Protein AF-A0A4Y1R8J2-F1 (afdb_monomer_lite)

Secondary structure (DSSP, 8-state):
-TTT-HHHHHHH----TTTTTTS-TTTHHHHHHHHHHHHHHHHHHH----S-HHHHHHHHHHHHHHHHHHHHHHHHHS-TTS---HHHHHHHHHHHHHHHHHHHHHHS-HHHHHHHHHHHHHHHHHS-GGGHHHHHHHHHHHHHHHH--S-HHHHHHHHHHHHHHHTT--GGGHHHHHHHHHHHHHHHHH-S-HHHHHHHHHHHHHHHTTTT-S--S---------S----HHHHHHHHHHHHHHHHHHHHT--HHHHHHHHTTSPPPSS--------------TTS----HHHHHHHHHHHHHHHHHHHHTT-HHHHHHHHHHHHHTSTT---SS-S---S--HHHHHHHHHHHHHHHHHHHHHHHTT-S-HHHHHHHHHHHHHHHHHHHHS----HHHHHHHHHHHHHHHHHHHHHHTS--EEEEE-TT-SEEEEEETTTTEEEEEEE--SS-EEEEEE-SS-TTEEEEEETTSEEEEEETTS---EE-TTSPEEEE-SEEEETTT--TTGGG--SS------EEEEEE-TTSSEEEEEETTT-EEEEEETTT--EEEEEE-SS-S---EEEE-TTSSEEEEE-TTSEEEEEETT-TTSPPEEEE--SS--------------

Structure (mmCIF, N/CA/C/O backbone):
data_AF-A0A4Y1R8J2-F1
#
_entry.id   AF-A0A4Y1R8J2-F1
#
loop_
_atom_site.group_PDB
_atom_site.id
_atom_site.type_symbol
_atom_site.label_atom_id
_atom_site.label_alt_id
_atom_site.label_comp_id
_atom_site.label_asym_id
_atom_site.label_entity_id
_atom_site.label_seq_id
_atom_site.pdbx_PDB_ins_code
_atom_site.Cartn_x
_atom_site.Cartn_y
_atom_site.Cartn_z
_atom_site.occupancy
_atom_site.B_iso_or_equiv
_atom_site.auth_seq_id
_atom_site.auth_comp_id
_atom_site.auth_asym_id
_atom_site.auth_atom_id
_atom_site.pdbx_PDB_model_num
ATOM 1 N N . GLN A 1 1 ? 17.502 25.121 3.593 1.00 44.81 1 GLN A N 1
ATOM 2 C CA . GLN A 1 1 ? 16.137 25.018 3.022 1.00 44.81 1 GLN A CA 1
ATOM 3 C C . GLN A 1 1 ? 15.463 23.702 3.418 1.00 44.81 1 GLN A C 1
ATOM 5 O O . GLN A 1 1 ? 14.277 23.728 3.714 1.00 44.81 1 GLN A O 1
ATOM 10 N N . SER A 1 2 ? 16.199 22.583 3.504 1.00 48.22 2 SER A N 1
ATOM 11 C CA . SER A 1 2 ? 15.737 21.303 4.084 1.00 48.22 2 SER A CA 1
ATOM 12 C C . SER A 1 2 ? 15.152 21.448 5.496 1.00 48.22 2 SER A C 1
ATOM 14 O O . SER A 1 2 ? 14.055 20.969 5.751 1.00 48.22 2 SER A O 1
ATOM 16 N N . SER A 1 3 ? 15.835 22.180 6.383 1.00 52.62 3 SER A N 1
ATOM 17 C CA . SER A 1 3 ? 15.421 22.374 7.782 1.00 52.62 3 SER A CA 1
ATOM 18 C C . SER A 1 3 ? 14.193 23.269 7.985 1.00 52.62 3 SER A C 1
ATOM 20 O O . SER A 1 3 ? 13.543 23.183 9.020 1.00 52.62 3 SER A O 1
ATOM 22 N N . THR A 1 4 ? 13.867 24.140 7.024 1.00 56.19 4 THR A N 1
ATOM 23 C CA . THR A 1 4 ? 12.770 25.114 7.162 1.00 56.19 4 THR A CA 1
ATOM 24 C C . THR A 1 4 ? 11.417 24.548 6.731 1.00 56.19 4 THR A C 1
ATOM 26 O O . THR A 1 4 ? 10.395 24.972 7.256 1.00 56.19 4 THR A O 1
ATOM 29 N N . LEU A 1 5 ? 11.399 23.603 5.780 1.00 66.69 5 LEU A N 1
ATOM 30 C CA . LEU A 1 5 ? 10.188 22.942 5.268 1.00 66.69 5 LEU A CA 1
ATOM 31 C C . LEU A 1 5 ? 10.477 21.455 4.968 1.00 66.69 5 LEU A C 1
ATOM 33 O O . LEU A 1 5 ? 10.573 21.071 3.797 1.00 66.69 5 LEU A O 1
ATOM 37 N N . PRO A 1 6 ? 10.615 20.599 5.998 1.00 60.97 6 PRO A N 1
ATOM 38 C CA . PRO A 1 6 ? 11.062 19.214 5.823 1.00 60.97 6 PRO A CA 1
ATOM 39 C C . PRO A 1 6 ? 10.140 18.369 4.935 1.00 60.97 6 PRO A C 1
ATOM 41 O O . PRO A 1 6 ? 10.619 17.583 4.121 1.00 60.97 6 PRO A O 1
ATOM 44 N N . GLY A 1 7 ? 8.820 18.575 5.010 1.00 61.16 7 GLY A N 1
ATOM 45 C CA . GLY A 1 7 ? 7.857 17.870 4.154 1.00 61.16 7 GLY A CA 1
ATOM 46 C C . GLY A 1 7 ? 7.995 18.218 2.665 1.00 61.16 7 GLY A C 1
ATOM 47 O O . GLY A 1 7 ? 7.971 17.333 1.815 1.00 61.16 7 GLY A O 1
ATOM 48 N N . ALA A 1 8 ? 8.223 19.493 2.336 1.00 60.69 8 ALA A N 1
ATOM 49 C CA . ALA A 1 8 ? 8.479 19.912 0.955 1.00 60.69 8 ALA A CA 1
ATOM 50 C C . ALA A 1 8 ? 9.849 19.417 0.461 1.00 60.69 8 ALA A C 1
ATOM 52 O O . ALA A 1 8 ? 10.003 19.064 -0.708 1.00 60.69 8 ALA A O 1
ATOM 53 N N . ALA A 1 9 ? 10.836 19.335 1.358 1.00 61.16 9 ALA A N 1
ATOM 54 C CA . ALA A 1 9 ? 12.158 18.810 1.043 1.00 61.16 9 ALA A CA 1
ATOM 55 C C . ALA A 1 9 ? 12.099 17.340 0.587 1.00 61.16 9 ALA A C 1
ATOM 57 O O . ALA A 1 9 ? 12.749 16.991 -0.398 1.00 61.16 9 ALA A O 1
ATOM 58 N N . LEU A 1 10 ? 11.253 16.508 1.211 1.00 64.31 10 LEU A N 1
ATOM 59 C CA . LEU A 1 10 ? 11.022 15.119 0.778 1.00 64.31 10 LEU A CA 1
ATOM 60 C C . LEU A 1 10 ? 10.528 15.016 -0.674 1.00 64.31 10 LEU A C 1
ATOM 62 O O . LEU A 1 10 ? 10.878 14.068 -1.381 1.00 64.31 10 LEU A O 1
ATOM 66 N N . LEU A 1 11 ? 9.755 16.001 -1.141 1.00 59.12 11 LEU A N 1
ATOM 67 C CA . LEU A 1 11 ? 9.194 16.034 -2.493 1.00 59.12 11 LEU A CA 1
ATOM 68 C C . LEU A 1 11 ? 10.119 16.698 -3.516 1.00 59.12 11 LEU A C 1
ATOM 70 O O . LEU A 1 11 ? 10.142 16.260 -4.667 1.00 59.12 11 LEU A O 1
ATOM 74 N N . CYS A 1 12 ? 10.927 17.675 -3.114 1.00 61.47 12 CYS A N 1
ATOM 75 C CA . CYS A 1 12 ? 11.657 18.530 -4.052 1.00 61.47 12 CYS A CA 1
ATOM 76 C C . CYS A 1 12 ? 13.169 18.274 -4.114 1.00 61.47 12 CYS A C 1
ATOM 78 O O . CYS A 1 12 ? 13.796 18.684 -5.088 1.00 61.47 12 CYS A O 1
ATOM 80 N N . LEU A 1 13 ? 13.775 17.610 -3.121 1.00 65.44 13 LEU A N 1
ATOM 81 C CA . LEU A 1 13 ? 15.221 17.376 -3.125 1.00 65.44 13 LEU A CA 1
ATOM 82 C C . LEU A 1 13 ? 15.627 16.411 -4.243 1.00 65.44 13 LEU A C 1
ATOM 84 O O . LEU A 1 13 ? 15.228 15.245 -4.270 1.00 65.44 13 LEU A O 1
ATOM 88 N N . SER A 1 14 ? 16.466 16.907 -5.147 1.00 61.03 14 SER A N 1
ATOM 89 C CA . SER A 1 14 ? 17.151 16.112 -6.157 1.00 61.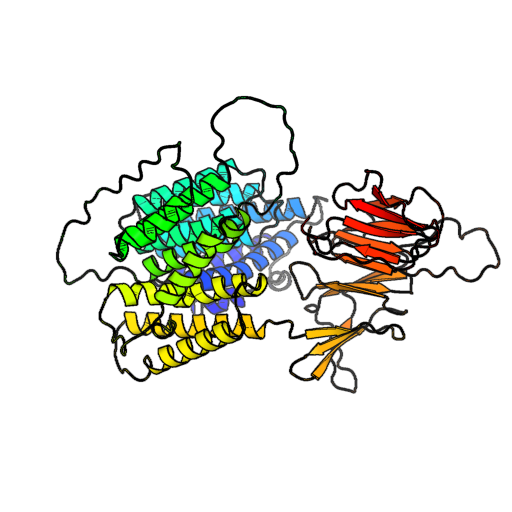03 14 SER A CA 1
ATOM 90 C C . SER A 1 14 ? 18.616 16.513 -6.201 1.00 61.03 14 SER A C 1
ATOM 92 O O . SER A 1 14 ? 18.927 17.663 -6.500 1.00 61.03 14 SER A O 1
ATOM 94 N N . PHE A 1 15 ? 19.509 15.564 -5.953 1.00 62.78 15 PHE A N 1
ATOM 95 C CA . PHE A 1 15 ? 20.926 15.739 -6.251 1.00 62.78 15 PHE A CA 1
ATOM 96 C C . PHE A 1 15 ? 21.171 15.222 -7.670 1.00 62.78 15 PHE A C 1
ATOM 98 O O . PHE A 1 15 ? 20.965 14.032 -7.928 1.00 62.78 15 PHE A O 1
ATOM 105 N N . THR A 1 16 ? 21.545 16.098 -8.610 1.00 56.06 16 THR A N 1
ATOM 106 C CA . THR A 1 16 ? 21.947 15.654 -9.951 1.00 56.06 16 THR A CA 1
ATOM 107 C C . THR A 1 16 ? 23.463 15.447 -10.012 1.00 56.06 16 THR A C 1
ATOM 109 O O . THR A 1 16 ? 24.208 16.193 -9.377 1.00 56.06 16 THR A O 1
ATOM 112 N N . PRO A 1 17 ? 23.967 14.499 -10.825 1.00 51.81 17 PRO A N 1
ATOM 113 C CA . PRO A 1 17 ? 25.410 14.339 -11.032 1.00 51.81 17 PRO A CA 1
ATOM 114 C C . PRO A 1 17 ? 26.090 15.608 -11.577 1.00 51.81 17 PRO A C 1
ATOM 116 O O . PRO A 1 17 ? 27.295 15.780 -11.423 1.00 51.81 17 PRO A O 1
ATOM 119 N N . LYS A 1 18 ? 25.326 16.510 -12.216 1.00 45.81 18 LYS A N 1
ATOM 120 C CA . LYS A 1 18 ? 25.829 17.782 -12.753 1.00 45.81 18 LYS A CA 1
ATOM 121 C C . LYS A 1 18 ? 26.114 18.813 -11.660 1.00 45.81 18 LYS A C 1
ATOM 123 O O . LYS A 1 18 ? 27.050 19.590 -11.826 1.00 45.81 18 LYS A O 1
ATOM 128 N N . ASP A 1 19 ? 25.386 18.777 -10.546 1.00 43.38 19 ASP A N 1
ATOM 129 C CA . ASP A 1 19 ? 25.589 19.702 -9.420 1.00 43.38 19 ASP A CA 1
ATOM 130 C C . ASP A 1 19 ? 26.876 19.398 -8.635 1.00 43.38 19 ASP A C 1
ATOM 132 O O . ASP A 1 19 ? 27.396 20.261 -7.934 1.00 43.38 19 ASP A O 1
ATOM 136 N N . VAL A 1 20 ? 27.437 18.195 -8.808 1.00 45.56 20 VAL A N 1
ATOM 137 C CA . VAL A 1 20 ? 28.673 17.744 -8.145 1.00 45.56 20 VAL A CA 1
ATOM 138 C C . VAL A 1 20 ? 29.929 17.990 -8.997 1.00 45.56 20 VAL A C 1
ATOM 140 O O . VAL A 1 20 ? 31.052 17.937 -8.503 1.00 45.56 20 VAL A O 1
ATOM 143 N N . ASN A 1 21 ? 29.773 18.370 -10.270 1.00 40.88 21 ASN A N 1
ATOM 144 C CA . ASN A 1 21 ? 30.901 18.665 -11.164 1.00 40.88 21 ASN A CA 1
ATOM 145 C C . ASN A 1 21 ? 31.604 20.009 -10.884 1.00 40.88 21 ASN A C 1
ATOM 147 O O . ASN A 1 21 ? 32.583 20.328 -11.558 1.00 40.88 21 ASN A O 1
ATOM 151 N N . THR A 1 22 ? 31.156 20.794 -9.901 1.00 42.84 22 THR A N 1
ATOM 152 C CA . THR A 1 22 ? 31.879 21.995 -9.448 1.00 42.84 22 THR A CA 1
ATOM 153 C C . THR A 1 22 ? 33.009 21.684 -8.461 1.00 42.84 22 THR A C 1
ATOM 155 O O . THR A 1 22 ? 33.843 22.555 -8.220 1.00 42.84 22 THR A O 1
ATOM 158 N N . LEU A 1 23 ? 33.126 20.444 -7.962 1.00 40.66 23 LEU A N 1
ATOM 159 C CA . LEU A 1 23 ? 34.246 20.004 -7.125 1.00 40.66 23 LEU A CA 1
ATOM 160 C C . LEU A 1 23 ? 34.890 18.711 -7.663 1.00 40.66 23 LEU A C 1
ATOM 162 O O . LEU A 1 23 ? 34.404 17.610 -7.446 1.00 40.66 23 LEU A O 1
ATOM 166 N N . GLY A 1 24 ? 36.044 18.860 -8.319 1.00 33.00 24 GLY A N 1
ATOM 167 C CA . GLY A 1 24 ? 37.152 17.894 -8.299 1.00 33.00 24 GLY A CA 1
ATOM 168 C C . GLY A 1 24 ? 36.883 16.444 -8.735 1.00 33.00 24 GLY A C 1
ATOM 169 O O . GLY A 1 24 ? 36.423 15.591 -7.976 1.00 33.00 24 GLY A O 1
ATOM 170 N N . THR A 1 25 ? 37.351 16.128 -9.940 1.00 42.50 25 THR A N 1
ATOM 171 C CA . THR A 1 25 ? 37.419 14.796 -10.559 1.00 42.50 25 THR A CA 1
ATOM 172 C C . THR A 1 25 ? 37.879 13.675 -9.611 1.00 42.50 25 THR A C 1
ATOM 174 O O . THR A 1 25 ? 38.931 13.764 -8.980 1.00 42.50 25 THR A O 1
ATOM 177 N N . SER A 1 26 ? 37.105 12.581 -9.598 1.00 40.03 26 SER A N 1
ATOM 178 C CA . SER A 1 26 ? 37.256 11.300 -8.868 1.00 40.03 26 SER A CA 1
ATOM 179 C C . SER A 1 26 ? 36.753 11.205 -7.416 1.00 40.03 26 SER A C 1
ATOM 181 O O . SER A 1 26 ? 36.577 10.084 -6.940 1.00 40.03 26 SER A O 1
ATOM 183 N N . LYS A 1 27 ? 36.413 12.317 -6.742 1.00 44.06 27 LYS A N 1
ATOM 184 C CA . LYS A 1 27 ? 35.747 12.298 -5.414 1.00 44.06 27 LYS A CA 1
ATOM 185 C C . LYS A 1 27 ? 34.221 12.492 -5.455 1.00 44.06 27 LYS A C 1
ATOM 187 O O . LYS A 1 27 ? 33.540 11.978 -4.574 1.00 44.06 27 LYS A O 1
ATOM 192 N N . GLY A 1 28 ? 33.685 13.080 -6.527 1.00 42.66 28 GLY A N 1
ATOM 193 C CA . GLY A 1 28 ? 32.268 13.460 -6.645 1.00 42.66 28 GLY A CA 1
ATOM 194 C C . GLY A 1 28 ? 31.212 12.339 -6.623 1.00 42.66 28 GLY A C 1
ATOM 195 O O . GLY A 1 28 ? 30.027 12.618 -6.496 1.00 42.66 28 GLY A O 1
ATOM 196 N N . LEU A 1 29 ? 31.587 11.059 -6.721 1.00 44.69 29 LEU A N 1
ATOM 197 C CA . LEU A 1 29 ? 30.618 9.947 -6.698 1.00 44.69 29 LEU A CA 1
ATOM 198 C C . LEU A 1 29 ? 30.232 9.512 -5.272 1.00 44.69 29 LEU A C 1
ATOM 200 O O . LEU A 1 29 ? 29.087 9.130 -5.050 1.00 44.69 29 LEU A O 1
ATOM 204 N N . ARG A 1 30 ? 31.139 9.642 -4.288 1.00 52.12 30 ARG A N 1
ATOM 205 C CA . ARG A 1 30 ? 30.799 9.451 -2.860 1.00 52.12 30 ARG A CA 1
ATOM 206 C C . ARG A 1 30 ? 30.017 10.634 -2.283 1.00 52.12 30 ARG A C 1
ATOM 208 O O . ARG A 1 30 ? 29.313 10.464 -1.293 1.00 52.12 30 ARG A O 1
ATOM 215 N N . ASP A 1 31 ? 30.098 11.795 -2.927 1.00 63.69 31 ASP A N 1
ATOM 216 C CA . ASP A 1 31 ? 29.445 13.020 -2.464 1.00 63.69 31 ASP A CA 1
ATOM 217 C C . ASP A 1 31 ? 27.919 13.000 -2.670 1.00 63.69 31 ASP A C 1
ATOM 219 O O . ASP A 1 31 ? 27.196 13.614 -1.890 1.00 63.69 31 ASP A O 1
ATOM 223 N N . VAL A 1 32 ? 27.395 12.252 -3.655 1.00 71.00 32 VAL A N 1
ATOM 224 C CA . VAL A 1 32 ? 25.935 12.137 -3.868 1.00 71.00 32 VAL A CA 1
ATOM 225 C C . VAL A 1 32 ? 25.281 11.280 -2.785 1.00 71.00 32 VAL A C 1
ATOM 227 O O . VAL A 1 32 ? 24.280 11.695 -2.204 1.00 71.00 32 VAL A O 1
ATOM 230 N N . HIS A 1 33 ? 25.858 10.111 -2.481 1.00 80.44 33 HIS A N 1
ATOM 231 C CA . HIS A 1 33 ? 25.376 9.244 -1.402 1.00 80.44 33 HIS A CA 1
ATOM 232 C C . HIS A 1 33 ? 25.444 9.969 -0.048 1.00 80.44 33 HIS A C 1
ATOM 234 O O . HIS A 1 33 ? 24.439 10.037 0.657 1.00 80.44 33 HIS A O 1
ATOM 240 N N . ALA A 1 34 ? 26.577 10.613 0.259 1.00 80.94 34 ALA A N 1
ATOM 241 C CA . ALA A 1 34 ? 26.740 11.420 1.470 1.00 80.94 34 ALA A CA 1
ATOM 242 C C . ALA A 1 34 ? 25.787 12.634 1.517 1.00 80.94 34 ALA A C 1
ATOM 244 O O . ALA A 1 34 ? 25.316 13.022 2.586 1.00 80.94 34 ALA A O 1
ATOM 245 N N . GLY A 1 35 ? 25.468 13.229 0.362 1.00 81.44 35 GLY A N 1
ATOM 246 C CA . GLY A 1 35 ? 24.490 14.311 0.243 1.00 81.44 35 GLY A CA 1
ATOM 247 C C . GLY A 1 35 ? 23.075 13.872 0.626 1.00 81.44 35 GLY A C 1
ATOM 248 O O . GLY A 1 35 ? 22.410 14.559 1.406 1.00 81.44 35 GLY A O 1
ATOM 249 N N . TYR A 1 36 ? 22.634 12.709 0.137 1.00 84.38 36 TYR A N 1
ATOM 250 C CA . TYR A 1 36 ? 21.351 12.118 0.530 1.00 84.38 36 TYR A CA 1
ATOM 251 C C . TYR A 1 36 ? 21.339 11.662 1.994 1.00 84.38 36 TYR A C 1
ATOM 253 O O . TYR A 1 36 ? 20.344 11.901 2.673 1.00 84.38 36 TYR A O 1
ATOM 261 N N . GLU A 1 37 ? 22.426 11.081 2.505 1.00 86.19 37 GLU A N 1
ATOM 262 C CA . GLU A 1 37 ? 22.561 10.687 3.917 1.00 86.19 37 GLU A CA 1
ATOM 263 C C . GLU A 1 37 ? 22.455 11.900 4.857 1.00 86.19 37 GLU A C 1
ATOM 265 O O . GLU A 1 37 ? 21.699 11.889 5.830 1.00 86.19 37 GLU A O 1
ATOM 270 N N . LYS A 1 38 ? 23.127 13.008 4.527 1.00 85.56 38 LYS A N 1
ATOM 271 C CA . LYS A 1 38 ? 23.003 14.255 5.289 1.00 85.56 38 LYS A CA 1
ATOM 272 C C . LYS A 1 38 ? 21.585 14.828 5.221 1.00 85.56 38 LYS A C 1
ATOM 274 O O . LYS A 1 38 ? 21.046 15.244 6.245 1.00 85.56 38 LYS A O 1
ATOM 279 N N . ALA A 1 39 ? 20.969 14.828 4.037 1.00 85.12 39 ALA A N 1
ATOM 280 C CA . ALA A 1 39 ? 19.579 15.250 3.878 1.00 85.12 39 ALA A CA 1
ATOM 281 C C . ALA A 1 39 ? 18.613 14.367 4.685 1.00 85.12 39 ALA A C 1
ATOM 283 O O . ALA A 1 39 ? 17.698 14.903 5.305 1.00 85.12 39 ALA A O 1
ATOM 284 N N . LEU A 1 40 ? 18.830 13.048 4.731 1.00 88.50 40 LEU A N 1
ATOM 285 C CA . LEU A 1 40 ? 18.055 12.119 5.555 1.00 88.50 40 LEU A CA 1
ATOM 286 C C . LEU A 1 40 ? 18.104 12.541 7.028 1.00 88.50 40 LEU A C 1
ATOM 288 O O . LEU A 1 40 ? 17.050 12.699 7.635 1.00 88.50 40 LEU A O 1
ATOM 292 N N . LEU A 1 41 ? 19.298 12.776 7.583 1.00 87.31 41 LEU A N 1
ATOM 293 C CA . LEU A 1 41 ? 19.475 13.177 8.984 1.00 87.31 41 LEU A CA 1
ATOM 294 C C . LEU A 1 41 ? 18.838 14.544 9.295 1.00 87.31 41 LEU A C 1
ATOM 296 O O . LEU A 1 41 ? 18.167 14.709 10.316 1.00 87.31 41 LEU A O 1
ATOM 300 N N . GLU A 1 42 ? 19.000 15.530 8.409 1.00 84.88 42 GLU A N 1
ATOM 301 C CA . GLU A 1 42 ? 18.387 16.858 8.568 1.00 84.88 42 GLU A CA 1
ATOM 302 C C . GLU A 1 42 ? 16.853 16.802 8.507 1.00 84.88 42 GLU A C 1
ATOM 304 O O . GLU A 1 42 ? 16.171 17.463 9.293 1.00 84.88 42 GLU A O 1
ATOM 309 N N . ILE A 1 43 ? 16.288 16.009 7.593 1.00 84.00 43 ILE A N 1
ATOM 310 C CA . ILE A 1 43 ? 14.834 15.868 7.456 1.00 84.00 43 ILE A CA 1
ATOM 311 C C . ILE A 1 43 ? 14.272 15.044 8.613 1.00 84.00 43 ILE A C 1
ATOM 313 O O . ILE A 1 43 ? 13.277 15.442 9.210 1.00 84.00 43 ILE A O 1
ATOM 317 N N . ALA A 1 44 ? 14.914 13.933 8.978 1.00 85.31 44 ALA A N 1
ATOM 318 C CA . ALA A 1 44 ? 14.467 13.074 10.071 1.00 85.31 44 ALA A CA 1
ATOM 319 C C . ALA A 1 44 ? 14.501 13.787 11.432 1.00 85.31 44 ALA A C 1
ATOM 321 O O . ALA A 1 44 ? 13.631 13.544 12.264 1.00 85.31 44 ALA A O 1
ATOM 322 N N . SER A 1 45 ? 15.452 14.699 11.650 1.00 85.38 45 SER A N 1
ATOM 323 C CA . SER A 1 45 ? 15.523 15.497 12.882 1.00 85.38 45 SER A CA 1
ATOM 324 C C . SER A 1 45 ? 14.517 16.653 12.936 1.00 85.38 45 SER A C 1
ATOM 326 O O . SER A 1 45 ? 14.141 17.078 14.029 1.00 85.38 45 SER A O 1
ATOM 328 N N . SER A 1 46 ? 14.061 17.158 11.786 1.00 83.00 46 SER A N 1
ATOM 329 C CA . SER A 1 46 ? 13.133 18.297 11.702 1.00 83.00 46 SER A CA 1
ATOM 330 C C . SER A 1 46 ? 11.671 17.899 11.477 1.00 83.00 46 SER A C 1
ATOM 332 O O . SER A 1 46 ? 10.770 18.666 11.820 1.00 83.00 46 SER A O 1
ATOM 334 N N . LEU A 1 47 ? 11.410 16.709 10.929 1.00 80.69 47 LEU A N 1
ATOM 335 C CA . LEU A 1 47 ? 10.063 16.202 10.690 1.00 80.69 47 LEU A CA 1
ATOM 336 C C . LEU A 1 47 ? 9.426 15.738 12.005 1.00 80.69 47 LEU A C 1
ATOM 338 O O . LEU A 1 47 ? 9.853 14.765 12.617 1.00 80.69 47 LEU A O 1
ATOM 342 N N . GLN A 1 48 ? 8.376 16.426 12.441 1.00 76.94 48 GLN A N 1
ATOM 343 C CA . GLN A 1 48 ? 7.633 16.045 13.639 1.00 76.94 48 GLN A CA 1
ATOM 344 C C . GLN A 1 48 ? 6.414 15.220 13.243 1.00 76.94 48 GLN A C 1
ATOM 346 O O . GLN A 1 48 ? 5.410 15.760 12.776 1.00 76.94 48 GLN A O 1
ATOM 351 N N . LEU A 1 49 ? 6.503 13.906 13.440 1.00 71.00 49 LEU A N 1
ATOM 352 C CA . LEU A 1 49 ? 5.329 13.048 13.428 1.00 71.00 49 LEU A CA 1
ATOM 353 C C . LEU A 1 49 ? 4.570 13.317 14.729 1.00 71.00 49 LEU A C 1
ATOM 355 O O . LEU A 1 49 ? 5.067 13.057 15.823 1.00 71.00 49 LEU A O 1
ATOM 359 N N . SER A 1 50 ? 3.378 13.898 14.631 1.00 68.06 50 SER A N 1
ATOM 360 C CA . SER A 1 50 ? 2.445 13.864 15.758 1.00 68.06 50 SER A CA 1
ATOM 361 C C . SER A 1 50 ? 2.021 12.408 16.011 1.00 68.06 50 SER A C 1
ATOM 363 O O . SER A 1 50 ? 2.238 11.555 15.149 1.00 68.06 50 SER A O 1
ATOM 365 N N . ARG A 1 51 ? 1.417 12.101 17.174 1.00 74.75 51 ARG A N 1
ATOM 366 C CA . ARG A 1 51 ? 0.788 10.792 17.489 1.00 74.75 51 ARG A CA 1
ATOM 367 C C . ARG A 1 51 ? -0.437 10.540 16.586 1.00 74.75 51 ARG A C 1
ATOM 369 O O . ARG A 1 51 ? -1.566 10.412 17.044 1.00 74.75 51 ARG A O 1
ATOM 376 N N . ASN A 1 52 ? -0.221 10.573 15.279 1.00 81.75 52 ASN A N 1
ATOM 377 C CA . ASN A 1 52 ? -1.203 10.540 14.218 1.00 81.75 52 ASN A CA 1
ATOM 378 C C . ASN A 1 52 ? -0.677 9.602 13.129 1.00 81.75 52 ASN A C 1
ATOM 380 O O . ASN A 1 52 ? 0.166 9.967 12.305 1.00 81.75 52 ASN A O 1
ATOM 384 N N . ILE A 1 53 ? -1.210 8.383 13.140 1.00 82.25 53 ILE A N 1
ATOM 385 C CA . ILE A 1 53 ? -0.851 7.317 12.201 1.00 82.25 53 ILE A CA 1
ATOM 386 C C . ILE A 1 53 ? -1.058 7.766 10.750 1.00 82.25 53 ILE A C 1
ATOM 388 O O . ILE A 1 53 ? -0.256 7.439 9.878 1.00 82.25 53 ILE A O 1
ATOM 392 N N . PHE A 1 54 ? -2.085 8.568 10.472 1.00 80.44 54 PHE A N 1
ATOM 393 C CA . PHE A 1 54 ? -2.358 9.025 9.115 1.00 80.44 54 PHE A CA 1
ATOM 394 C C . PHE A 1 54 ? -1.293 10.000 8.590 1.00 80.44 54 PHE A C 1
ATOM 396 O O . PHE A 1 54 ? -0.870 9.895 7.438 1.00 80.44 54 PHE A O 1
ATOM 403 N N . ILE A 1 55 ? -0.780 10.902 9.435 1.00 81.81 55 ILE A N 1
ATOM 404 C CA . ILE A 1 55 ? 0.344 11.777 9.053 1.00 81.81 55 ILE A CA 1
ATOM 405 C C . ILE A 1 55 ? 1.599 10.945 8.756 1.00 81.81 55 ILE A C 1
ATOM 407 O O . ILE A 1 55 ? 2.332 11.261 7.818 1.00 81.81 55 ILE A O 1
ATOM 411 N N . ALA A 1 56 ? 1.814 9.847 9.485 1.00 83.94 56 ALA A N 1
ATOM 412 C CA . ALA A 1 56 ? 2.894 8.910 9.191 1.00 83.94 56 ALA A CA 1
ATOM 413 C C . ALA A 1 56 ? 2.711 8.182 7.848 1.00 83.94 56 ALA A C 1
ATOM 415 O O . ALA A 1 56 ? 3.680 7.968 7.123 1.00 83.94 56 ALA A O 1
ATOM 416 N N . LEU A 1 57 ? 1.476 7.855 7.454 1.00 82.81 57 LEU A N 1
ATOM 417 C CA . LEU A 1 57 ? 1.205 7.298 6.124 1.00 82.81 57 LEU A CA 1
ATOM 418 C C . LEU A 1 57 ? 1.496 8.310 5.004 1.00 82.81 57 LEU A C 1
ATOM 420 O O . LEU A 1 57 ? 2.074 7.941 3.981 1.00 82.81 57 LEU A O 1
ATOM 424 N N . ILE A 1 58 ? 1.157 9.590 5.188 1.00 79.75 58 ILE A N 1
ATOM 425 C CA . ILE A 1 58 ? 1.500 10.650 4.221 1.00 79.75 58 ILE A CA 1
ATOM 426 C C . ILE A 1 58 ? 3.017 10.850 4.142 1.00 79.75 58 ILE A C 1
ATOM 428 O O . ILE A 1 58 ? 3.580 10.970 3.045 1.00 79.75 58 ILE A O 1
ATOM 432 N N . SER A 1 59 ? 3.695 10.887 5.291 1.00 83.31 59 SER A N 1
ATOM 433 C CA . SER A 1 59 ? 5.146 11.055 5.318 1.00 83.31 59 SER A CA 1
ATOM 434 C C . SER A 1 59 ? 5.836 9.884 4.622 1.00 83.31 59 SER A C 1
ATOM 436 O O . SER A 1 59 ? 6.735 10.111 3.816 1.00 83.31 59 SER A O 1
ATOM 438 N N . LEU A 1 60 ? 5.353 8.654 4.813 1.00 83.94 60 LEU A N 1
ATOM 439 C CA . LEU A 1 60 ? 5.825 7.468 4.106 1.00 83.94 60 LEU A CA 1
ATOM 440 C C . LEU A 1 60 ? 5.718 7.619 2.577 1.00 83.94 60 LEU A C 1
ATOM 442 O O . LEU A 1 60 ? 6.680 7.314 1.872 1.00 83.94 60 LEU A O 1
ATOM 446 N N . GLN A 1 61 ? 4.598 8.114 2.035 1.00 79.12 61 GLN A N 1
ATOM 447 C CA . GLN A 1 61 ? 4.484 8.354 0.583 1.00 79.12 61 GLN A CA 1
ATOM 448 C C . GLN A 1 61 ? 5.519 9.378 0.086 1.00 79.12 61 GLN A C 1
ATOM 450 O O . GLN A 1 61 ? 6.084 9.234 -1.003 1.00 79.12 61 GLN A O 1
ATOM 455 N N . SER A 1 62 ? 5.826 10.378 0.912 1.00 80.44 62 SER A N 1
ATOM 456 C CA . SER A 1 62 ? 6.861 11.372 0.614 1.00 80.44 62 SER A CA 1
ATOM 457 C C . SER A 1 62 ? 8.267 10.753 0.663 1.00 80.44 62 SER A C 1
ATOM 459 O O . SER A 1 62 ? 9.071 10.965 -0.250 1.00 80.44 62 SER A O 1
ATOM 461 N N . TRP A 1 63 ? 8.540 9.899 1.656 1.00 84.56 63 TRP A N 1
ATOM 462 C CA . TRP A 1 63 ? 9.780 9.127 1.769 1.00 84.56 63 TRP A CA 1
ATOM 463 C C . TRP A 1 63 ? 10.002 8.198 0.572 1.00 84.56 63 TRP A C 1
ATOM 465 O O . TRP A 1 63 ? 11.126 8.121 0.077 1.00 84.56 63 TRP A O 1
ATOM 475 N N . LYS A 1 64 ? 8.955 7.561 0.026 1.00 82.06 64 LYS A N 1
ATOM 476 C CA . LYS A 1 64 ? 9.077 6.717 -1.183 1.00 82.06 64 LYS A CA 1
ATOM 477 C C . LYS A 1 64 ? 9.670 7.496 -2.355 1.00 82.06 64 LYS A C 1
ATOM 479 O O . LYS A 1 64 ? 10.558 7.002 -3.048 1.00 82.06 64 LYS A O 1
ATOM 484 N N . SER A 1 65 ? 9.209 8.726 -2.569 1.00 76.56 65 SER A N 1
ATOM 485 C CA . SER A 1 65 ? 9.705 9.580 -3.655 1.00 76.56 65 SER A CA 1
ATOM 486 C C . SER A 1 65 ? 11.160 10.000 -3.440 1.00 76.56 65 SER A C 1
ATOM 488 O O . SER A 1 65 ? 11.960 9.964 -4.379 1.00 76.56 65 SER A O 1
ATOM 490 N N . PHE A 1 66 ? 11.523 10.353 -2.204 1.00 81.38 66 PHE A N 1
ATOM 491 C CA . PHE A 1 66 ? 12.898 10.675 -1.820 1.00 81.38 66 PHE A CA 1
ATOM 492 C C . PHE A 1 66 ? 13.847 9.486 -2.031 1.00 81.38 66 PHE A C 1
ATOM 494 O O . PHE A 1 66 ? 14.828 9.600 -2.768 1.00 81.38 66 PHE A O 1
ATOM 501 N N . VAL A 1 67 ? 13.519 8.319 -1.472 1.00 84.00 67 VAL A N 1
ATOM 502 C CA . VAL A 1 67 ? 14.370 7.125 -1.546 1.00 84.00 67 VAL A CA 1
ATOM 503 C C . VAL A 1 67 ? 14.483 6.600 -2.977 1.00 84.00 67 VAL A C 1
ATOM 505 O O . VAL A 1 67 ? 15.567 6.209 -3.403 1.00 84.00 67 VAL A O 1
ATOM 508 N N . ARG A 1 68 ? 13.417 6.681 -3.783 1.00 81.50 68 ARG A N 1
ATOM 509 C CA . ARG A 1 68 ? 13.480 6.351 -5.217 1.00 81.50 68 ARG A CA 1
ATOM 510 C C . ARG A 1 68 ? 14.525 7.178 -5.958 1.00 81.50 68 ARG A C 1
ATOM 512 O O . ARG A 1 68 ? 15.214 6.646 -6.827 1.00 81.50 68 ARG A O 1
ATOM 519 N N . ARG A 1 69 ? 14.652 8.467 -5.635 1.00 77.88 69 ARG A N 1
ATOM 520 C CA . ARG A 1 69 ? 15.688 9.329 -6.219 1.00 77.88 69 ARG A CA 1
ATOM 521 C C . ARG A 1 69 ? 17.076 8.976 -5.707 1.00 77.88 69 ARG A C 1
ATOM 523 O O . ARG A 1 69 ? 17.992 8.925 -6.522 1.00 77.88 69 ARG A O 1
ATOM 530 N N . TRP A 1 70 ? 17.212 8.671 -4.418 1.00 81.75 70 TRP A N 1
ATOM 531 C CA . TRP A 1 70 ? 18.477 8.220 -3.838 1.00 81.75 70 TRP A CA 1
ATOM 532 C C . TRP A 1 70 ? 18.973 6.931 -4.504 1.00 81.75 70 TRP A C 1
ATOM 534 O O . TRP A 1 70 ? 20.064 6.928 -5.067 1.00 81.75 70 TRP A O 1
ATOM 544 N N . VAL A 1 71 ? 18.143 5.884 -4.564 1.00 79.62 71 VAL A N 1
ATOM 545 C CA . VAL A 1 71 ? 18.489 4.609 -5.219 1.00 79.62 71 VAL A CA 1
ATOM 546 C C . VAL A 1 71 ? 18.865 4.832 -6.685 1.00 79.62 71 VAL A C 1
ATOM 548 O O . VAL A 1 71 ? 19.874 4.309 -7.145 1.00 79.62 71 VAL A O 1
ATOM 551 N N . ARG A 1 72 ? 18.103 5.642 -7.435 1.00 78.56 72 ARG A N 1
ATOM 552 C CA . ARG A 1 72 ? 18.430 5.952 -8.840 1.00 78.56 72 ARG A CA 1
ATOM 553 C C . ARG A 1 72 ? 19.769 6.672 -8.982 1.00 78.56 72 ARG A C 1
ATOM 555 O O . ARG A 1 72 ? 20.543 6.323 -9.867 1.00 78.56 72 ARG A O 1
ATOM 562 N N . ALA A 1 73 ? 20.029 7.669 -8.141 1.00 71.94 73 ALA A N 1
ATOM 563 C CA . ALA A 1 73 ? 21.274 8.424 -8.172 1.00 71.94 73 ALA A CA 1
ATOM 564 C C . ALA A 1 73 ? 22.479 7.539 -7.825 1.00 71.94 73 ALA A C 1
ATOM 566 O O . ALA A 1 73 ? 23.519 7.648 -8.471 1.00 71.94 73 ALA A O 1
ATOM 567 N N . ASP A 1 74 ? 22.315 6.623 -6.871 1.00 75.56 74 ASP A N 1
ATOM 568 C CA . ASP A 1 74 ? 23.378 5.714 -6.452 1.00 75.56 74 ASP A CA 1
ATOM 569 C C . ASP A 1 74 ? 23.620 4.595 -7.477 1.00 75.56 74 ASP A C 1
ATOM 571 O O . ASP A 1 74 ? 24.755 4.275 -7.802 1.00 75.56 74 ASP A O 1
ATOM 575 N N . VAL A 1 75 ? 22.573 4.075 -8.126 1.00 75.81 75 VAL A N 1
ATOM 576 C CA . VAL A 1 75 ? 22.722 3.132 -9.253 1.00 75.81 75 VAL A CA 1
ATOM 577 C C . VAL A 1 75 ? 23.485 3.762 -10.422 1.00 75.81 75 VAL A C 1
ATOM 579 O O . VAL A 1 75 ? 24.308 3.092 -11.047 1.00 75.81 75 VAL A O 1
ATOM 582 N N . LEU A 1 76 ? 23.252 5.049 -10.701 1.00 71.06 76 LEU A N 1
ATOM 583 C CA . LEU A 1 76 ? 24.000 5.810 -11.709 1.00 71.06 76 LEU A CA 1
ATOM 584 C C . LEU A 1 76 ? 25.456 6.080 -11.294 1.00 71.06 76 LEU A C 1
ATOM 586 O O . LEU A 1 76 ? 26.277 6.382 -12.160 1.00 71.06 76 LEU A O 1
ATOM 590 N N . SER A 1 77 ? 25.779 5.964 -10.001 1.00 66.31 77 SER A N 1
ATOM 591 C CA . SER A 1 77 ? 27.129 6.151 -9.466 1.00 66.31 77 SER A CA 1
ATOM 592 C C . SER A 1 77 ? 28.020 4.907 -9.651 1.00 66.31 77 SER A C 1
ATOM 594 O O . SER A 1 77 ? 29.247 5.022 -9.728 1.00 66.31 77 SER A O 1
ATOM 596 N N . PHE A 1 78 ? 27.421 3.715 -9.795 1.00 67.12 78 PHE A N 1
ATOM 597 C CA . PHE A 1 78 ? 28.147 2.466 -10.039 1.00 67.12 78 PHE A CA 1
ATOM 598 C C . PHE A 1 78 ? 28.771 2.431 -11.446 1.00 67.12 78 PHE A C 1
ATOM 600 O O . PHE A 1 78 ? 28.109 2.129 -12.444 1.00 67.12 78 PHE A O 1
ATOM 607 N N . ASP A 1 79 ? 30.082 2.694 -11.475 1.00 53.22 79 ASP A N 1
ATOM 608 C CA . ASP A 1 79 ? 30.976 2.792 -12.636 1.00 53.22 79 ASP A CA 1
ATOM 609 C C . ASP A 1 79 ? 30.684 1.753 -13.748 1.00 53.22 79 ASP A C 1
ATOM 611 O O . ASP A 1 79 ? 30.412 0.572 -13.499 1.00 53.22 79 ASP A O 1
ATOM 615 N N . ALA A 1 80 ? 30.798 2.177 -15.011 1.00 52.22 80 ALA A N 1
ATOM 616 C CA . ALA A 1 80 ? 30.518 1.373 -16.212 1.00 52.22 80 ALA A CA 1
ATOM 617 C C . ALA A 1 80 ? 31.529 0.228 -16.465 1.00 52.22 80 ALA A C 1
ATOM 619 O O . ALA A 1 80 ? 31.461 -0.448 -17.489 1.00 52.22 80 ALA A O 1
ATOM 620 N N . LYS A 1 81 ? 32.484 0.011 -15.552 1.00 47.22 81 LYS A N 1
ATOM 621 C CA . LYS A 1 81 ? 33.629 -0.895 -15.739 1.00 47.22 81 LYS A CA 1
ATOM 622 C C . LYS A 1 81 ? 33.340 -2.367 -15.461 1.00 47.22 81 LYS A C 1
ATOM 624 O O . LYS A 1 81 ? 34.121 -3.208 -15.889 1.00 47.22 81 LYS A O 1
ATOM 629 N N . VAL A 1 82 ? 32.238 -2.690 -14.784 1.00 49.66 82 VAL A N 1
ATOM 630 C CA . VAL A 1 82 ? 31.803 -4.080 -14.594 1.00 49.66 82 VAL A CA 1
ATOM 631 C C . VAL A 1 82 ? 30.437 -4.247 -15.259 1.00 49.66 82 VAL A C 1
ATOM 633 O O . VAL A 1 82 ? 29.489 -3.560 -14.858 1.00 49.66 82 VAL A O 1
ATOM 636 N N . PRO A 1 83 ? 30.302 -5.131 -16.264 1.00 49.78 83 PRO A N 1
ATOM 637 C CA . PRO A 1 83 ? 29.009 -5.506 -16.813 1.00 49.78 83 PRO A CA 1
ATOM 638 C C . PRO A 1 83 ? 28.303 -6.432 -15.812 1.00 49.78 83 PRO A C 1
ATOM 640 O O . PRO A 1 83 ? 28.170 -7.628 -16.041 1.00 49.78 83 PRO A O 1
ATOM 643 N N . SER A 1 84 ? 27.902 -5.894 -14.659 1.00 56.00 84 SER A N 1
ATOM 644 C CA . SER A 1 84 ? 26.946 -6.557 -13.777 1.00 56.00 84 SER A CA 1
ATOM 645 C C . SER A 1 84 ? 25.529 -6.218 -14.229 1.00 56.00 84 SER A C 1
ATOM 647 O O . SER A 1 84 ? 25.264 -5.111 -14.717 1.00 56.00 84 SER A O 1
ATOM 649 N N . VAL A 1 85 ? 24.618 -7.182 -14.088 1.00 62.50 85 VAL A N 1
ATOM 650 C CA . VAL A 1 85 ? 23.201 -7.005 -14.412 1.00 62.50 85 VAL A CA 1
ATOM 651 C C . VAL A 1 85 ? 22.664 -5.831 -13.585 1.00 62.50 85 VAL A C 1
ATOM 653 O O . VAL A 1 85 ? 23.004 -5.681 -12.413 1.00 62.50 85 VAL A O 1
ATOM 656 N N . LEU A 1 86 ? 21.837 -4.965 -14.180 1.00 60.06 86 LEU A N 1
ATOM 657 C CA . LEU A 1 86 ? 21.279 -3.780 -13.508 1.00 60.06 86 LEU A CA 1
ATOM 658 C C . LEU A 1 86 ? 20.609 -4.127 -12.161 1.00 60.06 86 LEU A C 1
ATOM 660 O O . LEU A 1 86 ? 20.692 -3.352 -11.214 1.00 60.06 86 LEU A O 1
ATOM 664 N N . LEU A 1 87 ? 20.015 -5.320 -12.067 1.00 58.19 87 LEU A N 1
ATOM 665 C CA . LEU A 1 87 ? 19.414 -5.877 -10.852 1.00 58.19 87 LEU A CA 1
ATOM 666 C C . LEU A 1 87 ? 20.440 -6.027 -9.712 1.00 58.19 87 LEU A C 1
ATOM 668 O O . LEU A 1 87 ? 20.167 -5.585 -8.595 1.00 58.19 87 LEU A O 1
ATOM 672 N N . ASP A 1 88 ? 21.650 -6.512 -9.998 1.00 70.44 88 ASP A N 1
ATOM 673 C CA . ASP A 1 88 ? 22.729 -6.630 -9.006 1.00 70.44 88 ASP A CA 1
ATOM 674 C C . ASP A 1 88 ? 23.199 -5.255 -8.526 1.00 70.44 88 ASP A C 1
ATOM 676 O O . ASP A 1 88 ? 23.486 -5.061 -7.344 1.00 70.44 88 ASP A O 1
ATOM 680 N N . LYS A 1 89 ? 23.231 -4.263 -9.430 1.00 75.12 89 LYS A N 1
ATOM 681 C CA . LYS A 1 89 ? 23.558 -2.875 -9.068 1.00 75.12 89 LYS A CA 1
ATOM 682 C C . LYS A 1 89 ? 22.492 -2.274 -8.156 1.00 75.12 89 LYS A C 1
ATOM 684 O O . LYS A 1 89 ? 22.840 -1.631 -7.172 1.00 75.12 89 LYS A O 1
ATOM 689 N N . THR A 1 90 ? 21.209 -2.514 -8.442 1.00 78.88 90 THR A N 1
ATOM 690 C CA . THR A 1 90 ? 20.105 -2.023 -7.600 1.00 78.88 90 THR A CA 1
ATOM 691 C C . THR A 1 90 ? 20.097 -2.664 -6.216 1.00 78.88 90 THR A C 1
ATOM 693 O O . THR A 1 90 ? 19.950 -1.947 -5.233 1.00 78.88 90 THR A O 1
ATOM 696 N N . ALA A 1 91 ? 20.313 -3.980 -6.116 1.00 82.69 91 ALA A N 1
ATOM 697 C CA . ALA A 1 91 ? 20.366 -4.679 -4.834 1.00 82.69 91 ALA A CA 1
ATOM 698 C C . ALA A 1 91 ? 21.571 -4.231 -3.993 1.00 82.69 91 ALA A C 1
ATOM 700 O O . ALA A 1 91 ? 21.443 -4.030 -2.786 1.00 82.69 91 ALA A O 1
ATOM 701 N N . LYS A 1 92 ? 22.725 -4.007 -4.634 1.00 84.06 92 LYS A N 1
ATOM 702 C CA . LYS A 1 92 ? 23.921 -3.495 -3.961 1.00 84.06 92 LYS A CA 1
ATOM 703 C C . LYS A 1 92 ? 23.737 -2.063 -3.457 1.00 84.06 92 LYS A C 1
ATOM 705 O O . LYS A 1 92 ? 23.958 -1.825 -2.276 1.00 84.06 92 LYS A O 1
ATOM 710 N N . ALA A 1 93 ? 23.260 -1.155 -4.313 1.00 84.81 93 ALA A N 1
ATOM 711 C CA . ALA A 1 93 ? 22.924 0.217 -3.923 1.00 84.81 93 ALA A CA 1
ATOM 712 C C . ALA A 1 93 ? 21.938 0.232 -2.745 1.00 84.81 93 ALA A C 1
ATOM 714 O O . ALA A 1 93 ? 22.134 0.923 -1.752 1.00 84.81 93 ALA A O 1
ATOM 715 N N . ALA A 1 94 ? 20.895 -0.597 -2.824 1.00 87.88 94 ALA A N 1
ATOM 716 C CA . ALA A 1 94 ? 19.898 -0.722 -1.773 1.00 87.88 94 ALA A CA 1
ATOM 717 C C . ALA A 1 94 ? 20.475 -1.246 -0.451 1.00 87.88 94 ALA A C 1
ATOM 719 O O . ALA A 1 94 ? 20.096 -0.750 0.605 1.00 87.88 94 ALA A O 1
ATOM 720 N N . SER A 1 95 ? 21.395 -2.215 -0.496 1.00 90.19 95 SER A N 1
ATOM 721 C CA . SER A 1 95 ? 22.076 -2.730 0.698 1.00 90.19 95 SER A CA 1
ATOM 722 C C . SER A 1 95 ? 22.964 -1.668 1.350 1.00 90.19 95 SER A C 1
ATOM 724 O O . SER A 1 95 ? 22.952 -1.537 2.574 1.00 90.19 95 SER A O 1
ATOM 726 N N . ASP A 1 96 ? 23.694 -0.879 0.558 1.00 87.75 96 ASP A N 1
ATOM 727 C CA . ASP A 1 96 ? 24.548 0.197 1.072 1.00 87.75 96 ASP A CA 1
ATOM 728 C C . ASP A 1 96 ? 23.705 1.327 1.698 1.00 87.75 96 ASP A C 1
ATOM 730 O O . ASP A 1 96 ? 23.992 1.767 2.814 1.00 87.75 96 ASP A O 1
ATOM 734 N N . ILE A 1 97 ? 22.601 1.718 1.048 1.00 90.50 97 ILE A N 1
ATOM 735 C CA . ILE A 1 97 ? 21.624 2.677 1.593 1.00 90.50 97 ILE A CA 1
ATOM 736 C C . ILE A 1 97 ? 20.993 2.145 2.887 1.00 90.50 97 ILE A C 1
ATOM 738 O O . ILE A 1 97 ? 20.921 2.878 3.873 1.00 90.50 97 ILE A O 1
ATOM 742 N N . LEU A 1 98 ? 20.572 0.874 2.921 1.00 93.56 98 LEU A N 1
ATOM 743 C CA . LEU A 1 98 ? 19.974 0.266 4.112 1.00 93.56 98 LEU A CA 1
ATOM 744 C C . LEU A 1 98 ? 20.949 0.280 5.298 1.00 93.56 98 LEU A C 1
ATOM 746 O O . LEU A 1 98 ? 20.549 0.630 6.404 1.00 93.56 98 LEU A O 1
ATOM 750 N N . LYS A 1 99 ? 22.230 -0.041 5.079 1.00 92.62 99 LYS A N 1
ATOM 751 C CA . LYS A 1 99 ? 23.258 0.008 6.134 1.00 92.62 99 LYS A CA 1
ATOM 752 C C . LYS A 1 99 ? 23.450 1.417 6.693 1.00 92.62 99 LYS A C 1
ATOM 754 O O . LYS A 1 99 ? 23.550 1.566 7.909 1.00 92.62 99 LYS A O 1
ATOM 759 N N . SER A 1 100 ? 23.485 2.434 5.828 1.00 90.06 100 SER A N 1
ATOM 760 C CA . SER A 1 100 ? 23.557 3.839 6.258 1.00 90.06 100 SER A CA 1
ATOM 761 C C . SER A 1 100 ? 22.318 4.231 7.070 1.00 90.06 100 SER A C 1
ATOM 763 O O . SER A 1 100 ? 22.454 4.773 8.166 1.00 90.06 100 SER A O 1
ATOM 765 N N . MET A 1 101 ? 21.116 3.866 6.607 1.00 92.44 101 MET A N 1
ATOM 766 C CA . MET A 1 101 ? 19.872 4.125 7.338 1.00 92.44 101 MET A CA 1
ATOM 767 C C . MET A 1 101 ? 19.842 3.437 8.706 1.00 92.44 101 MET A C 1
ATOM 769 O O . MET A 1 101 ? 19.488 4.092 9.677 1.00 92.44 101 MET A O 1
ATOM 773 N N . ILE A 1 102 ? 20.233 2.160 8.804 1.00 91.62 102 ILE A N 1
ATOM 774 C CA . ILE A 1 102 ? 20.279 1.412 10.074 1.00 91.62 102 ILE A CA 1
ATOM 775 C C . ILE A 1 102 ? 21.231 2.089 11.060 1.00 91.62 102 ILE A C 1
ATOM 777 O O . ILE A 1 102 ? 20.835 2.389 12.184 1.00 91.62 102 ILE A O 1
ATOM 781 N N . LYS A 1 103 ? 22.451 2.412 10.616 1.00 90.81 103 LYS A N 1
ATOM 782 C CA . LYS A 1 103 ? 23.436 3.112 11.448 1.00 90.81 103 LYS A CA 1
ATOM 783 C C . LYS A 1 103 ? 22.902 4.464 11.932 1.00 90.81 103 LYS A C 1
ATOM 785 O O . LYS A 1 103 ? 22.992 4.783 13.115 1.00 90.81 103 LYS A O 1
ATOM 790 N N . ALA A 1 104 ? 22.302 5.239 11.029 1.00 88.25 104 ALA A N 1
ATOM 791 C CA . ALA A 1 104 ? 21.673 6.508 11.370 1.00 88.25 104 ALA A CA 1
ATOM 792 C C . ALA A 1 104 ? 20.521 6.333 12.374 1.00 88.25 104 ALA A C 1
ATOM 794 O O . ALA A 1 104 ? 20.329 7.188 13.232 1.00 88.25 104 ALA A O 1
ATOM 795 N N . ALA A 1 105 ? 19.761 5.239 12.284 1.00 88.31 105 ALA A N 1
ATOM 796 C CA . ALA A 1 105 ? 18.655 4.939 13.186 1.00 88.31 105 ALA A CA 1
ATOM 797 C C . ALA A 1 105 ? 19.143 4.620 14.611 1.00 88.31 105 ALA A C 1
ATOM 799 O O . ALA A 1 105 ? 18.551 5.098 15.579 1.00 88.31 105 ALA A O 1
ATOM 800 N N . GLU A 1 106 ? 20.224 3.845 14.738 1.00 87.88 106 GLU A N 1
ATOM 801 C CA . GLU A 1 106 ? 20.838 3.468 16.020 1.00 87.88 106 GLU A CA 1
ATOM 802 C C . GLU A 1 106 ? 21.478 4.666 16.740 1.00 87.88 106 GLU A C 1
ATOM 804 O O . GLU A 1 106 ? 21.348 4.796 17.958 1.00 87.88 106 GLU A O 1
ATOM 809 N N . GLU A 1 107 ? 22.117 5.573 15.994 1.00 87.19 107 GLU A N 1
ATOM 810 C CA . GLU A 1 107 ? 22.765 6.779 16.535 1.00 87.19 107 GLU A CA 1
ATOM 811 C C . GLU A 1 107 ? 21.769 7.930 16.814 1.00 87.19 107 GLU A C 1
ATOM 813 O O . GLU A 1 107 ? 22.102 8.902 17.498 1.00 87.19 107 GLU A O 1
ATOM 818 N N . ALA A 1 108 ? 20.536 7.844 16.301 1.00 84.44 108 ALA A N 1
ATOM 819 C CA . ALA A 1 108 ? 19.548 8.916 16.374 1.00 84.44 108 ALA A CA 1
ATOM 820 C C . ALA A 1 108 ? 18.744 8.964 17.689 1.00 84.44 108 ALA A C 1
ATOM 822 O O . ALA A 1 108 ? 18.341 7.960 18.286 1.00 84.44 108 ALA A O 1
ATOM 823 N N . ILE A 1 109 ? 18.385 10.193 18.078 1.00 83.44 109 ILE A N 1
ATOM 824 C CA . ILE A 1 109 ? 17.401 10.476 19.136 1.00 83.44 109 ILE A CA 1
ATOM 825 C C . ILE A 1 109 ? 16.070 9.783 18.777 1.00 83.44 109 ILE A C 1
ATOM 827 O O . ILE A 1 109 ? 15.690 9.826 17.602 1.00 83.44 109 ILE A O 1
ATOM 831 N N . PRO A 1 110 ? 15.311 9.211 19.743 1.00 80.25 110 PRO A N 1
ATOM 832 C CA . PRO A 1 110 ? 14.093 8.441 19.472 1.00 80.25 110 PRO A CA 1
ATOM 833 C C . PRO A 1 110 ? 13.123 9.058 18.458 1.00 80.25 110 PRO A C 1
ATOM 835 O O . PRO A 1 110 ? 12.637 8.331 17.608 1.00 80.25 110 PRO A O 1
ATOM 838 N N . ARG A 1 111 ? 12.912 10.382 18.474 1.00 80.88 111 ARG A N 1
ATOM 839 C CA . ARG A 1 111 ? 12.051 11.097 17.505 1.00 80.88 111 ARG A CA 1
ATOM 840 C C . ARG A 1 111 ? 12.556 11.025 16.060 1.00 80.88 111 ARG A C 1
ATOM 842 O O . ARG A 1 111 ? 11.783 10.821 15.135 1.00 80.88 111 ARG A O 1
ATOM 849 N N . SER A 1 112 ? 13.862 11.189 15.860 1.00 85.56 112 SER A N 1
ATOM 850 C CA . SER A 1 112 ? 14.467 11.070 14.530 1.00 85.56 112 SER A CA 1
ATOM 851 C C . SER A 1 112 ? 14.507 9.612 14.075 1.00 85.56 112 SER A C 1
ATOM 853 O O . SER A 1 112 ? 14.332 9.339 12.890 1.00 85.56 112 SER A O 1
ATOM 855 N N . ALA A 1 113 ? 14.690 8.677 15.011 1.00 85.69 113 ALA A N 1
ATOM 856 C CA . ALA A 1 113 ? 14.621 7.247 14.738 1.00 85.69 113 ALA A CA 1
ATOM 857 C C . ALA A 1 113 ? 13.247 6.823 14.178 1.00 85.69 113 ALA A C 1
ATOM 859 O O . ALA A 1 113 ? 13.211 5.981 13.284 1.00 85.69 113 ALA A O 1
ATOM 860 N N . GLU A 1 114 ? 12.139 7.448 14.609 1.00 86.31 114 GLU A N 1
ATOM 861 C CA . GLU A 1 114 ? 10.800 7.166 14.052 1.00 86.31 114 GLU A CA 1
ATOM 862 C C . GLU A 1 114 ? 10.732 7.450 12.543 1.00 86.31 114 GLU A C 1
ATOM 864 O O . GLU A 1 114 ? 10.253 6.639 11.750 1.00 86.31 114 GLU A O 1
ATOM 869 N N . ASN A 1 115 ? 11.255 8.606 12.129 1.00 88.62 115 ASN A N 1
ATOM 870 C CA . ASN A 1 115 ? 11.276 9.014 10.726 1.00 88.62 115 ASN A CA 1
ATOM 871 C C . ASN A 1 115 ? 12.192 8.124 9.881 1.00 88.62 115 ASN A C 1
ATOM 873 O O . ASN A 1 115 ? 11.867 7.819 8.733 1.00 88.62 115 ASN A O 1
ATOM 877 N N . ILE A 1 116 ? 13.323 7.695 10.448 1.00 89.88 116 ILE A N 1
ATOM 878 C CA . ILE A 1 116 ? 14.258 6.789 9.776 1.00 89.88 116 ILE A CA 1
ATOM 879 C C . ILE A 1 116 ? 13.624 5.402 9.602 1.00 89.88 116 ILE A C 1
ATOM 881 O O . ILE A 1 116 ? 13.757 4.821 8.527 1.00 89.88 116 ILE A O 1
ATOM 885 N N . ALA A 1 117 ? 12.859 4.903 10.581 1.00 90.88 117 ALA A N 1
ATOM 886 C CA . ALA A 1 117 ? 12.108 3.654 10.434 1.00 90.88 117 ALA A CA 1
ATOM 887 C C . ALA A 1 117 ? 11.137 3.714 9.240 1.00 90.88 117 ALA A C 1
ATOM 889 O O . ALA A 1 117 ? 11.159 2.824 8.387 1.00 90.88 117 ALA A O 1
ATOM 890 N N . LEU A 1 118 ? 10.367 4.804 9.107 1.00 90.88 118 LEU A N 1
ATOM 891 C CA . LEU A 1 118 ? 9.489 5.016 7.946 1.00 90.88 118 LEU A CA 1
ATOM 892 C C . LEU A 1 118 ? 10.271 5.102 6.626 1.00 90.88 118 LEU A C 1
ATOM 894 O O . LEU A 1 118 ? 9.810 4.590 5.604 1.00 90.88 118 LEU A O 1
ATOM 898 N N . ALA A 1 119 ? 11.460 5.711 6.629 1.00 91.12 119 ALA A N 1
ATOM 899 C CA . ALA A 1 119 ? 12.326 5.758 5.453 1.00 91.12 119 ALA A CA 1
ATOM 900 C C . ALA A 1 119 ? 12.825 4.359 5.038 1.00 91.12 119 ALA A C 1
ATOM 902 O O . ALA A 1 119 ? 12.855 4.061 3.841 1.00 91.12 119 ALA A O 1
ATOM 903 N N . ILE A 1 120 ? 13.138 3.480 5.999 1.00 93.00 120 ILE A N 1
ATOM 904 C CA . ILE A 1 120 ? 13.492 2.069 5.750 1.00 93.00 120 ILE A CA 1
ATOM 905 C C . ILE A 1 120 ? 12.303 1.315 5.133 1.00 93.00 120 ILE A C 1
ATOM 907 O O . ILE A 1 120 ? 12.470 0.595 4.142 1.00 93.00 120 ILE A O 1
ATOM 911 N N . GLY A 1 121 ? 11.088 1.514 5.656 1.00 90.38 121 GLY A N 1
ATOM 912 C CA . GLY A 1 121 ? 9.870 0.959 5.055 1.00 90.38 121 GLY A CA 1
ATOM 913 C C . GLY A 1 121 ? 9.666 1.444 3.615 1.00 90.38 121 GLY A C 1
ATOM 914 O O . GLY A 1 121 ? 9.426 0.650 2.703 1.00 90.38 121 GLY A O 1
ATOM 915 N N . ALA A 1 122 ? 9.845 2.745 3.377 1.00 88.94 122 ALA A N 1
ATOM 916 C CA . ALA A 1 122 ? 9.739 3.343 2.050 1.00 88.94 122 ALA A CA 1
ATOM 917 C C . ALA A 1 122 ? 10.795 2.819 1.061 1.00 88.94 122 ALA A C 1
ATOM 919 O O . ALA A 1 122 ? 10.467 2.620 -0.111 1.00 88.94 122 ALA A O 1
ATOM 920 N N . LEU A 1 123 ? 12.028 2.558 1.517 1.00 91.38 123 LEU A N 1
ATOM 921 C CA . LEU A 1 123 ? 13.069 1.909 0.717 1.00 91.38 123 LEU A CA 1
ATOM 922 C C . LEU A 1 123 ? 12.566 0.568 0.189 1.00 91.38 123 LEU A C 1
ATOM 924 O O . LEU A 1 123 ? 12.534 0.365 -1.021 1.00 91.38 123 LEU A O 1
ATOM 928 N N . CYS A 1 124 ? 12.091 -0.310 1.068 1.00 88.81 124 CYS A N 1
ATOM 929 C CA . CYS A 1 124 ? 11.686 -1.664 0.696 1.00 88.81 124 CYS A CA 1
ATOM 930 C C . CYS A 1 124 ? 10.499 -1.718 -0.277 1.00 88.81 124 CYS A C 1
ATOM 932 O O . CYS A 1 124 ? 10.455 -2.607 -1.129 1.00 88.81 124 CYS A O 1
ATOM 934 N N . VAL A 1 125 ? 9.577 -0.753 -0.195 1.00 84.06 125 VAL A N 1
ATOM 935 C CA . VAL A 1 125 ? 8.443 -0.627 -1.131 1.00 84.06 125 VAL A CA 1
ATOM 936 C C . VAL A 1 125 ? 8.897 -0.176 -2.525 1.00 84.06 125 VAL A C 1
ATOM 938 O O . VAL A 1 125 ? 8.288 -0.535 -3.526 1.00 84.06 125 VAL A O 1
ATOM 941 N N . VAL A 1 126 ? 9.966 0.619 -2.620 1.00 83.12 126 VAL A N 1
ATOM 942 C CA . VAL A 1 126 ? 10.504 1.101 -3.905 1.00 83.12 126 VAL A CA 1
ATOM 943 C C . VAL A 1 126 ? 11.367 0.044 -4.603 1.00 83.12 126 VAL A C 1
ATOM 945 O O . VAL A 1 126 ? 11.577 0.124 -5.816 1.00 83.12 126 VAL A O 1
ATOM 948 N N . LEU A 1 127 ? 11.883 -0.935 -3.858 1.00 80.19 127 LEU A N 1
ATOM 949 C CA . LEU A 1 127 ? 12.775 -1.956 -4.393 1.00 80.19 127 LEU A CA 1
ATOM 950 C C . LEU A 1 127 ? 12.036 -3.014 -5.232 1.00 80.19 127 LEU A C 1
ATOM 952 O O . LEU A 1 127 ? 10.972 -3.496 -4.827 1.00 80.19 127 LEU A O 1
ATOM 956 N N . PRO A 1 128 ? 12.639 -3.460 -6.353 1.00 76.38 128 PRO A N 1
ATOM 957 C CA . PRO A 1 128 ? 12.081 -4.537 -7.162 1.00 76.38 128 PRO A CA 1
ATOM 958 C C . PRO A 1 128 ? 12.009 -5.858 -6.369 1.00 76.38 128 PRO A C 1
ATOM 960 O O . PRO A 1 128 ? 12.778 -6.043 -5.418 1.00 76.38 128 PRO A O 1
ATOM 963 N N . PRO A 1 129 ? 11.149 -6.815 -6.771 1.00 75.56 129 PRO A N 1
ATOM 964 C CA . PRO A 1 129 ? 11.032 -8.122 -6.111 1.00 75.56 129 PRO A CA 1
ATOM 965 C C . PRO A 1 129 ? 12.357 -8.894 -6.008 1.00 75.56 129 PRO A C 1
ATOM 967 O O . PRO A 1 129 ? 12.578 -9.616 -5.045 1.00 75.56 129 PRO A O 1
ATOM 970 N N . SER A 1 130 ? 13.281 -8.688 -6.953 1.00 75.62 130 SER A N 1
ATOM 971 C CA . SER A 1 130 ? 14.606 -9.324 -6.958 1.00 75.62 130 SER A CA 1
ATOM 972 C C . SER A 1 130 ? 15.472 -8.966 -5.744 1.00 75.62 130 SER A C 1
ATOM 974 O O . SER A 1 130 ? 16.306 -9.765 -5.325 1.00 75.62 130 SER A O 1
ATOM 976 N N . ALA A 1 131 ? 15.275 -7.787 -5.144 1.00 82.62 131 ALA A N 1
ATOM 977 C CA . ALA A 1 131 ? 16.022 -7.325 -3.972 1.00 82.62 131 ALA A CA 1
ATOM 978 C C . ALA A 1 131 ? 15.452 -7.875 -2.644 1.00 82.62 131 ALA A C 1
ATOM 980 O O . ALA A 1 131 ? 15.533 -7.217 -1.608 1.00 82.62 131 ALA A O 1
ATOM 981 N N . HIS A 1 132 ? 14.873 -9.078 -2.676 1.00 85.06 132 HIS A N 1
ATOM 982 C CA . HIS A 1 132 ? 14.252 -9.760 -1.537 1.00 85.06 132 HIS A CA 1
ATOM 983 C C . HIS A 1 132 ? 15.170 -9.887 -0.306 1.00 85.06 132 HIS A C 1
ATOM 985 O O . HIS A 1 132 ? 14.728 -9.600 0.801 1.00 85.06 132 HIS A O 1
ATOM 991 N N . ALA A 1 133 ? 16.469 -10.167 -0.485 1.00 86.94 133 ALA A N 1
ATOM 992 C CA . ALA A 1 133 ? 17.433 -10.221 0.622 1.00 86.94 133 ALA A CA 1
ATOM 993 C C . ALA A 1 133 ? 17.495 -8.909 1.431 1.00 86.94 133 ALA A C 1
ATOM 995 O O . ALA A 1 133 ? 17.461 -8.935 2.658 1.00 86.94 133 ALA A O 1
ATOM 996 N N . VAL A 1 134 ? 17.488 -7.754 0.750 1.00 88.56 134 VAL A N 1
ATOM 997 C CA . VAL A 1 134 ? 17.492 -6.430 1.402 1.00 88.56 134 VAL A CA 1
ATOM 998 C C . VAL A 1 134 ? 16.187 -6.198 2.170 1.00 88.56 134 VAL A C 1
ATOM 1000 O O . VAL A 1 134 ? 16.214 -5.662 3.276 1.00 88.56 134 VAL A O 1
ATOM 1003 N N . LYS A 1 135 ? 15.046 -6.638 1.618 1.00 90.38 135 LYS A N 1
ATOM 1004 C CA . LYS A 1 135 ? 13.738 -6.555 2.292 1.00 90.38 135 LYS A CA 1
ATOM 1005 C C . LYS A 1 135 ? 13.692 -7.444 3.539 1.00 90.38 135 LYS A C 1
ATOM 1007 O O . LYS A 1 135 ? 13.234 -6.995 4.587 1.00 90.38 135 LYS A O 1
ATOM 1012 N N . SER A 1 136 ? 14.219 -8.666 3.446 1.00 89.75 136 SER A N 1
ATOM 1013 C CA . SER A 1 136 ? 14.363 -9.589 4.577 1.00 89.75 136 SER A CA 1
ATOM 1014 C C . SER A 1 136 ? 15.224 -8.971 5.686 1.00 89.75 136 SER A C 1
ATOM 1016 O O . SER A 1 136 ? 14.782 -8.905 6.833 1.00 89.75 136 SER A O 1
ATOM 1018 N N . ASP A 1 137 ? 16.409 -8.451 5.360 1.00 90.50 137 ASP A N 1
ATOM 1019 C CA . ASP A 1 137 ? 17.316 -7.853 6.351 1.00 90.50 137 ASP A CA 1
ATOM 1020 C C . ASP A 1 137 ? 16.699 -6.623 7.033 1.00 90.50 137 ASP A C 1
ATOM 1022 O O . ASP A 1 137 ? 16.773 -6.487 8.257 1.00 90.50 137 ASP A O 1
ATOM 1026 N N . ALA A 1 138 ? 16.014 -5.768 6.265 1.00 93.06 138 ALA A N 1
ATOM 1027 C CA . ALA A 1 138 ? 15.269 -4.636 6.809 1.00 93.06 138 ALA A CA 1
ATOM 1028 C C . ALA A 1 138 ? 14.137 -5.084 7.749 1.00 93.06 138 ALA A C 1
ATOM 1030 O O . ALA A 1 138 ? 13.951 -4.484 8.809 1.00 93.06 138 ALA A O 1
ATOM 1031 N N . SER A 1 139 ? 13.402 -6.147 7.397 1.00 93.00 139 SER A N 1
ATOM 1032 C CA . SER A 1 139 ? 12.322 -6.666 8.246 1.00 93.00 139 SER A CA 1
ATOM 1033 C C . SER A 1 139 ? 12.832 -7.225 9.574 1.00 93.00 139 SER A C 1
ATOM 1035 O O . SER A 1 139 ? 12.265 -6.902 10.614 1.00 93.00 139 SER A O 1
ATOM 1037 N N . LYS A 1 140 ? 13.953 -7.961 9.571 1.00 92.12 140 LYS A N 1
ATOM 1038 C CA . LYS A 1 140 ? 14.585 -8.478 10.796 1.00 92.12 140 LYS A CA 1
ATOM 1039 C C . LYS A 1 140 ? 15.032 -7.353 11.721 1.00 92.12 140 LYS A C 1
ATOM 1041 O O . LYS A 1 140 ? 14.798 -7.419 12.925 1.00 92.12 140 LYS A O 1
ATOM 1046 N N . PHE A 1 141 ? 15.653 -6.313 11.161 1.00 92.31 141 PHE A N 1
ATOM 1047 C CA . PHE A 1 141 ? 16.058 -5.139 11.930 1.00 92.31 141 PHE A CA 1
ATOM 1048 C C . PHE A 1 141 ? 14.852 -4.468 12.601 1.00 92.31 141 PHE A C 1
ATOM 1050 O O . PHE A 1 141 ? 14.862 -4.266 13.814 1.00 92.31 141 PHE A O 1
ATOM 1057 N N . LEU A 1 142 ? 13.795 -4.180 11.835 1.00 91.44 142 LEU A N 1
ATOM 1058 C CA . LEU A 1 142 ? 12.600 -3.511 12.356 1.00 91.44 142 LEU A CA 1
ATOM 1059 C C . LEU A 1 142 ? 11.831 -4.369 13.364 1.00 91.44 142 LEU A C 1
ATOM 1061 O O . LEU A 1 142 ? 11.322 -3.821 14.337 1.00 91.44 142 LEU A O 1
ATOM 1065 N N . LEU A 1 143 ? 11.776 -5.689 13.171 1.00 90.88 143 LEU A N 1
ATOM 1066 C CA . LEU A 1 143 ? 11.165 -6.611 14.127 1.00 90.88 143 LEU A CA 1
ATOM 1067 C C . LEU A 1 143 ? 11.930 -6.621 15.459 1.00 90.88 143 LEU A C 1
ATOM 1069 O O . LEU A 1 143 ? 11.320 -6.477 16.516 1.00 90.88 143 LEU A O 1
ATOM 1073 N N . ASN A 1 144 ? 13.264 -6.687 15.422 1.00 89.44 144 ASN A N 1
ATOM 1074 C CA . ASN A 1 144 ? 14.086 -6.584 16.632 1.00 89.44 144 ASN A CA 1
ATOM 1075 C C . ASN A 1 144 ? 13.877 -5.241 17.346 1.00 89.44 144 ASN A C 1
ATOM 1077 O O . ASN A 1 144 ? 13.752 -5.194 18.569 1.00 89.44 144 ASN A O 1
ATOM 1081 N N . TRP A 1 145 ? 13.791 -4.149 16.586 1.00 87.00 145 TRP A N 1
ATOM 1082 C CA . TRP A 1 145 ? 13.495 -2.817 17.117 1.00 87.00 145 TRP A CA 1
ATOM 1083 C C . TRP A 1 145 ? 12.096 -2.695 17.721 1.00 87.00 145 TRP A C 1
ATOM 1085 O O . TRP A 1 145 ? 11.914 -1.980 18.705 1.00 87.00 145 TRP A O 1
ATOM 1095 N N . LEU A 1 146 ? 11.111 -3.389 17.151 1.00 86.06 146 LEU A N 1
ATOM 1096 C CA . LEU A 1 146 ? 9.738 -3.406 17.640 1.00 86.06 146 LEU A CA 1
ATOM 1097 C C . LEU A 1 146 ? 9.628 -4.121 18.998 1.00 86.06 146 LEU A C 1
ATOM 1099 O O . LEU A 1 146 ? 8.914 -3.653 19.888 1.00 86.06 146 LEU A O 1
ATOM 1103 N N . VAL A 1 147 ? 10.352 -5.233 19.160 1.00 83.44 147 VAL A N 1
ATOM 1104 C CA . VAL A 1 147 ? 10.352 -6.040 20.391 1.00 83.44 147 VAL A CA 1
ATOM 1105 C C . VAL A 1 147 ? 11.126 -5.350 21.523 1.00 83.44 147 VAL A C 1
ATOM 1107 O O . VAL A 1 147 ? 10.740 -5.450 22.686 1.00 83.44 147 VAL A O 1
ATOM 1110 N N . GLN A 1 148 ? 12.174 -4.577 21.221 1.00 80.38 148 GLN A N 1
ATOM 1111 C CA . GLN A 1 148 ? 12.937 -3.838 22.238 1.00 80.38 148 GLN A CA 1
ATOM 1112 C C . GLN A 1 148 ? 12.062 -2.833 23.018 1.00 80.38 148 GLN A C 1
ATOM 1114 O O . GLN A 1 148 ? 11.370 -1.993 22.447 1.00 80.38 148 GLN A O 1
ATOM 1119 N N . HIS A 1 149 ? 12.092 -2.900 24.355 1.00 58.91 149 HIS A N 1
ATOM 1120 C CA . HIS A 1 149 ? 11.115 -2.231 25.229 1.00 58.91 149 HIS A CA 1
ATOM 1121 C C . HIS A 1 149 ? 11.375 -0.752 25.547 1.00 58.91 149 HIS A C 1
ATOM 1123 O O . HIS A 1 149 ? 10.542 -0.131 26.200 1.00 58.91 149 HIS A O 1
ATOM 1129 N N . GLU A 1 150 ? 12.476 -0.163 25.086 1.00 56.81 150 GLU A N 1
ATOM 1130 C CA . GLU A 1 150 ? 12.949 1.096 25.677 1.00 56.81 150 GLU A CA 1
ATOM 1131 C C . GLU A 1 150 ? 12.165 2.347 25.242 1.00 56.81 150 GLU A C 1
ATOM 1133 O O . GLU A 1 150 ? 12.092 3.308 26.008 1.00 56.81 150 GLU A O 1
ATOM 1138 N N . HIS A 1 151 ? 11.528 2.363 24.059 1.00 65.69 151 HIS A N 1
ATOM 1139 C CA . HIS A 1 151 ? 10.856 3.570 23.551 1.00 65.69 151 HIS A CA 1
ATOM 1140 C C . HIS A 1 151 ? 9.587 3.288 22.726 1.00 65.69 151 HIS A C 1
ATOM 1142 O O . HIS A 1 151 ? 9.675 2.811 21.596 1.00 65.69 151 HIS A O 1
ATOM 1148 N N . GLU A 1 152 ? 8.411 3.696 23.226 1.00 67.94 152 GLU A N 1
ATOM 1149 C CA . GLU A 1 152 ? 7.118 3.590 22.511 1.00 67.94 152 GLU A CA 1
ATOM 1150 C C . GLU A 1 152 ? 7.152 4.211 21.109 1.00 67.94 152 GLU A C 1
ATOM 1152 O O . GLU A 1 152 ? 6.630 3.651 20.149 1.00 67.94 152 GLU A O 1
ATOM 1157 N N . HIS A 1 153 ? 7.831 5.350 21.003 1.00 67.25 153 HIS A N 1
ATOM 1158 C CA . HIS A 1 153 ? 8.048 6.130 19.790 1.00 67.25 153 HIS A CA 1
ATOM 1159 C C . HIS A 1 153 ? 8.697 5.323 18.649 1.00 67.25 153 HIS A C 1
ATOM 1161 O O . HIS A 1 153 ? 8.261 5.348 17.496 1.00 67.25 153 HIS A O 1
ATOM 1167 N N . ARG A 1 154 ? 9.696 4.499 18.978 1.00 74.81 154 ARG A N 1
ATOM 1168 C CA . ARG A 1 154 ? 10.360 3.637 17.989 1.00 74.81 154 ARG A CA 1
ATOM 1169 C C . ARG A 1 154 ? 9.448 2.498 17.531 1.00 74.81 154 ARG A C 1
ATOM 1171 O O . ARG A 1 154 ? 9.453 2.142 16.357 1.00 74.81 154 ARG A O 1
ATOM 1178 N N . LYS A 1 155 ? 8.623 1.970 18.439 1.00 80.69 155 LYS A N 1
ATOM 1179 C CA . LYS A 1 155 ? 7.782 0.794 18.187 1.00 80.69 155 LYS A CA 1
ATOM 1180 C C . LYS A 1 155 ? 6.712 1.043 17.130 1.00 80.69 155 LYS A C 1
ATOM 1182 O O . LYS A 1 155 ? 6.581 0.260 16.197 1.00 80.69 155 LYS A O 1
ATOM 1187 N N . TRP A 1 156 ? 5.949 2.129 17.232 1.00 86.31 156 TRP A N 1
ATOM 1188 C CA . TRP A 1 156 ? 4.799 2.326 16.339 1.00 86.31 156 TRP A CA 1
ATOM 1189 C C . TRP A 1 156 ? 5.223 2.587 14.876 1.00 86.31 156 TRP A C 1
ATOM 1191 O O . TRP A 1 156 ? 4.631 2.045 13.945 1.00 86.31 156 TRP A O 1
ATOM 1201 N N . SER A 1 157 ? 6.292 3.354 14.651 1.00 88.38 157 SER A N 1
ATOM 1202 C CA . SER A 1 157 ? 6.833 3.613 13.306 1.00 88.38 157 SER A CA 1
ATOM 1203 C C . SER A 1 157 ? 7.513 2.379 12.693 1.00 88.38 157 SER A C 1
ATOM 1205 O O . SER A 1 157 ? 7.361 2.117 11.492 1.00 88.38 157 SER A O 1
ATOM 1207 N N . ALA A 1 158 ? 8.201 1.582 13.519 1.00 89.00 158 ALA A N 1
ATOM 1208 C CA . ALA A 1 158 ? 8.750 0.291 13.117 1.00 89.00 158 ALA A CA 1
ATOM 1209 C C . ALA A 1 158 ? 7.644 -0.697 12.722 1.00 89.00 158 ALA A C 1
ATOM 1211 O O . ALA A 1 158 ? 7.766 -1.336 11.680 1.00 89.00 158 ALA A O 1
ATOM 1212 N N . ALA A 1 159 ? 6.537 -0.755 13.475 1.00 91.44 159 ALA A N 1
ATOM 1213 C CA . ALA A 1 159 ? 5.391 -1.606 13.157 1.00 91.44 159 ALA A CA 1
ATOM 1214 C C . ALA A 1 159 ? 4.807 -1.288 11.771 1.00 91.44 159 ALA A C 1
ATOM 1216 O O . ALA A 1 159 ? 4.712 -2.181 10.930 1.00 91.44 159 ALA A O 1
ATOM 1217 N N . ILE A 1 160 ? 4.493 -0.013 11.491 1.00 90.75 160 ILE A N 1
ATOM 1218 C CA . ILE A 1 160 ? 3.949 0.415 10.185 1.00 90.75 160 ILE A CA 1
ATOM 1219 C C . ILE A 1 160 ? 4.891 0.004 9.046 1.00 90.75 160 ILE A C 1
ATOM 1221 O O . ILE A 1 160 ? 4.455 -0.542 8.031 1.00 90.75 160 ILE A O 1
ATOM 1225 N N . SER A 1 161 ? 6.191 0.244 9.225 1.00 91.69 161 SER A N 1
ATOM 1226 C CA . SER A 1 161 ? 7.216 -0.079 8.229 1.00 91.69 161 SER A CA 1
ATOM 1227 C C . SER A 1 161 ? 7.349 -1.587 8.014 1.00 91.69 161 SER A C 1
ATOM 1229 O O . SER A 1 161 ? 7.450 -2.031 6.872 1.00 91.69 161 SER A O 1
ATOM 1231 N N . LEU A 1 162 ? 7.283 -2.378 9.087 1.00 91.69 162 LEU A N 1
ATOM 1232 C CA . LEU A 1 162 ? 7.341 -3.837 9.039 1.00 91.69 162 LEU A CA 1
ATOM 1233 C C . LEU A 1 162 ? 6.149 -4.430 8.275 1.00 91.69 162 LEU A C 1
ATOM 1235 O O . LEU A 1 162 ? 6.349 -5.302 7.431 1.00 91.69 162 LEU A O 1
ATOM 1239 N N . GLY A 1 163 ? 4.934 -3.916 8.495 1.00 88.06 163 GLY A N 1
ATOM 1240 C CA . GLY A 1 163 ? 3.739 -4.355 7.762 1.00 88.06 163 GLY A CA 1
ATOM 1241 C C . GLY A 1 163 ? 3.818 -4.104 6.255 1.00 88.06 163 GLY A C 1
ATOM 1242 O O . GLY A 1 163 ? 3.440 -4.956 5.455 1.00 88.06 163 GLY A O 1
ATOM 1243 N N . LEU A 1 164 ? 4.380 -2.961 5.853 1.00 86.69 164 LEU A N 1
ATOM 1244 C CA . LEU A 1 164 ? 4.609 -2.632 4.440 1.00 86.69 164 LEU A CA 1
ATOM 1245 C C . LEU A 1 164 ? 5.700 -3.489 3.799 1.00 86.69 164 LEU A C 1
ATOM 1247 O O . LEU A 1 164 ? 5.625 -3.805 2.616 1.00 86.69 164 LEU A O 1
ATOM 1251 N N . ILE A 1 165 ? 6.735 -3.846 4.560 1.00 88.19 165 ILE A N 1
ATOM 1252 C CA . ILE A 1 165 ? 7.773 -4.754 4.067 1.00 88.19 165 ILE A CA 1
ATOM 1253 C C . ILE A 1 165 ? 7.188 -6.148 3.884 1.00 88.19 165 ILE A C 1
ATOM 1255 O O . ILE A 1 165 ? 7.427 -6.761 2.847 1.00 88.19 165 ILE A O 1
ATOM 1259 N N . SER A 1 166 ? 6.387 -6.607 4.848 1.00 86.50 166 SER A N 1
ATOM 1260 C CA . SER A 1 166 ? 5.710 -7.904 4.821 1.00 86.50 166 SER A CA 1
ATOM 1261 C C . SER A 1 166 ? 4.852 -8.091 3.564 1.00 86.50 166 SER A C 1
ATOM 1263 O O . SER A 1 166 ? 4.909 -9.149 2.942 1.00 86.50 166 SER A O 1
ATOM 1265 N N . SER A 1 167 ? 4.146 -7.045 3.116 1.00 82.56 167 SER A N 1
ATOM 1266 C CA . SER A 1 167 ? 3.357 -7.081 1.873 1.00 82.56 167 SER A CA 1
ATOM 1267 C C . SER A 1 167 ? 4.196 -7.096 0.589 1.00 82.56 167 SER A C 1
ATOM 1269 O O . SER A 1 167 ? 3.681 -7.388 -0.486 1.00 82.56 167 SER A O 1
ATOM 1271 N N . CYS A 1 168 ? 5.490 -6.783 0.684 1.00 80.06 168 CYS A N 1
ATOM 1272 C CA . CYS A 1 168 ? 6.417 -6.691 -0.444 1.00 80.06 168 CYS A CA 1
ATOM 1273 C C . CYS A 1 168 ? 7.453 -7.832 -0.484 1.00 80.06 168 CYS A C 1
ATOM 1275 O O . CYS A 1 168 ? 8.363 -7.780 -1.329 1.00 80.06 168 CYS A O 1
ATOM 1277 N N . LEU A 1 169 ? 7.373 -8.797 0.442 1.00 80.44 169 LEU A N 1
ATOM 1278 C CA . LEU A 1 169 ? 8.262 -9.960 0.503 1.00 80.44 169 LEU A CA 1
ATOM 1279 C C . LEU A 1 169 ? 8.018 -10.903 -0.681 1.00 80.44 169 LEU A C 1
ATOM 1281 O O . LEU A 1 169 ? 6.930 -10.960 -1.253 1.00 80.44 169 LEU A O 1
ATOM 1285 N N . HIS A 1 170 ? 9.063 -11.622 -1.086 1.00 75.31 170 HIS A N 1
ATOM 1286 C CA . HIS A 1 170 ? 8.956 -12.597 -2.165 1.00 75.31 170 HIS A CA 1
ATOM 1287 C C . HIS A 1 170 ? 8.324 -13.901 -1.650 1.00 75.31 170 HIS A C 1
ATOM 1289 O O . HIS A 1 170 ? 8.408 -14.201 -0.462 1.00 75.31 170 HIS A O 1
ATOM 1295 N N . VAL A 1 171 ? 7.742 -14.711 -2.546 1.00 67.25 171 VAL A N 1
ATOM 1296 C CA . VAL A 1 171 ? 7.111 -16.005 -2.201 1.00 67.25 171 VAL A CA 1
ATOM 1297 C C . VAL A 1 171 ? 8.085 -16.903 -1.436 1.00 67.25 171 VAL A C 1
ATOM 1299 O O . VAL A 1 171 ? 7.736 -17.527 -0.454 1.00 67.25 171 VAL A O 1
ATOM 1302 N N . THR A 1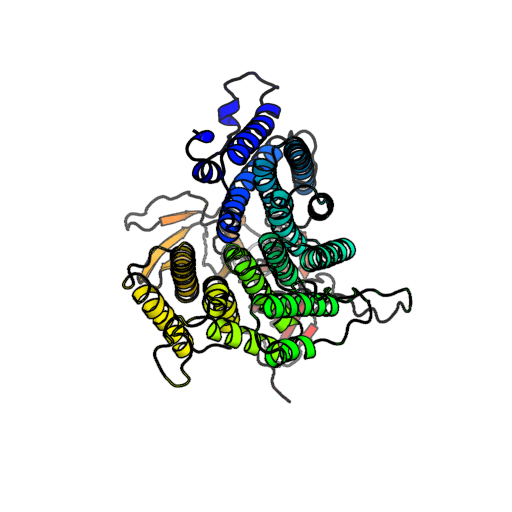 172 ? 9.363 -16.890 -1.799 1.00 68.50 172 THR A N 1
ATOM 1303 C CA . THR A 1 172 ? 10.400 -17.693 -1.128 1.00 68.50 172 THR A CA 1
ATOM 1304 C C . THR A 1 172 ? 10.626 -17.341 0.348 1.00 68.50 172 THR A C 1
ATOM 1306 O O . THR A 1 172 ? 11.199 -18.149 1.075 1.00 68.50 172 THR A O 1
ATOM 1309 N N . ASP A 1 173 ? 10.168 -16.175 0.812 1.00 76.88 173 ASP A N 1
ATOM 1310 C CA . ASP A 1 173 ? 10.418 -15.654 2.160 1.00 76.88 173 ASP A CA 1
ATOM 1311 C C . ASP A 1 173 ? 9.255 -15.938 3.134 1.00 76.88 173 ASP A C 1
ATOM 1313 O O . ASP A 1 173 ? 9.041 -15.191 4.092 1.00 76.88 173 ASP A O 1
ATOM 1317 N N . HIS A 1 174 ? 8.508 -17.035 2.934 1.00 77.56 174 HIS A N 1
ATOM 1318 C CA . HIS A 1 174 ? 7.375 -17.426 3.792 1.00 77.56 174 HIS A CA 1
ATOM 1319 C C . HIS A 1 174 ? 7.722 -17.452 5.288 1.00 77.56 174 HIS A C 1
ATOM 1321 O O . HIS A 1 174 ? 6.922 -17.018 6.115 1.00 77.56 174 HIS A O 1
ATOM 1327 N N . LYS A 1 175 ? 8.931 -17.908 5.647 1.00 83.12 175 LYS A N 1
ATOM 1328 C CA . LYS A 1 175 ? 9.394 -17.928 7.043 1.00 83.12 175 LYS A CA 1
ATOM 1329 C C . LYS A 1 175 ? 9.472 -16.519 7.636 1.00 83.12 175 LYS A C 1
ATOM 1331 O O . LYS A 1 175 ? 9.007 -16.301 8.748 1.00 83.12 175 LYS A O 1
ATOM 1336 N N . GLN A 1 176 ? 10.007 -15.558 6.882 1.00 85.25 176 GLN A N 1
ATOM 1337 C CA . GLN A 1 176 ? 10.114 -14.176 7.346 1.00 85.25 176 GLN A CA 1
ATOM 1338 C C . GLN A 1 176 ? 8.736 -13.512 7.431 1.00 85.25 176 GLN A C 1
ATOM 1340 O O . GLN A 1 176 ? 8.463 -12.786 8.382 1.00 85.25 176 GLN A O 1
ATOM 1345 N N . LYS A 1 177 ? 7.845 -13.788 6.469 1.00 85.62 177 LYS A N 1
ATOM 1346 C CA . LYS A 1 177 ? 6.451 -13.312 6.489 1.00 85.62 177 LYS A CA 1
ATOM 1347 C C . LYS A 1 177 ? 5.721 -13.810 7.743 1.00 85.62 177 LYS A C 1
ATOM 1349 O O . LYS A 1 177 ? 5.081 -13.019 8.432 1.00 85.62 177 LYS A O 1
ATOM 1354 N N . PHE A 1 178 ? 5.895 -15.088 8.083 1.00 85.38 178 PHE A N 1
ATOM 1355 C CA . PHE A 1 178 ? 5.361 -15.695 9.302 1.00 85.38 178 PHE A CA 1
ATOM 1356 C C . PHE A 1 178 ? 5.911 -15.045 10.583 1.00 85.38 178 PHE A C 1
ATOM 1358 O O . PHE A 1 178 ? 5.133 -14.656 11.455 1.00 85.38 178 PHE A O 1
ATOM 1365 N N . GLU A 1 179 ? 7.235 -14.885 10.689 1.00 87.12 179 GLU A N 1
ATOM 1366 C CA . GLU A 1 179 ? 7.887 -14.246 11.844 1.00 87.12 179 GLU A CA 1
ATOM 1367 C C . GLU A 1 179 ? 7.426 -12.792 12.026 1.00 87.12 179 GLU A C 1
ATOM 1369 O O . GLU A 1 179 ? 7.124 -12.373 13.143 1.00 87.12 179 GLU A O 1
ATOM 1374 N N . ASN A 1 180 ? 7.289 -12.040 10.928 1.00 90.31 180 ASN A N 1
ATOM 1375 C CA . ASN A 1 180 ? 6.814 -10.658 10.959 1.00 90.31 180 ASN A CA 1
ATOM 1376 C C . ASN A 1 180 ? 5.364 -10.566 11.457 1.00 90.31 180 ASN A C 1
ATOM 1378 O O . ASN A 1 180 ? 5.069 -9.735 12.313 1.00 90.31 180 ASN A O 1
ATOM 1382 N N . ILE A 1 181 ? 4.459 -11.408 10.940 1.00 88.38 181 ILE A N 1
ATOM 1383 C CA . ILE A 1 181 ? 3.045 -11.419 11.354 1.00 88.38 181 ILE A CA 1
ATOM 1384 C C . ILE A 1 181 ? 2.922 -11.825 12.825 1.00 88.38 181 ILE A C 1
ATOM 1386 O O . ILE A 1 181 ? 2.244 -11.144 13.592 1.00 88.38 181 ILE A O 1
ATOM 1390 N N . THR A 1 182 ? 3.615 -12.888 13.232 1.00 86.31 182 THR A N 1
ATOM 1391 C CA . THR A 1 182 ? 3.572 -13.393 14.612 1.00 86.31 182 THR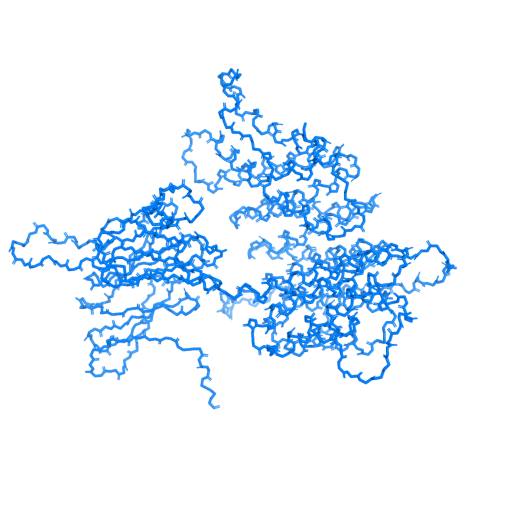 A CA 1
ATOM 1392 C C . THR A 1 182 ? 4.104 -12.354 15.597 1.00 86.31 182 THR A C 1
ATOM 1394 O O . THR A 1 182 ? 3.446 -12.064 16.593 1.00 86.31 182 THR A O 1
ATOM 1397 N N . GLY A 1 183 ? 5.239 -11.721 15.286 1.00 85.81 183 GLY A N 1
ATOM 1398 C CA . GLY A 1 183 ? 5.808 -10.672 16.132 1.00 85.81 183 GLY A CA 1
ATOM 1399 C C . GLY A 1 183 ? 4.939 -9.411 16.208 1.00 85.81 183 GLY A C 1
ATOM 1400 O O . GLY A 1 183 ? 4.824 -8.805 17.271 1.00 85.81 183 GLY A O 1
ATOM 1401 N N . LEU A 1 184 ? 4.267 -9.030 15.114 1.00 90.25 184 LEU A N 1
ATOM 1402 C CA . LEU A 1 184 ? 3.292 -7.932 15.126 1.00 90.25 184 LEU A CA 1
ATOM 1403 C C . LEU A 1 184 ? 2.083 -8.252 16.019 1.00 90.25 184 LEU A C 1
ATOM 1405 O O . LEU A 1 184 ? 1.629 -7.376 16.755 1.00 90.25 184 LEU A O 1
ATOM 1409 N N . VAL A 1 185 ? 1.577 -9.488 15.977 1.00 87.75 185 VAL A N 1
ATOM 1410 C CA . VAL A 1 185 ? 0.482 -9.947 16.847 1.00 87.75 185 VAL A CA 1
ATOM 1411 C C . VAL A 1 185 ? 0.917 -9.955 18.315 1.00 87.75 185 VAL A C 1
ATOM 1413 O O . VAL A 1 185 ? 0.210 -9.412 19.161 1.00 87.75 185 VAL A O 1
ATOM 1416 N N . GLU A 1 186 ? 2.098 -10.491 18.622 1.00 86.50 186 GLU A N 1
ATOM 1417 C CA . GLU A 1 186 ? 2.639 -10.538 19.986 1.00 86.50 186 GLU A CA 1
ATOM 1418 C C . GLU A 1 186 ? 2.794 -9.135 20.590 1.00 86.50 186 GLU A C 1
ATOM 1420 O O . GLU A 1 186 ? 2.362 -8.879 21.717 1.00 86.50 186 GLU A O 1
ATOM 1425 N N . VAL A 1 187 ? 3.351 -8.189 19.830 1.00 86.31 187 VAL A N 1
ATOM 1426 C CA . VAL A 1 187 ? 3.535 -6.802 20.287 1.00 86.31 187 VAL A CA 1
ATOM 1427 C C . VAL A 1 187 ? 2.197 -6.072 20.408 1.00 86.31 187 VAL A C 1
ATOM 1429 O O . VAL A 1 187 ? 2.017 -5.269 21.325 1.00 86.31 187 VAL A O 1
ATOM 1432 N N . MET A 1 188 ? 1.232 -6.368 19.535 1.00 84.44 188 MET A N 1
ATOM 1433 C CA . MET A 1 188 ? -0.125 -5.837 19.654 1.00 84.44 188 MET A CA 1
ATOM 1434 C C . MET A 1 188 ? -0.810 -6.305 20.947 1.00 84.44 188 MET A C 1
ATOM 1436 O O . MET A 1 188 ? -1.446 -5.494 21.616 1.00 84.44 188 MET A O 1
ATOM 1440 N N . CYS A 1 189 ? -0.660 -7.575 21.326 1.00 80.75 189 CYS A N 1
ATOM 1441 C CA . CYS A 1 189 ? -1.285 -8.124 22.532 1.00 80.75 189 CYS A CA 1
ATOM 1442 C C . CYS A 1 189 ? -0.552 -7.732 23.828 1.00 80.75 189 CYS A C 1
ATOM 1444 O O . CYS A 1 189 ? -1.199 -7.543 24.853 1.00 80.75 189 CYS A O 1
ATOM 1446 N N . SER A 1 190 ? 0.775 -7.582 23.794 1.00 81.31 190 SER A N 1
ATOM 1447 C CA . SER A 1 190 ? 1.600 -7.309 24.986 1.00 81.31 190 SER A CA 1
ATOM 1448 C C . SER A 1 190 ? 1.840 -5.825 25.286 1.00 81.31 190 SER A C 1
ATOM 1450 O O . SER A 1 190 ? 2.176 -5.468 26.413 1.00 81.31 190 SER A O 1
ATOM 1452 N N . SER A 1 191 ? 1.712 -4.933 24.299 1.00 81.38 191 SER A N 1
ATOM 1453 C CA . SER A 1 191 ? 1.981 -3.504 24.492 1.00 81.38 191 SER A CA 1
ATOM 1454 C C . SER A 1 191 ? 0.883 -2.828 25.311 1.00 81.38 191 SER A C 1
ATOM 1456 O O . SER A 1 191 ? -0.294 -3.044 25.040 1.00 81.38 191 SER A O 1
ATOM 1458 N N . ASN A 1 192 ? 1.253 -1.930 26.230 1.00 76.19 192 ASN A N 1
ATOM 1459 C CA . ASN A 1 192 ? 0.318 -1.068 26.971 1.00 76.19 192 ASN A CA 1
ATOM 1460 C C . ASN A 1 192 ? -0.076 0.205 26.196 1.00 76.19 192 ASN A C 1
ATOM 1462 O O . ASN A 1 192 ? -1.058 0.856 26.532 1.00 76.19 192 ASN A O 1
ATOM 1466 N N . SER A 1 193 ? 0.669 0.563 25.146 1.00 82.88 193 SER A N 1
ATOM 1467 C CA . SER A 1 193 ? 0.435 1.789 24.375 1.00 82.88 193 SER A CA 1
ATOM 1468 C C . SER A 1 193 ? -0.589 1.549 23.263 1.00 82.88 193 SER A C 1
ATOM 1470 O O . SER A 1 193 ? -0.337 0.766 22.339 1.00 82.88 193 SER A O 1
ATOM 1472 N N . THR A 1 194 ? -1.730 2.246 23.308 1.00 82.50 194 THR A N 1
ATOM 1473 C CA . THR A 1 194 ? -2.802 2.133 22.300 1.00 82.50 194 THR A CA 1
ATOM 1474 C C . THR A 1 194 ? -2.353 2.573 20.907 1.00 82.50 194 THR A C 1
ATOM 1476 O O . THR A 1 194 ? -2.759 1.969 19.913 1.00 82.50 194 THR A O 1
ATOM 1479 N N . LEU A 1 195 ? -1.436 3.541 20.810 1.00 85.88 195 LEU A N 1
ATOM 1480 C CA . LEU A 1 195 ? -0.809 3.933 19.545 1.00 85.88 195 LEU A CA 1
ATOM 1481 C C . LEU A 1 195 ? 0.001 2.788 18.916 1.00 85.88 195 LEU A C 1
ATOM 1483 O O . LEU A 1 195 ? -0.110 2.545 17.714 1.00 85.88 195 LEU A O 1
ATOM 1487 N N . VAL A 1 196 ? 0.795 2.067 19.716 1.00 87.44 196 VAL A N 1
ATOM 1488 C CA . VAL A 1 196 ? 1.587 0.919 19.236 1.00 87.44 196 VAL A CA 1
ATOM 1489 C C . VAL A 1 196 ? 0.664 -0.218 18.803 1.00 87.44 196 VAL A C 1
ATOM 1491 O O . VAL A 1 196 ? 0.880 -0.789 17.735 1.00 87.44 196 VAL A O 1
ATOM 1494 N N . ARG A 1 197 ? -0.400 -0.496 19.573 1.00 87.44 197 ARG A N 1
ATOM 1495 C CA . ARG A 1 197 ? -1.444 -1.469 19.198 1.00 87.44 197 ARG A CA 1
ATOM 1496 C C . ARG A 1 197 ? -2.062 -1.119 17.844 1.00 87.44 197 ARG A C 1
ATOM 1498 O O . ARG A 1 197 ? -2.118 -1.964 16.956 1.00 87.44 197 ARG A O 1
ATOM 1505 N N . GLY A 1 198 ? -2.440 0.145 17.659 1.00 87.00 198 GLY A N 1
ATOM 1506 C CA . GLY A 1 198 ? -2.996 0.651 16.406 1.00 87.00 198 GLY A CA 1
ATOM 1507 C C . GLY A 1 198 ? -2.064 0.546 15.211 1.00 87.00 198 GLY A C 1
ATOM 1508 O O . GLY A 1 198 ? -2.476 0.125 14.131 1.00 87.00 198 GLY A O 1
ATOM 1509 N N . ALA A 1 199 ? -0.796 0.897 15.406 1.00 90.50 199 ALA A N 1
ATOM 1510 C CA . ALA A 1 199 ? 0.227 0.773 14.379 1.00 90.50 199 ALA A CA 1
ATOM 1511 C C . ALA A 1 199 ? 0.477 -0.691 13.983 1.00 90.50 199 ALA A C 1
ATOM 1513 O O . ALA A 1 199 ? 0.614 -0.978 12.794 1.00 90.50 199 ALA A O 1
ATOM 1514 N N . CYS A 1 200 ? 0.475 -1.614 14.952 1.00 90.56 200 CYS A N 1
ATOM 1515 C CA . CYS A 1 200 ? 0.559 -3.049 14.680 1.00 90.56 200 CYS A CA 1
ATOM 1516 C C . CYS A 1 200 ? -0.677 -3.543 13.921 1.00 90.56 200 CYS A C 1
ATOM 1518 O O . CYS A 1 200 ? -0.526 -4.249 12.930 1.00 90.56 200 CYS A O 1
ATOM 1520 N N . GLY A 1 201 ? -1.888 -3.119 14.296 1.00 89.31 201 GLY A N 1
ATOM 1521 C CA . GLY A 1 201 ? -3.094 -3.519 13.571 1.00 89.31 201 GLY A CA 1
ATOM 1522 C C . GLY A 1 201 ? -3.120 -3.038 12.119 1.00 89.31 201 GLY A C 1
ATOM 1523 O O . GLY A 1 201 ? -3.421 -3.818 11.215 1.00 89.31 201 GLY A O 1
ATOM 1524 N N . LEU A 1 202 ? -2.709 -1.792 11.867 1.00 92.06 202 LEU A N 1
ATOM 1525 C CA . LEU A 1 202 ? -2.532 -1.277 10.507 1.00 92.06 202 LEU A CA 1
ATOM 1526 C C . LEU A 1 202 ? -1.504 -2.108 9.719 1.00 92.06 202 LEU A C 1
ATOM 1528 O O . LEU A 1 202 ? -1.734 -2.457 8.562 1.00 92.06 202 LEU A O 1
ATOM 1532 N N . ALA A 1 203 ? -0.376 -2.439 10.351 1.00 91.69 203 ALA A N 1
ATOM 1533 C CA . ALA A 1 203 ? 0.694 -3.228 9.752 1.00 91.69 203 ALA A CA 1
ATOM 1534 C C . ALA A 1 203 ? 0.259 -4.658 9.395 1.00 91.69 203 ALA A C 1
ATOM 1536 O O . ALA A 1 203 ? 0.618 -5.171 8.330 1.00 91.69 203 ALA A O 1
ATOM 1537 N N . LEU A 1 204 ? -0.549 -5.288 10.251 1.00 91.25 204 LEU A N 1
ATOM 1538 C CA . LEU A 1 204 ? -1.170 -6.580 9.966 1.00 91.25 204 LEU A CA 1
ATOM 1539 C C . LEU A 1 204 ? -2.119 -6.476 8.764 1.00 91.25 204 LEU A C 1
ATOM 1541 O O . LEU A 1 204 ? -2.052 -7.309 7.865 1.00 91.25 204 LEU A O 1
ATOM 1545 N N . GLY A 1 205 ? -2.917 -5.406 8.682 1.00 87.44 205 GLY A N 1
ATOM 1546 C CA . GLY A 1 205 ? -3.771 -5.137 7.523 1.00 87.44 205 GLY A CA 1
ATOM 1547 C C . GLY A 1 205 ? -3.000 -5.002 6.207 1.00 87.44 205 GLY A C 1
ATOM 1548 O O . GLY A 1 205 ? -3.407 -5.576 5.199 1.00 87.44 205 GLY A O 1
ATOM 1549 N N . PHE A 1 206 ? -1.857 -4.306 6.199 1.00 88.44 206 PHE A N 1
ATOM 1550 C CA . PHE A 1 206 ? -0.986 -4.261 5.015 1.00 88.44 206 PHE A CA 1
ATOM 1551 C C . PHE A 1 206 ? -0.400 -5.630 4.674 1.00 88.44 206 PHE A C 1
ATOM 1553 O O . PHE A 1 206 ? -0.381 -6.001 3.502 1.00 88.44 206 PHE A O 1
ATOM 1560 N N . SER A 1 207 ? 0.004 -6.408 5.682 1.00 87.06 207 SER A N 1
ATOM 1561 C CA . SER A 1 207 ? 0.527 -7.766 5.486 1.00 87.06 207 SER A CA 1
ATOM 1562 C C . SER A 1 207 ? -0.492 -8.687 4.799 1.00 87.06 207 SER A C 1
ATOM 1564 O O . SER A 1 207 ? -0.099 -9.557 4.024 1.00 87.06 207 SER A O 1
ATOM 1566 N N . CYS A 1 208 ? -1.795 -8.459 5.010 1.00 83.19 208 CYS A N 1
ATOM 1567 C CA . CYS A 1 208 ? -2.858 -9.216 4.350 1.00 83.19 208 CYS A CA 1
ATOM 1568 C C . CYS A 1 208 ? -2.959 -8.969 2.839 1.00 83.19 208 CYS A C 1
ATOM 1570 O O . CYS A 1 208 ? -3.402 -9.858 2.116 1.00 83.19 208 CYS A O 1
ATOM 1572 N N . GLN A 1 209 ? -2.552 -7.804 2.326 1.00 80.19 209 GLN A N 1
ATOM 1573 C CA . GLN A 1 209 ? -2.813 -7.430 0.928 1.00 80.19 209 GLN A CA 1
ATOM 1574 C C . GLN A 1 209 ? -2.198 -8.395 -0.101 1.00 80.19 209 GLN A C 1
ATOM 1576 O O . GLN A 1 209 ? -2.785 -8.584 -1.168 1.00 80.19 209 GLN A O 1
ATOM 1581 N N . ASP A 1 210 ? -1.081 -9.049 0.227 1.00 72.38 210 ASP A N 1
ATOM 1582 C CA . ASP A 1 210 ? -0.406 -10.035 -0.635 1.00 72.38 210 ASP A CA 1
ATOM 1583 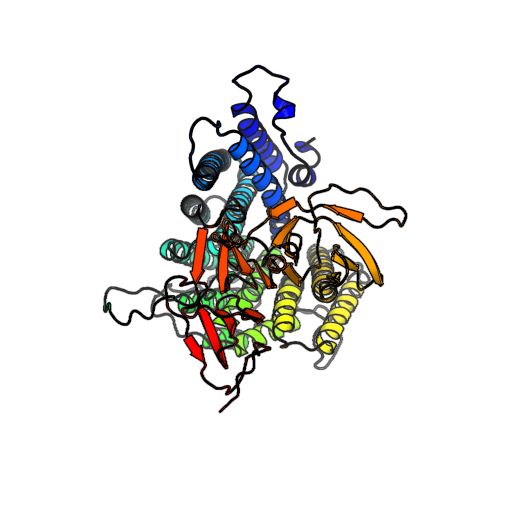C C . ASP A 1 210 ? -0.785 -11.499 -0.311 1.00 72.38 210 ASP A C 1
ATOM 1585 O O . ASP A 1 210 ? -0.549 -12.378 -1.135 1.00 72.38 210 ASP A O 1
ATOM 1589 N N . LEU A 1 211 ? -1.429 -11.790 0.831 1.00 72.56 211 LEU A N 1
ATOM 1590 C CA . LEU A 1 211 ? -1.850 -13.160 1.189 1.00 72.56 211 LEU A CA 1
ATOM 1591 C C . LEU A 1 211 ? -2.874 -13.715 0.189 1.00 72.56 211 LEU A C 1
ATOM 1593 O O . LEU A 1 211 ? -3.841 -13.030 -0.142 1.00 72.56 211 LEU A O 1
ATOM 1597 N N . LEU A 1 212 ? -2.712 -14.964 -0.246 1.00 66.75 212 LEU A N 1
ATOM 1598 C CA . LEU A 1 212 ? -3.622 -15.667 -1.160 1.00 66.75 212 LEU A CA 1
ATOM 1599 C C . LEU A 1 212 ? -3.728 -15.026 -2.562 1.00 66.75 212 LEU A C 1
ATOM 1601 O O . LEU A 1 212 ? -4.674 -15.293 -3.294 1.00 66.75 212 LEU A O 1
ATOM 1605 N N . THR A 1 213 ? -2.793 -14.147 -2.952 1.00 58.16 213 THR A N 1
ATOM 1606 C CA . THR A 1 213 ? -2.767 -13.519 -4.295 1.00 58.16 213 THR A CA 1
ATOM 1607 C C . THR A 1 213 ? -2.293 -14.451 -5.405 1.00 58.16 213 THR A C 1
ATOM 1609 O O . THR A 1 213 ? -2.536 -14.178 -6.581 1.00 58.16 213 THR A O 1
ATOM 1612 N N . ARG A 1 214 ? -1.557 -15.503 -5.055 1.00 59.12 214 ARG A N 1
ATOM 1613 C CA . ARG A 1 214 ? -0.830 -16.342 -6.004 1.00 59.12 214 ARG A CA 1
ATOM 1614 C C . ARG A 1 214 ? -1.373 -17.752 -5.876 1.00 59.12 214 ARG A C 1
ATOM 1616 O O . ARG A 1 214 ? -1.304 -18.330 -4.801 1.00 59.12 214 ARG A O 1
ATOM 1623 N N . VAL A 1 215 ? -1.936 -18.260 -6.971 1.00 42.81 215 VAL A N 1
ATOM 1624 C CA . VAL A 1 215 ? -2.292 -19.675 -7.105 1.00 42.81 215 VAL A CA 1
ATOM 1625 C C . VAL A 1 215 ? -1.018 -20.463 -6.838 1.00 42.81 215 VAL A C 1
ATOM 1627 O O . VAL A 1 215 ? -0.014 -20.221 -7.514 1.00 42.81 215 VAL A O 1
ATOM 1630 N N . ASP A 1 216 ? -1.046 -21.344 -5.842 1.00 38.62 216 ASP A N 1
ATOM 1631 C CA . ASP A 1 216 ? 0.036 -22.284 -5.586 1.00 38.62 216 ASP A CA 1
ATOM 1632 C C . ASP A 1 216 ? 0.330 -23.029 -6.892 1.00 38.62 216 ASP A C 1
ATOM 1634 O O . ASP A 1 216 ? -0.432 -23.876 -7.359 1.00 38.62 216 ASP A O 1
ATOM 1638 N N . ALA A 1 217 ? 1.424 -22.646 -7.547 1.00 33.25 217 ALA A N 1
ATOM 1639 C CA . ALA A 1 217 ? 1.924 -23.332 -8.719 1.00 33.25 217 ALA A CA 1
ATOM 1640 C C . ALA A 1 217 ? 2.547 -24.645 -8.241 1.00 33.25 217 ALA A C 1
ATOM 1642 O O . ALA A 1 217 ? 3.752 -24.727 -8.009 1.00 33.25 217 ALA A O 1
ATOM 1643 N N . GLY A 1 218 ? 1.699 -25.655 -8.065 1.00 31.92 218 GLY A N 1
ATOM 1644 C CA . GLY A 1 218 ? 2.109 -27.018 -7.780 1.00 31.92 218 GLY A CA 1
ATOM 1645 C C . GLY A 1 218 ? 1.217 -27.699 -6.757 1.00 31.92 218 GLY A C 1
ATOM 1646 O O . GLY A 1 218 ? 1.621 -27.860 -5.609 1.00 31.92 218 GLY A O 1
ATOM 1647 N N . ASP A 1 219 ? 0.093 -28.241 -7.228 1.00 30.30 219 ASP A N 1
ATOM 1648 C CA . ASP A 1 219 ? -0.290 -29.597 -6.832 1.00 30.30 219 ASP A CA 1
ATOM 1649 C C . ASP A 1 219 ? 0.885 -30.531 -7.176 1.00 30.30 219 ASP A C 1
ATOM 1651 O O . ASP A 1 219 ? 0.941 -31.154 -8.233 1.00 30.30 219 ASP A O 1
ATOM 1655 N N . ASN A 1 220 ? 1.881 -30.582 -6.296 1.00 29.17 220 ASN A N 1
ATOM 1656 C CA . ASN A 1 220 ? 2.742 -31.742 -6.165 1.00 29.17 220 ASN A CA 1
ATOM 1657 C C . ASN A 1 220 ? 2.182 -32.520 -4.985 1.00 29.17 220 ASN A C 1
ATOM 1659 O O . ASN A 1 220 ? 2.556 -32.305 -3.833 1.00 29.17 220 ASN A O 1
ATOM 1663 N N . SER A 1 221 ? 1.264 -33.423 -5.305 1.00 35.69 221 SER A N 1
ATOM 1664 C CA . SER A 1 221 ? 0.624 -34.373 -4.402 1.00 35.69 221 SER A CA 1
ATOM 1665 C C . SER A 1 221 ? 1.578 -35.424 -3.817 1.00 35.69 221 SER A C 1
ATOM 1667 O O . SER A 1 221 ? 1.127 -36.506 -3.478 1.00 35.69 221 SER A O 1
ATOM 1669 N N . ASP A 1 222 ? 2.875 -35.151 -3.686 1.00 34.59 222 ASP A N 1
ATOM 1670 C CA . ASP A 1 222 ? 3.843 -36.108 -3.150 1.00 34.59 222 ASP A CA 1
ATOM 1671 C C . ASP A 1 222 ? 5.032 -35.372 -2.525 1.00 34.59 222 ASP A C 1
ATOM 1673 O O . ASP A 1 222 ? 6.035 -35.126 -3.183 1.00 34.59 222 ASP A O 1
ATOM 1677 N N . MET A 1 223 ? 4.903 -34.997 -1.250 1.00 33.47 223 MET A N 1
ATOM 1678 C CA . MET A 1 223 ? 5.946 -35.144 -0.223 1.00 33.47 223 MET A CA 1
ATOM 1679 C C . MET A 1 223 ? 5.280 -34.981 1.147 1.00 33.47 223 MET A C 1
ATOM 1681 O O . MET A 1 223 ? 5.136 -33.895 1.706 1.00 33.47 223 MET A O 1
ATOM 1685 N N . ASP A 1 224 ? 4.837 -36.125 1.641 1.00 35.25 224 ASP A N 1
ATOM 1686 C CA . ASP A 1 224 ? 4.263 -36.367 2.952 1.00 35.25 224 ASP A CA 1
ATOM 1687 C C . ASP A 1 224 ? 5.231 -35.957 4.091 1.00 35.25 224 ASP A C 1
ATOM 1689 O O . ASP A 1 224 ? 6.433 -36.210 4.022 1.00 35.25 224 ASP A O 1
ATOM 1693 N N . LYS A 1 225 ? 4.657 -35.429 5.182 1.00 40.28 225 LYS A N 1
ATOM 1694 C CA . LYS A 1 225 ? 5.153 -35.516 6.575 1.00 40.28 225 LYS A CA 1
ATOM 1695 C C . LYS A 1 225 ? 6.532 -34.924 6.903 1.00 40.28 225 LYS A C 1
ATOM 1697 O O . LYS A 1 225 ? 7.482 -35.665 7.109 1.00 40.28 225 LYS A O 1
ATOM 1702 N N . GLU A 1 226 ? 6.581 -33.623 7.198 1.00 31.56 226 GLU A N 1
ATOM 1703 C CA . GLU A 1 226 ? 7.497 -33.084 8.223 1.00 31.56 226 GLU A CA 1
ATOM 1704 C C . GLU A 1 226 ? 6.999 -31.716 8.749 1.00 31.56 226 GLU A C 1
ATOM 1706 O O . GLU A 1 226 ? 7.097 -30.686 8.090 1.00 31.56 226 GLU A O 1
ATOM 1711 N N . THR A 1 227 ? 6.419 -31.731 9.959 1.00 33.41 227 THR A N 1
ATOM 1712 C CA . THR A 1 227 ? 6.208 -30.599 10.894 1.00 33.41 227 THR A CA 1
ATOM 1713 C C . THR A 1 227 ? 5.536 -29.304 10.383 1.00 33.41 227 THR A C 1
ATOM 1715 O O . THR A 1 227 ? 6.190 -28.406 9.867 1.00 33.41 227 THR A O 1
ATOM 1718 N N . GLY A 1 228 ? 4.233 -29.160 10.666 1.00 45.38 228 GLY A N 1
ATOM 1719 C CA . GLY A 1 228 ? 3.581 -27.898 11.068 1.00 45.38 228 GLY A CA 1
ATOM 1720 C C . GLY A 1 228 ? 3.894 -26.618 10.281 1.00 45.38 228 GLY A C 1
ATOM 1721 O O . GLY A 1 228 ? 4.292 -25.625 10.887 1.00 45.38 228 GLY A O 1
ATOM 1722 N N . LYS A 1 229 ? 3.697 -26.596 8.959 1.00 54.12 229 LYS A N 1
ATOM 1723 C CA . LYS A 1 229 ? 3.686 -25.334 8.201 1.00 54.12 229 LYS A CA 1
ATOM 1724 C C . LYS A 1 229 ? 2.290 -24.710 8.281 1.00 54.12 229 LYS A C 1
ATOM 1726 O O . LYS A 1 229 ? 1.340 -25.280 7.760 1.00 54.12 229 LYS A O 1
ATOM 1731 N N . MET A 1 230 ? 2.180 -23.566 8.956 1.00 62.41 230 MET A N 1
ATOM 1732 C CA . MET A 1 230 ? 0.954 -22.764 9.017 1.00 62.41 230 MET A CA 1
ATOM 1733 C C . MET A 1 230 ? 0.606 -22.239 7.617 1.00 62.41 230 MET A C 1
ATOM 1735 O O . MET A 1 230 ? 1.490 -21.734 6.919 1.00 62.41 230 MET A O 1
ATOM 1739 N N . THR A 1 231 ? -0.651 -22.380 7.193 1.00 73.31 231 THR A N 1
ATOM 1740 C CA . THR A 1 231 ? -1.088 -21.934 5.861 1.00 73.31 231 THR A CA 1
ATOM 1741 C C . THR A 1 231 ? -1.297 -20.414 5.828 1.00 73.31 231 THR A C 1
ATOM 1743 O O . THR A 1 231 ? -1.490 -19.776 6.866 1.00 73.31 231 THR A O 1
ATOM 1746 N N . GLU A 1 232 ? -1.280 -19.793 4.639 1.00 76.69 232 GLU A N 1
ATOM 1747 C CA . GLU A 1 232 ? -1.599 -18.358 4.509 1.00 76.69 232 GLU A CA 1
ATOM 1748 C C . GLU A 1 232 ? -3.034 -18.036 4.974 1.00 76.69 232 GLU A C 1
ATOM 1750 O O . GLU A 1 232 ? -3.285 -16.940 5.481 1.00 76.69 232 GLU A O 1
ATOM 1755 N N . ALA A 1 233 ? -3.955 -19.001 4.869 1.00 76.81 233 ALA A N 1
ATOM 1756 C CA . ALA A 1 233 ? -5.318 -18.890 5.381 1.00 76.81 233 ALA A CA 1
ATOM 1757 C C . ALA A 1 233 ? -5.361 -18.870 6.920 1.00 76.81 233 ALA A C 1
ATOM 1759 O O . ALA A 1 233 ? -6.074 -18.052 7.504 1.00 76.81 233 ALA A O 1
ATOM 1760 N N . ASP A 1 234 ? -4.549 -19.698 7.584 1.00 77.62 234 ASP A N 1
ATOM 1761 C CA . ASP A 1 234 ? -4.440 -19.687 9.048 1.00 77.62 234 ASP A CA 1
ATOM 1762 C C . ASP A 1 234 ? -3.868 -18.347 9.544 1.00 77.62 234 ASP A C 1
ATOM 1764 O O . ASP A 1 234 ? -4.322 -17.801 10.554 1.00 77.62 234 ASP A O 1
ATOM 1768 N N . LEU A 1 235 ? -2.878 -17.788 8.831 1.00 81.25 235 LEU A N 1
ATOM 1769 C CA . LEU A 1 235 ? -2.305 -16.476 9.156 1.00 81.25 235 LEU A CA 1
ATOM 1770 C C . LEU A 1 235 ? -3.350 -15.367 9.036 1.00 81.25 235 LEU A C 1
ATOM 1772 O O . LEU A 1 235 ? -3.440 -14.509 9.914 1.00 81.25 235 LEU A O 1
ATOM 1776 N N . LEU A 1 236 ? -4.172 -15.406 7.986 1.00 83.50 236 LEU A N 1
ATOM 1777 C CA . LEU A 1 236 ? -5.283 -14.475 7.820 1.00 83.50 236 LEU A CA 1
ATOM 1778 C C . LEU A 1 236 ? -6.293 -14.592 8.972 1.00 83.50 236 LEU A C 1
ATOM 1780 O O . LEU A 1 236 ? -6.688 -13.573 9.541 1.00 83.50 236 LEU A O 1
ATOM 1784 N N . GLY A 1 237 ? -6.659 -15.817 9.361 1.00 81.00 237 GLY A N 1
ATOM 1785 C CA . GLY A 1 237 ? -7.547 -16.065 10.498 1.00 81.00 237 GLY A CA 1
ATOM 1786 C C . GLY A 1 237 ? -6.986 -15.521 11.816 1.00 81.00 237 GLY A C 1
ATOM 1787 O O . GLY A 1 237 ? -7.705 -14.864 12.572 1.00 81.00 237 GLY A O 1
ATOM 1788 N N . MET A 1 238 ? -5.685 -15.711 12.064 1.00 81.81 238 MET A N 1
ATOM 1789 C CA . MET A 1 238 ? -4.990 -15.147 13.226 1.00 81.81 238 MET A CA 1
ATOM 1790 C C . MET A 1 238 ? -5.056 -13.617 13.238 1.00 81.81 238 MET A C 1
ATOM 1792 O O . MET A 1 238 ? -5.388 -13.032 14.269 1.00 81.81 238 MET A O 1
ATOM 1796 N N . ILE A 1 239 ? -4.783 -12.969 12.101 1.00 86.00 239 ILE A N 1
ATOM 1797 C CA . ILE A 1 239 ? -4.807 -11.506 11.977 1.00 86.00 239 ILE A CA 1
ATOM 1798 C C . ILE A 1 239 ? -6.204 -10.959 12.262 1.00 86.00 239 ILE A C 1
ATOM 1800 O O . ILE A 1 239 ? -6.358 -10.056 13.085 1.00 86.00 239 ILE A O 1
ATOM 1804 N N . VAL A 1 240 ? -7.225 -11.510 11.605 1.00 84.69 240 VAL A N 1
ATOM 1805 C CA . VAL A 1 240 ? -8.608 -11.035 11.734 1.00 84.69 240 VAL A CA 1
ATOM 1806 C C . VAL A 1 240 ? -9.109 -11.234 13.160 1.00 84.69 240 VAL A C 1
ATOM 1808 O O . VAL A 1 240 ? -9.699 -10.314 13.721 1.00 84.69 240 VAL A O 1
ATOM 1811 N N . LYS A 1 241 ? -8.806 -12.379 13.783 1.00 83.44 241 LYS A N 1
ATOM 1812 C CA . LYS A 1 241 ? -9.142 -12.647 15.187 1.00 83.44 241 LYS A CA 1
ATOM 1813 C C . LYS A 1 241 ? -8.433 -11.690 16.145 1.00 83.44 241 LYS A C 1
ATOM 1815 O O . LYS A 1 241 ? -9.047 -11.197 17.085 1.00 83.44 241 LYS A O 1
ATOM 1820 N N . ALA A 1 242 ? -7.151 -11.418 15.923 1.00 83.62 242 ALA A N 1
ATOM 1821 C CA . ALA A 1 242 ? -6.395 -10.511 16.775 1.00 83.62 242 ALA A CA 1
ATOM 1822 C C . ALA A 1 242 ? -6.926 -9.069 16.657 1.00 83.62 242 ALA A C 1
ATOM 1824 O O . ALA A 1 242 ? -7.164 -8.414 17.668 1.00 83.62 242 ALA A O 1
ATOM 1825 N N . LEU A 1 243 ? -7.201 -8.594 15.437 1.00 85.81 243 LEU A N 1
ATOM 1826 C CA . LEU A 1 243 ? -7.812 -7.282 15.201 1.00 85.81 243 LEU A CA 1
ATOM 1827 C C . LEU A 1 243 ? -9.212 -7.177 15.818 1.00 85.81 243 LEU A C 1
ATOM 1829 O O . LEU A 1 243 ? -9.522 -6.173 16.457 1.00 85.81 243 LEU A O 1
ATOM 1833 N N . SER A 1 244 ? -10.045 -8.207 15.652 1.00 83.31 244 SER A N 1
ATOM 1834 C CA . SER A 1 244 ? -11.420 -8.221 16.151 1.00 83.31 244 SER A CA 1
ATOM 1835 C C . SER A 1 244 ? -11.459 -8.160 17.683 1.00 83.31 244 SER A C 1
ATOM 1837 O O . SER A 1 244 ? -12.136 -7.299 18.249 1.00 83.31 244 SER A O 1
ATOM 1839 N N . LEU A 1 245 ? -10.650 -8.982 18.361 1.00 81.00 245 LEU A N 1
ATOM 1840 C CA . LEU A 1 245 ? -10.518 -8.982 19.821 1.00 81.00 245 LEU A CA 1
ATOM 1841 C C . LEU A 1 245 ? -10.045 -7.626 20.360 1.00 81.00 245 LEU A C 1
ATOM 1843 O O . LEU A 1 245 ? -10.645 -7.099 21.297 1.00 81.00 245 LEU A O 1
ATOM 1847 N N . MET A 1 246 ? -9.019 -7.031 19.744 1.00 80.25 246 MET A N 1
ATOM 1848 C CA . MET A 1 246 ? -8.476 -5.744 20.193 1.00 80.25 246 MET A CA 1
ATOM 1849 C C . MET A 1 246 ? -9.466 -4.591 19.994 1.00 80.25 246 MET A C 1
ATOM 1851 O O . MET A 1 246 ? -9.590 -3.733 20.870 1.00 80.25 246 MET A O 1
ATOM 1855 N N . ILE A 1 247 ? -10.206 -4.573 18.878 1.00 79.00 247 ILE A N 1
ATOM 1856 C CA . ILE A 1 247 ? -11.272 -3.585 18.658 1.00 79.00 247 ILE A CA 1
ATOM 1857 C C . ILE A 1 247 ? -12.374 -3.763 19.709 1.00 79.00 247 ILE A C 1
ATOM 1859 O O . ILE A 1 247 ? -12.800 -2.773 20.302 1.00 79.00 247 ILE A O 1
ATOM 1863 N N . GLY A 1 248 ? -12.802 -5.001 19.984 1.00 73.44 248 GLY A N 1
ATOM 1864 C CA . GLY A 1 248 ? -13.833 -5.296 20.985 1.00 73.44 248 GLY A CA 1
ATOM 1865 C C . GLY A 1 248 ? -13.460 -4.823 22.394 1.00 73.44 248 GLY A C 1
ATOM 1866 O O . GLY A 1 248 ? -14.262 -4.160 23.051 1.00 73.44 248 GLY A O 1
ATOM 1867 N N . GLN A 1 249 ? -12.223 -5.077 22.829 1.00 72.81 249 GLN A N 1
ATOM 1868 C CA . GLN A 1 249 ? -11.732 -4.661 24.149 1.00 72.81 249 GLN A CA 1
ATOM 1869 C C . GLN A 1 249 ? -11.676 -3.139 24.321 1.00 72.81 249 GLN A C 1
ATOM 1871 O O . GLN A 1 249 ? -12.095 -2.625 25.355 1.00 72.81 249 GLN A O 1
ATOM 1876 N N . LEU A 1 250 ? -11.194 -2.410 23.310 1.00 68.06 250 LEU A N 1
ATOM 1877 C CA . LEU A 1 250 ? -11.023 -0.954 23.392 1.00 68.06 250 LEU A CA 1
ATOM 1878 C C . LEU A 1 250 ? -12.343 -0.176 23.304 1.00 68.06 250 LEU A C 1
ATOM 1880 O O . LEU A 1 250 ? -12.384 1.002 23.649 1.00 68.06 250 LEU A O 1
ATOM 1884 N N . THR A 1 251 ? -13.417 -0.804 22.822 1.00 62.41 251 THR A N 1
ATOM 1885 C CA . THR A 1 251 ? -14.668 -0.102 22.485 1.00 62.41 251 THR A CA 1
ATOM 1886 C C . THR A 1 251 ? -15.879 -0.570 23.283 1.00 62.41 251 THR A C 1
ATOM 1888 O O . THR A 1 251 ? -16.952 0.020 23.141 1.00 62.41 251 THR A O 1
ATOM 1891 N N . GLN A 1 252 ? -15.710 -1.577 24.153 1.00 63.59 252 GLN A N 1
ATOM 1892 C CA . GLN A 1 252 ? -16.781 -2.187 24.955 1.00 63.59 252 GLN A CA 1
ATOM 1893 C C . GLN A 1 252 ? -17.988 -2.629 24.101 1.00 63.59 252 GLN A C 1
ATOM 1895 O O . GLN A 1 252 ? -19.132 -2.584 24.555 1.00 63.59 252 GLN A O 1
ATOM 1900 N N . LEU A 1 253 ? -17.755 -3.026 22.842 1.00 61.06 253 LEU A N 1
ATOM 1901 C CA . LEU A 1 253 ? -18.814 -3.562 21.985 1.00 61.06 253 LEU A CA 1
ATOM 1902 C C . LEU A 1 253 ? -19.285 -4.936 22.509 1.00 61.06 253 LEU A C 1
ATOM 1904 O O . LEU A 1 253 ? -18.464 -5.693 23.033 1.00 61.06 253 LEU A O 1
ATOM 1908 N N . PRO A 1 254 ? -20.571 -5.304 22.335 1.00 57.19 254 PRO A N 1
ATOM 1909 C CA . PRO A 1 254 ? -21.063 -6.634 22.692 1.00 57.19 254 PRO A CA 1
ATOM 1910 C C . PRO A 1 254 ? -20.250 -7.732 21.991 1.00 57.19 254 PRO A C 1
ATOM 1912 O O . PRO A 1 254 ? -20.059 -7.676 20.771 1.00 57.19 254 PRO A O 1
ATOM 1915 N N . SER A 1 255 ? -19.795 -8.730 22.756 1.00 55.22 255 SER A N 1
ATOM 1916 C CA . SER A 1 255 ? -18.956 -9.844 22.281 1.00 55.22 255 SER A CA 1
ATOM 1917 C C . SER A 1 255 ? -19.556 -10.574 21.079 1.00 55.22 255 SER A C 1
ATOM 1919 O O . SER A 1 255 ? -18.818 -10.975 20.185 1.00 55.22 255 SER A O 1
ATOM 1921 N N . ASP A 1 256 ? -20.884 -10.655 21.002 1.00 52.16 256 ASP A N 1
ATOM 1922 C CA . ASP A 1 256 ? -21.624 -11.442 20.010 1.00 52.16 256 ASP A CA 1
ATOM 1923 C C . ASP A 1 256 ? -21.345 -11.021 18.555 1.00 52.16 256 ASP A C 1
ATOM 1925 O O . ASP A 1 256 ? -21.236 -11.858 17.657 1.00 52.16 256 ASP A O 1
ATOM 1929 N N . VAL A 1 257 ? -21.187 -9.716 18.298 1.00 57.50 257 VAL A N 1
ATOM 1930 C CA . VAL A 1 257 ? -20.943 -9.195 16.939 1.00 57.50 257 VAL A CA 1
ATOM 1931 C C . VAL A 1 257 ? -19.528 -9.547 16.471 1.00 57.50 257 VAL A C 1
ATOM 1933 O O . VAL A 1 257 ? -19.322 -9.898 15.305 1.00 57.50 257 VAL A O 1
ATOM 1936 N N . MET A 1 258 ? -18.566 -9.507 17.393 1.00 60.47 258 MET A N 1
ATOM 1937 C CA . MET A 1 258 ? -17.142 -9.690 17.118 1.00 60.47 258 MET A CA 1
ATOM 1938 C C . MET A 1 258 ? -16.716 -11.168 17.150 1.00 60.47 258 MET A C 1
ATOM 1940 O O . MET A 1 258 ? -15.870 -11.581 16.353 1.00 60.47 258 MET A O 1
ATOM 1944 N N . GLU A 1 259 ? -17.359 -11.988 17.989 1.00 60.38 259 GLU A N 1
ATOM 1945 C CA . GLU A 1 259 ? -17.256 -13.453 17.956 1.00 60.38 259 GLU A CA 1
ATOM 1946 C C . GLU A 1 259 ? -17.803 -14.026 16.647 1.00 60.38 259 GLU A C 1
ATOM 1948 O O . GLU A 1 259 ? -17.254 -14.986 16.109 1.00 60.38 259 GLU A O 1
ATOM 1953 N N . SER A 1 260 ? -18.821 -13.390 16.058 1.00 59.59 260 SER A N 1
ATOM 1954 C CA . SER A 1 260 ? -19.336 -13.822 14.759 1.00 59.59 260 SER A CA 1
ATOM 1955 C C . SER A 1 260 ? -18.304 -13.699 13.630 1.00 59.59 260 SER A C 1
ATOM 1957 O O . SER A 1 260 ? -18.383 -14.466 12.679 1.00 59.59 260 SER A O 1
ATOM 1959 N N . LEU A 1 261 ? -17.344 -12.765 13.721 1.00 65.00 261 LEU A N 1
ATOM 1960 C CA . LEU A 1 261 ? -16.251 -12.614 12.751 1.00 65.00 261 LEU A CA 1
ATOM 1961 C C . LEU A 1 261 ? -15.131 -13.636 12.979 1.00 65.00 261 LEU A C 1
ATOM 1963 O O . LEU A 1 261 ? -14.556 -14.133 12.012 1.00 65.00 261 LEU A O 1
ATOM 1967 N N . SER A 1 262 ? -14.827 -13.967 14.237 1.00 62.34 262 SER A N 1
ATOM 1968 C CA . SER A 1 262 ? -13.800 -14.962 14.570 1.00 62.34 262 SER A CA 1
ATOM 1969 C C . SER A 1 262 ? -14.267 -16.400 14.324 1.00 62.34 262 SER A C 1
ATOM 1971 O O . SER A 1 262 ? -13.435 -17.257 14.042 1.00 62.34 262 SER A O 1
ATOM 1973 N N . ALA A 1 263 ? -15.579 -16.653 14.354 1.00 61.28 263 ALA A N 1
ATOM 1974 C CA . ALA A 1 263 ? -16.182 -17.957 14.076 1.00 61.28 263 ALA A CA 1
ATOM 1975 C C . ALA A 1 263 ? -16.024 -18.432 12.618 1.00 61.28 263 ALA A C 1
ATOM 1977 O O . ALA A 1 263 ? -16.135 -19.628 12.360 1.00 61.28 263 ALA A O 1
ATOM 1978 N N . TYR A 1 264 ? -15.745 -17.530 11.668 1.00 58.78 264 TYR A N 1
ATOM 1979 C CA . TYR A 1 264 ? -15.492 -17.902 10.267 1.00 58.78 264 TYR A CA 1
ATOM 1980 C C . TYR A 1 264 ? -14.132 -18.579 10.050 1.00 58.78 264 TYR A C 1
ATOM 1982 O O . TYR A 1 264 ? -13.888 -19.104 8.965 1.00 58.78 264 TYR A O 1
ATOM 1990 N N . PHE A 1 265 ? -13.257 -18.588 11.060 1.00 58.81 265 PHE A N 1
ATOM 1991 C CA . PHE A 1 265 ? -11.931 -19.195 10.984 1.00 58.81 265 PHE A CA 1
ATOM 1992 C C . PHE A 1 265 ? -11.801 -20.325 12.012 1.00 58.81 265 PHE A C 1
ATOM 1994 O O . PHE A 1 265 ? -12.226 -20.160 13.159 1.00 58.81 265 PHE A O 1
ATOM 2001 N N . PRO A 1 266 ? -11.219 -21.479 11.639 1.00 53.72 266 PRO A N 1
ATOM 2002 C CA . PRO A 1 266 ? -11.056 -22.591 12.565 1.00 53.72 266 PRO A CA 1
ATOM 2003 C C . PRO A 1 266 ? -10.181 -22.194 13.770 1.00 53.72 266 PRO A C 1
ATOM 2005 O O . PRO A 1 266 ? -9.271 -21.369 13.645 1.00 53.72 266 PRO A O 1
ATOM 2008 N N . PRO A 1 267 ? -10.434 -22.767 14.963 1.00 50.50 267 PRO A N 1
ATOM 2009 C CA . PRO A 1 267 ? -9.615 -22.510 16.139 1.00 50.50 267 PRO A CA 1
ATOM 2010 C C . PRO A 1 267 ? -8.175 -22.977 15.896 1.00 50.50 267 PRO A C 1
ATOM 2012 O O . PRO A 1 267 ? -7.921 -24.140 15.589 1.00 50.50 267 PRO A O 1
ATOM 2015 N N . ASN A 1 268 ? -7.239 -22.039 16.040 1.00 46.75 268 ASN A N 1
ATOM 2016 C CA . ASN A 1 268 ? -5.806 -22.237 15.835 1.00 46.75 268 ASN A CA 1
ATOM 2017 C C . ASN A 1 268 ? -5.284 -23.448 16.635 1.00 46.75 268 ASN A C 1
ATOM 2019 O O . ASN A 1 268 ? -5.449 -23.503 17.852 1.00 46.75 268 ASN A O 1
ATOM 2023 N N . THR A 1 269 ? -4.606 -24.390 15.972 1.00 41.59 269 THR A N 1
ATOM 2024 C CA . THR A 1 269 ? -3.924 -25.532 16.623 1.00 41.59 269 THR A CA 1
ATOM 2025 C C . THR A 1 269 ? -2.588 -25.123 17.261 1.00 41.59 269 THR A C 1
ATOM 2027 O O . THR A 1 269 ? -2.024 -25.864 18.062 1.00 41.59 269 THR A O 1
ATOM 2030 N N . PHE A 1 270 ? -2.086 -23.928 16.933 1.00 43.19 270 PHE A N 1
ATOM 2031 C CA . PHE A 1 270 ? -0.850 -23.369 17.469 1.00 43.19 270 PHE A CA 1
ATOM 2032 C C . PHE A 1 270 ? -1.174 -22.231 18.438 1.00 43.19 270 PHE A C 1
ATOM 2034 O O . PHE A 1 270 ? -1.623 -21.149 18.047 1.00 43.19 270 PHE A O 1
ATOM 2041 N N . GLY A 1 271 ? -0.987 -22.530 19.722 1.00 41.44 271 GLY A N 1
ATOM 2042 C CA . GLY A 1 271 ? -1.211 -21.627 20.840 1.00 41.44 271 GLY A CA 1
ATOM 2043 C C . GLY A 1 271 ? -0.216 -20.474 20.847 1.00 41.44 271 GLY A C 1
ATOM 2044 O O . GLY A 1 271 ? 0.845 -20.563 21.454 1.00 41.44 271 GLY A O 1
ATOM 2045 N N . ILE A 1 272 ? -0.595 -19.361 20.227 1.00 46.34 272 ILE A N 1
ATOM 2046 C CA . ILE A 1 272 ? -0.379 -18.088 20.906 1.00 46.34 272 ILE A CA 1
ATOM 2047 C C . ILE A 1 272 ? -1.511 -18.034 21.922 1.00 46.34 272 ILE A C 1
ATOM 2049 O O . ILE A 1 272 ? -2.676 -17.919 21.529 1.00 46.34 272 ILE A O 1
ATOM 2053 N N . ASP A 1 273 ? -1.186 -18.201 23.203 1.00 45.03 273 ASP A N 1
ATOM 2054 C CA . ASP A 1 273 ? -2.132 -17.931 24.278 1.00 45.03 273 ASP A CA 1
ATOM 2055 C C . ASP A 1 273 ? -2.519 -16.456 24.163 1.00 45.03 273 ASP A C 1
ATOM 2057 O O . ASP A 1 273 ? -1.859 -15.562 24.682 1.00 45.03 273 ASP A O 1
ATOM 2061 N N . MET A 1 274 ? -3.631 -16.198 23.478 1.00 50.78 274 MET A N 1
ATOM 2062 C CA . MET A 1 274 ? -4.341 -14.919 23.483 1.00 50.78 274 MET A CA 1
ATOM 2063 C C . MET A 1 274 ? -5.024 -14.707 24.849 1.00 50.78 274 MET A C 1
ATOM 2065 O O . MET A 1 274 ? -6.106 -14.127 24.925 1.00 50.78 274 MET A O 1
ATOM 2069 N N . ASN A 1 275 ? -4.411 -15.202 25.933 1.00 42.91 275 ASN A N 1
ATOM 2070 C CA . ASN A 1 275 ? -4.757 -14.879 27.306 1.00 42.91 275 ASN A CA 1
ATOM 2071 C C . ASN A 1 275 ? -4.265 -13.461 27.564 1.00 42.91 275 ASN A C 1
ATOM 2073 O O . ASN A 1 275 ? -3.227 -13.215 28.173 1.00 42.91 275 ASN A O 1
ATOM 2077 N N . ILE A 1 276 ? -5.039 -12.523 27.038 1.00 45.97 276 ILE A N 1
ATOM 2078 C CA . ILE A 1 276 ? -4.963 -11.124 27.399 1.00 45.97 276 ILE A CA 1
ATOM 2079 C C . ILE A 1 276 ? -5.387 -11.084 28.866 1.00 45.97 276 ILE A C 1
ATOM 2081 O O . ILE A 1 276 ? -6.553 -11.329 29.184 1.00 45.97 276 ILE A O 1
ATOM 2085 N N . THR A 1 277 ? -4.431 -10.874 29.770 1.00 35.19 277 THR A N 1
ATOM 2086 C CA . THR A 1 277 ? -4.731 -10.691 31.185 1.00 35.19 277 THR A CA 1
ATOM 2087 C C . THR A 1 277 ? -5.730 -9.550 31.304 1.00 35.19 277 THR A C 1
ATOM 2089 O O . THR A 1 277 ? -5.503 -8.433 30.839 1.00 35.19 277 THR A O 1
ATOM 2092 N N . ALA A 1 278 ? -6.873 -9.856 31.909 1.00 34.16 278 ALA A N 1
ATOM 2093 C CA . ALA A 1 278 ? -7.909 -8.908 32.282 1.00 34.16 278 ALA A CA 1
ATOM 2094 C C . ALA A 1 278 ? -7.426 -7.990 33.429 1.00 34.16 278 ALA A C 1
ATOM 2096 O O . ALA A 1 278 ? -8.069 -7.891 34.466 1.00 34.16 278 ALA A O 1
ATOM 2097 N N . GLU A 1 279 ? -6.278 -7.333 33.250 1.00 32.53 279 GLU A N 1
ATOM 2098 C CA . GLU A 1 279 ? -5.709 -6.321 34.150 1.00 32.53 279 GLU A CA 1
ATOM 2099 C C . GLU A 1 279 ? -5.921 -4.899 33.601 1.00 32.53 279 GLU A C 1
ATOM 2101 O O . GLU A 1 279 ? -5.182 -3.976 33.915 1.00 32.53 279 GLU A O 1
ATOM 2106 N N . LEU A 1 280 ? -6.980 -4.676 32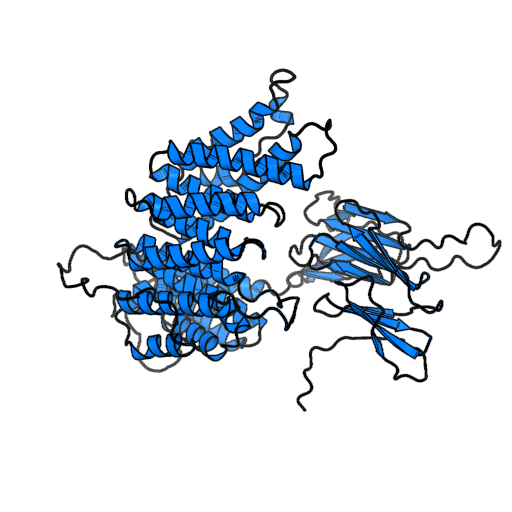.815 1.00 37.25 280 LEU A N 1
ATOM 2107 C CA . LEU A 1 280 ? -7.537 -3.330 32.606 1.00 37.25 280 LEU A CA 1
ATOM 2108 C C . LEU A 1 280 ? -8.586 -3.014 33.688 1.00 37.25 280 LEU A C 1
ATOM 2110 O O . LEU A 1 280 ? -9.623 -2.404 33.425 1.00 37.25 280 LEU A O 1
ATOM 2114 N N . SER A 1 281 ? -8.342 -3.468 34.921 1.00 30.73 281 SER A N 1
ATOM 2115 C CA . SER A 1 281 ? -9.141 -3.085 36.077 1.00 30.73 281 SER A CA 1
ATOM 2116 C C . SER A 1 281 ? -8.756 -1.676 36.512 1.00 30.73 281 SER A C 1
ATOM 2118 O O . SER A 1 281 ? -7.693 -1.477 37.089 1.00 30.73 281 SER A O 1
ATOM 2120 N N . HIS A 1 282 ? -9.664 -0.735 36.255 1.00 42.56 282 HIS A N 1
ATOM 2121 C CA . HIS A 1 282 ? -9.944 0.420 37.105 1.00 42.56 282 HIS A CA 1
ATOM 2122 C C . HIS A 1 282 ? -8.735 1.093 37.770 1.00 42.56 282 HIS A C 1
ATOM 2124 O O . HIS A 1 282 ? -8.494 0.882 38.953 1.00 42.56 282 HIS A O 1
ATOM 2130 N N . GLU A 1 283 ? -8.113 2.049 37.085 1.00 26.59 283 GLU A N 1
ATOM 2131 C CA . GLU A 1 283 ? -7.591 3.221 37.786 1.00 26.59 283 GLU A CA 1
ATOM 2132 C C . GLU A 1 283 ? -8.043 4.498 37.073 1.00 26.59 283 GLU A C 1
ATOM 2134 O O . GLU A 1 283 ? -7.552 4.874 36.017 1.00 26.59 283 GLU A O 1
ATOM 2139 N N . ASN A 1 284 ? -9.034 5.133 37.700 1.00 28.81 284 ASN A N 1
ATOM 2140 C CA . ASN A 1 284 ? -9.334 6.561 37.658 1.00 28.81 284 ASN A CA 1
ATOM 2141 C C . ASN A 1 284 ? -9.598 7.184 36.277 1.00 28.81 284 ASN A C 1
ATOM 2143 O O . ASN A 1 284 ? -8.742 7.760 35.612 1.00 28.81 284 ASN A O 1
ATOM 2147 N N . SER A 1 285 ? -10.887 7.165 35.945 1.00 40.41 285 SER A N 1
ATOM 2148 C CA . SER A 1 285 ? -11.578 8.186 35.165 1.00 40.41 285 SER A CA 1
ATOM 2149 C C . SER A 1 285 ? -11.178 9.603 35.609 1.00 40.41 285 SER A C 1
ATOM 2151 O O . SER A 1 285 ? -11.704 10.082 36.610 1.00 40.41 285 SER A O 1
ATOM 2153 N N . ASP A 1 286 ? -10.231 10.226 34.903 1.00 34.25 286 ASP A N 1
ATOM 2154 C CA . ASP A 1 286 ? -10.320 11.639 34.478 1.00 34.25 286 ASP A CA 1
ATOM 2155 C C . ASP A 1 286 ? -9.127 12.157 33.636 1.00 34.25 286 ASP A C 1
ATOM 2157 O O . ASP A 1 286 ? -9.190 13.299 33.197 1.00 34.25 286 ASP A O 1
ATOM 2161 N N . ASP A 1 287 ? -8.086 11.363 33.313 1.00 35.00 287 ASP A N 1
ATOM 2162 C CA . ASP A 1 287 ? -6.893 11.910 32.608 1.00 35.00 287 ASP A CA 1
ATOM 2163 C C . ASP A 1 287 ? -6.337 11.107 31.400 1.00 35.00 287 ASP A C 1
ATOM 2165 O O . ASP A 1 287 ? -5.313 11.472 30.825 1.00 35.00 287 ASP A O 1
ATOM 2169 N N . SER A 1 288 ? -6.997 10.038 30.938 1.00 43.28 288 SER A N 1
ATOM 2170 C CA . SER A 1 288 ? -6.442 9.104 29.932 1.00 43.28 288 SER A CA 1
ATOM 2171 C C . SER A 1 288 ? -7.391 8.814 28.761 1.00 43.28 288 SER A C 1
ATOM 2173 O O . SER A 1 288 ? -7.730 7.675 28.459 1.00 43.28 288 SER A O 1
ATOM 2175 N N . LEU A 1 289 ? -7.825 9.858 28.052 1.00 46.97 289 LEU A N 1
ATOM 2176 C CA . LEU A 1 289 ? -8.486 9.735 26.745 1.00 46.97 289 LEU A CA 1
ATOM 2177 C C . LEU A 1 289 ? -7.475 9.234 25.688 1.00 46.97 289 LEU A C 1
ATOM 2179 O O . LEU A 1 289 ? -6.876 10.015 24.947 1.00 46.97 289 LEU A O 1
ATOM 2183 N N . GLU A 1 290 ? -7.270 7.916 25.702 1.00 54.41 290 GLU A N 1
ATOM 2184 C CA . GLU A 1 290 ? -6.357 7.095 24.902 1.00 54.41 290 GLU A CA 1
ATOM 2185 C C . GLU A 1 290 ? -6.393 7.400 23.390 1.00 54.41 290 GLU A C 1
ATOM 2187 O O . GLU A 1 290 ? -7.423 7.747 22.813 1.00 54.41 290 GLU A O 1
ATOM 2192 N N . ASP A 1 291 ? -5.233 7.274 22.735 1.00 71.06 291 ASP A N 1
ATOM 2193 C CA . ASP A 1 291 ? -4.964 7.721 21.365 1.00 71.06 291 ASP A CA 1
ATOM 2194 C C . ASP A 1 291 ? -6.013 7.276 20.325 1.00 71.06 291 ASP A C 1
ATOM 2196 O O . ASP A 1 291 ? -5.984 6.151 19.824 1.00 71.06 291 ASP A O 1
ATOM 2200 N N . ILE A 1 292 ? -6.861 8.216 19.891 1.00 81.94 292 ILE A N 1
ATOM 2201 C CA . ILE A 1 292 ? -7.832 8.079 18.780 1.00 81.94 292 ILE A CA 1
ATOM 2202 C C . ILE A 1 292 ? -7.208 7.390 17.562 1.00 81.94 292 ILE A C 1
ATOM 2204 O O . ILE A 1 292 ? -7.809 6.533 16.915 1.00 81.94 292 ILE A O 1
ATOM 2208 N N . TRP A 1 293 ? -5.977 7.785 17.242 1.00 84.88 293 TRP A N 1
ATOM 2209 C CA . TRP A 1 293 ? -5.248 7.274 16.093 1.00 84.88 293 TRP A CA 1
ATOM 2210 C C . TRP A 1 293 ? -4.793 5.826 16.274 1.00 84.88 293 TRP A C 1
ATOM 2212 O O . TRP A 1 293 ? -4.666 5.124 15.277 1.00 84.88 293 TRP A O 1
ATOM 2222 N N . GLY A 1 294 ? -4.616 5.360 17.513 1.00 85.94 294 GLY A N 1
ATOM 2223 C CA . GLY A 1 294 ? -4.400 3.953 17.828 1.00 85.94 294 GLY A CA 1
ATOM 2224 C C . GLY A 1 294 ? -5.599 3.099 17.411 1.00 85.94 294 GLY A C 1
ATOM 2225 O O . GLY A 1 294 ? -5.462 2.179 16.607 1.00 85.94 294 GLY A O 1
ATOM 2226 N N . VAL A 1 295 ? -6.807 3.460 17.849 1.00 86.62 295 VAL A N 1
ATOM 2227 C CA . VAL A 1 295 ? -8.025 2.738 17.433 1.00 86.62 295 VAL A CA 1
ATOM 2228 C C . VAL A 1 295 ? -8.262 2.866 15.926 1.00 86.62 295 VAL A C 1
ATOM 2230 O O . VAL A 1 295 ? -8.580 1.876 15.266 1.00 86.62 295 VAL A O 1
ATOM 2233 N N . ALA A 1 296 ? -8.019 4.046 15.346 1.00 88.38 296 ALA A N 1
ATOM 2234 C CA . ALA A 1 296 ? -8.126 4.242 13.903 1.00 88.38 296 ALA A CA 1
ATOM 2235 C C . ALA A 1 296 ? -7.200 3.308 13.101 1.00 88.38 296 ALA A C 1
ATOM 2237 O O . ALA A 1 296 ? -7.600 2.806 12.052 1.00 88.38 296 ALA A O 1
ATOM 2238 N N . GLY A 1 297 ? -5.990 3.037 13.604 1.00 88.88 297 GLY A N 1
ATOM 2239 C CA . GLY A 1 297 ? -5.057 2.082 13.005 1.00 88.88 297 GLY A CA 1
ATOM 2240 C C . GLY A 1 297 ? -5.596 0.649 12.971 1.00 88.88 297 GLY A C 1
ATOM 2241 O O . GLY A 1 297 ? -5.469 -0.018 11.946 1.00 88.88 297 GLY A O 1
ATOM 2242 N N . LEU A 1 298 ? -6.271 0.199 14.037 1.00 89.94 298 LEU A N 1
ATOM 2243 C CA . LEU A 1 298 ? -6.914 -1.123 14.076 1.00 89.94 298 LEU A CA 1
ATOM 2244 C C . LEU A 1 298 ? -8.046 -1.234 13.043 1.00 89.94 298 LEU A C 1
ATOM 2246 O O . LEU A 1 298 ? -8.113 -2.215 12.304 1.00 89.94 298 LEU A O 1
ATOM 2250 N N . VAL A 1 299 ? -8.904 -0.210 12.954 1.00 91.06 299 VAL A N 1
ATOM 2251 C CA . VAL A 1 299 ? -10.024 -0.169 11.994 1.00 91.06 299 VAL A CA 1
ATOM 2252 C C . VAL A 1 299 ? -9.515 -0.168 10.548 1.00 91.06 299 VAL A C 1
ATOM 2254 O O . VAL A 1 299 ? -10.023 -0.914 9.711 1.00 91.06 299 VAL A O 1
ATOM 2257 N N . LEU A 1 300 ? -8.470 0.613 10.254 1.00 90.94 300 LEU A N 1
ATOM 2258 C CA . LEU A 1 300 ? -7.803 0.607 8.947 1.00 90.94 300 LEU A CA 1
ATOM 2259 C C . LEU A 1 300 ? -7.169 -0.752 8.623 1.00 90.94 300 LEU A C 1
ATOM 2261 O O . LEU A 1 300 ? -7.218 -1.196 7.473 1.00 90.94 300 LEU A O 1
ATOM 2265 N N . GLY A 1 301 ? -6.597 -1.416 9.630 1.00 90.38 301 GLY A N 1
ATOM 2266 C CA . GLY A 1 301 ? -6.068 -2.771 9.514 1.00 90.38 301 GLY A CA 1
ATOM 2267 C C . GLY A 1 301 ? -7.141 -3.778 9.101 1.00 90.38 301 GLY A C 1
ATOM 2268 O O . GLY A 1 301 ? -6.959 -4.517 8.133 1.00 90.38 301 GLY A O 1
ATOM 2269 N N . LEU A 1 302 ? -8.296 -3.743 9.777 1.00 90.25 302 LEU A N 1
ATOM 2270 C CA . LEU A 1 302 ? -9.443 -4.602 9.473 1.00 90.25 302 LEU A CA 1
ATOM 2271 C C . LEU A 1 302 ? -9.964 -4.357 8.051 1.00 90.25 302 LEU A C 1
ATOM 2273 O O . LEU A 1 302 ? -10.130 -5.306 7.287 1.00 90.25 302 LEU A O 1
ATOM 2277 N N . ALA A 1 303 ? -10.142 -3.096 7.656 1.00 90.44 303 ALA A N 1
ATOM 2278 C CA . ALA A 1 303 ? -10.568 -2.740 6.303 1.00 90.44 303 ALA A CA 1
ATOM 2279 C C . ALA A 1 303 ? -9.585 -3.217 5.222 1.00 90.44 303 ALA A C 1
ATOM 2281 O O . ALA A 1 303 ? -9.998 -3.722 4.181 1.00 90.44 303 ALA A O 1
ATOM 2282 N N . SER A 1 304 ? -8.279 -3.131 5.489 1.00 89.56 304 SER A N 1
ATOM 2283 C CA . SER A 1 304 ? -7.236 -3.578 4.555 1.00 89.56 304 SER A CA 1
ATOM 2284 C C . SER A 1 304 ? -7.184 -5.104 4.384 1.00 89.56 304 SER A C 1
ATOM 2286 O O . SER A 1 304 ? -6.656 -5.586 3.384 1.00 89.56 304 SER A O 1
ATOM 2288 N N . SER A 1 305 ? -7.759 -5.870 5.319 1.00 89.62 305 SER A N 1
ATOM 2289 C CA . SER A 1 305 ? -7.831 -7.337 5.246 1.00 89.62 305 SER A CA 1
ATOM 2290 C C . SER A 1 305 ? -8.931 -7.868 4.315 1.00 89.62 305 SER A C 1
ATOM 2292 O O . SER A 1 305 ? -8.870 -9.024 3.895 1.00 89.62 305 SER A O 1
ATOM 2294 N N . VAL A 1 306 ? -9.900 -7.024 3.932 1.00 88.56 306 VAL A N 1
ATOM 2295 C CA . VAL A 1 306 ? -11.086 -7.401 3.139 1.00 88.56 306 VAL A CA 1
ATOM 2296 C C . VAL A 1 306 ? -10.727 -8.103 1.823 1.00 88.56 306 VAL A C 1
ATOM 2298 O O . VAL A 1 306 ? -11.349 -9.103 1.471 1.00 88.56 306 VAL A O 1
ATOM 2301 N N . GLY A 1 307 ? -9.685 -7.643 1.126 1.00 82.94 307 GLY A N 1
ATOM 2302 C CA . GLY A 1 307 ? -9.248 -8.276 -0.121 1.00 82.94 307 GLY A CA 1
ATOM 2303 C C . GLY A 1 307 ? -8.741 -9.710 0.069 1.00 82.94 307 GLY A C 1
ATOM 2304 O O . GLY A 1 307 ? -9.033 -10.580 -0.748 1.00 82.94 307 GLY A O 1
ATOM 2305 N N . ALA A 1 308 ? -8.029 -9.980 1.164 1.00 82.56 308 ALA A N 1
ATOM 2306 C CA . ALA A 1 308 ? -7.556 -11.325 1.487 1.00 82.56 308 ALA A CA 1
ATOM 2307 C C . ALA A 1 308 ? -8.703 -12.239 1.937 1.00 82.56 308 ALA A C 1
ATOM 2309 O O . ALA A 1 308 ? -8.746 -13.401 1.547 1.00 82.56 308 ALA A O 1
ATOM 2310 N N . LEU A 1 309 ? -9.659 -11.698 2.699 1.00 83.94 309 LEU A N 1
ATOM 2311 C CA . LEU A 1 309 ? -10.871 -12.404 3.123 1.00 83.94 309 LEU A CA 1
ATOM 2312 C C . LEU A 1 309 ? -11.710 -12.878 1.939 1.00 83.94 309 LEU A C 1
ATOM 2314 O O . LEU A 1 309 ? -12.159 -14.022 1.918 1.00 83.94 309 LEU A O 1
ATOM 2318 N N . TYR A 1 310 ? -11.873 -12.017 0.937 1.00 82.81 310 TYR A N 1
ATOM 2319 C CA . TYR A 1 310 ? -12.564 -12.378 -0.293 1.00 82.81 310 TYR A CA 1
ATOM 2320 C C . TYR A 1 310 ? -11.843 -13.512 -1.033 1.00 82.81 310 TYR A C 1
ATOM 2322 O O . TYR A 1 310 ? -12.468 -14.505 -1.391 1.00 82.81 310 TYR A O 1
ATOM 2330 N N . ARG A 1 311 ? -10.511 -13.421 -1.181 1.00 80.25 311 ARG A N 1
ATOM 2331 C CA . ARG A 1 311 ? -9.698 -14.485 -1.804 1.00 80.25 311 ARG A CA 1
ATOM 2332 C C . ARG A 1 311 ? -9.742 -15.808 -1.036 1.00 80.25 311 ARG A C 1
ATOM 2334 O O . ARG A 1 311 ? -9.644 -16.860 -1.652 1.00 80.25 311 ARG A O 1
ATOM 2341 N N . ALA A 1 312 ? -9.927 -15.763 0.283 1.00 78.19 312 ALA A N 1
ATOM 2342 C CA . ALA A 1 312 ? -10.120 -16.943 1.124 1.00 78.19 312 ALA A CA 1
ATOM 2343 C C . ALA A 1 312 ? -11.530 -17.562 1.016 1.00 78.19 312 ALA A C 1
ATOM 2345 O O . ALA A 1 312 ? -11.809 -18.556 1.681 1.00 78.19 312 ALA A O 1
ATOM 2346 N N . GLY A 1 313 ? -12.442 -16.969 0.235 1.00 75.56 313 GLY A N 1
ATOM 2347 C CA . GLY A 1 313 ? -13.830 -17.419 0.107 1.00 75.56 313 GLY A CA 1
ATOM 2348 C C . GLY A 1 313 ? -14.764 -16.943 1.229 1.00 75.56 313 GLY A C 1
ATOM 2349 O O . GLY A 1 313 ? -15.944 -17.299 1.232 1.00 75.56 313 GLY A O 1
ATOM 2350 N N . ALA A 1 314 ? -14.296 -16.098 2.155 1.00 81.62 314 ALA A N 1
ATOM 2351 C CA . ALA A 1 314 ? -15.067 -15.599 3.298 1.00 81.62 314 ALA A CA 1
ATOM 2352 C C . ALA A 1 314 ? -15.929 -14.366 2.938 1.00 81.62 314 ALA A C 1
ATOM 2354 O O . ALA A 1 314 ? -15.802 -13.291 3.529 1.00 81.62 314 ALA A O 1
ATOM 2355 N N . HIS A 1 315 ? -16.823 -14.519 1.959 1.00 83.00 315 HIS A N 1
ATOM 2356 C CA . HIS A 1 315 ? -17.671 -13.448 1.415 1.00 83.00 315 HIS A CA 1
ATOM 2357 C C . HIS A 1 315 ? -18.575 -12.794 2.475 1.00 83.00 315 HIS A C 1
ATOM 2359 O O . HIS A 1 315 ? -18.684 -11.568 2.538 1.00 83.00 315 HIS A O 1
ATOM 2365 N N . ASP A 1 316 ? -19.161 -13.595 3.367 1.00 81.88 316 ASP A N 1
ATOM 2366 C CA . ASP A 1 316 ? -20.010 -13.095 4.454 1.00 81.88 316 ASP A CA 1
ATOM 2367 C C . ASP A 1 316 ? -19.232 -12.221 5.444 1.00 81.88 316 ASP A C 1
ATOM 2369 O O . ASP A 1 316 ? -19.750 -11.217 5.937 1.00 81.88 316 ASP A O 1
ATOM 2373 N N . ALA A 1 317 ? -17.968 -12.564 5.715 1.00 83.06 317 ALA A N 1
ATOM 2374 C CA . ALA A 1 317 ? -17.105 -11.769 6.582 1.00 83.06 317 ALA A CA 1
ATOM 2375 C C . ALA A 1 317 ? -16.801 -10.399 5.953 1.00 83.06 317 ALA A C 1
ATOM 2377 O O . ALA A 1 317 ? -16.814 -9.387 6.653 1.00 83.06 317 ALA A O 1
ATOM 2378 N N . VAL A 1 318 ? -16.604 -10.344 4.630 1.00 85.06 318 VAL A N 1
ATOM 2379 C CA . VAL A 1 318 ? -16.423 -9.087 3.884 1.00 85.06 318 VAL A CA 1
ATOM 2380 C C . VAL A 1 318 ? -17.655 -8.189 4.004 1.00 85.06 318 VAL A C 1
ATOM 2382 O O . VAL A 1 318 ? -17.522 -7.006 4.325 1.00 85.06 318 VAL A O 1
ATOM 2385 N N . LEU A 1 319 ? -18.855 -8.742 3.801 1.00 84.50 319 LEU A N 1
ATOM 2386 C CA . LEU A 1 319 ? -20.104 -7.986 3.934 1.00 84.50 319 LEU A CA 1
ATOM 2387 C C . LEU A 1 319 ? -20.317 -7.490 5.369 1.00 84.50 319 LEU A C 1
ATOM 2389 O O . LEU A 1 319 ? -20.642 -6.320 5.560 1.00 84.50 319 LEU A O 1
ATOM 2393 N N . LYS A 1 320 ? -20.037 -8.327 6.374 1.00 84.69 320 LYS A N 1
ATOM 2394 C CA . LYS A 1 320 ? -20.093 -7.929 7.788 1.00 84.69 320 LYS A CA 1
ATOM 2395 C C . LYS A 1 320 ? -19.120 -6.799 8.118 1.00 84.69 320 LYS A C 1
ATOM 2397 O O . LYS A 1 320 ? -19.516 -5.848 8.781 1.00 84.69 320 LYS A O 1
ATOM 2402 N N . ILE A 1 321 ? -17.868 -6.864 7.655 1.00 86.75 321 ILE A N 1
ATOM 2403 C CA . ILE A 1 321 ? -16.878 -5.794 7.880 1.00 86.75 321 ILE A CA 1
ATOM 2404 C C . ILE A 1 321 ? -17.334 -4.487 7.226 1.00 86.75 321 ILE A C 1
ATOM 2406 O O . ILE A 1 321 ? -17.247 -3.428 7.849 1.00 86.75 321 ILE A O 1
ATOM 2410 N N . LYS A 1 322 ? -17.858 -4.560 5.997 1.00 88.31 322 LYS A N 1
ATOM 2411 C CA . LYS A 1 322 ? -18.439 -3.410 5.295 1.00 88.31 322 LYS A CA 1
ATOM 2412 C C . LYS A 1 322 ? -19.568 -2.777 6.111 1.00 88.31 322 LYS A C 1
ATOM 2414 O O . LYS A 1 322 ? -19.536 -1.571 6.352 1.00 88.31 322 LYS A O 1
ATOM 2419 N N . ASP A 1 323 ? -20.527 -3.576 6.570 1.00 84.94 323 ASP A N 1
ATOM 2420 C CA . ASP A 1 323 ? -21.679 -3.079 7.326 1.00 84.94 323 ASP A CA 1
ATOM 2421 C C . ASP A 1 323 ? -21.263 -2.517 8.699 1.00 84.94 323 ASP A C 1
ATOM 2423 O O . ASP A 1 323 ? -21.780 -1.482 9.121 1.00 84.94 323 ASP A O 1
ATOM 2427 N N . LEU A 1 324 ? -20.267 -3.121 9.360 1.00 85.19 324 LEU A N 1
ATOM 2428 C CA . LEU A 1 324 ? -19.700 -2.619 10.617 1.00 85.19 324 LEU A CA 1
ATOM 2429 C C . LEU A 1 324 ? -19.041 -1.250 10.449 1.00 85.19 324 LEU A C 1
ATOM 2431 O O . LEU A 1 324 ? -19.378 -0.323 11.185 1.00 85.19 324 LEU A O 1
ATOM 2435 N N . ILE A 1 325 ? -18.158 -1.095 9.460 1.00 87.69 325 ILE A N 1
ATOM 2436 C CA . ILE A 1 325 ? -17.467 0.177 9.198 1.00 87.69 325 ILE A CA 1
ATOM 2437 C C . ILE A 1 325 ? -18.473 1.282 8.858 1.00 87.69 325 ILE A C 1
ATOM 2439 O O . ILE A 1 325 ? -18.334 2.402 9.345 1.00 87.69 325 ILE A O 1
ATOM 2443 N N . ILE A 1 326 ? -19.514 0.972 8.078 1.00 86.75 326 ILE A N 1
ATOM 2444 C CA . ILE A 1 326 ? -20.603 1.914 7.783 1.00 86.75 326 ILE A CA 1
ATOM 2445 C C . ILE A 1 326 ? -21.373 2.274 9.061 1.00 86.75 326 ILE A C 1
ATOM 2447 O O . ILE A 1 326 ? -21.666 3.447 9.284 1.00 86.75 326 ILE A O 1
ATOM 2451 N N . SER A 1 327 ? -21.667 1.297 9.925 1.00 84.44 327 SER A N 1
ATOM 2452 C CA . SER A 1 327 ? -22.413 1.515 11.173 1.00 84.44 327 SER A CA 1
ATOM 2453 C C . SER A 1 327 ? -21.687 2.402 12.187 1.00 84.44 327 SER A C 1
ATOM 2455 O O . SER A 1 327 ? -22.332 3.077 12.988 1.00 84.44 327 SER A O 1
ATOM 2457 N N . TRP A 1 328 ? -20.355 2.428 12.137 1.00 84.69 328 TRP A N 1
ATOM 2458 C CA . TRP A 1 328 ? -19.513 3.246 13.008 1.00 84.69 328 TRP A CA 1
ATOM 2459 C C . TRP A 1 328 ? -19.397 4.706 12.550 1.00 84.69 328 TRP A C 1
ATOM 2461 O O . TRP A 1 328 ? -18.816 5.524 13.265 1.00 84.69 328 TRP A O 1
ATOM 2471 N N . ILE A 1 329 ? -19.942 5.056 11.380 1.00 82.69 329 ILE A N 1
ATOM 2472 C CA . ILE A 1 329 ? -19.977 6.432 10.883 1.00 82.69 329 ILE A CA 1
ATOM 2473 C C . ILE A 1 329 ? -21.384 7.008 11.108 1.00 82.69 329 ILE A C 1
ATOM 2475 O O . ILE A 1 329 ? -22.372 6.443 10.624 1.00 82.69 329 ILE A O 1
ATOM 2479 N N . PRO A 1 330 ? -21.508 8.153 11.804 1.00 73.94 330 PRO A N 1
ATOM 2480 C CA . PRO A 1 330 ? -22.793 8.826 11.957 1.00 73.94 330 PRO A CA 1
ATOM 2481 C C . PRO A 1 330 ? -23.417 9.180 10.598 1.00 73.94 330 PRO A C 1
ATOM 2483 O O . PRO A 1 330 ? -22.702 9.473 9.641 1.00 73.94 330 PRO A O 1
ATOM 2486 N N . HIS A 1 331 ? -24.751 9.182 10.521 1.00 70.50 331 HIS A N 1
ATOM 2487 C CA . HIS A 1 331 ? -25.542 9.535 9.321 1.00 70.50 331 HIS A CA 1
ATOM 2488 C C . HIS A 1 331 ? -25.416 8.589 8.113 1.00 70.50 331 HIS A C 1
ATOM 2490 O O . HIS A 1 331 ? -26.027 8.841 7.078 1.00 70.50 331 HIS A O 1
ATOM 2496 N N . MET A 1 332 ? -24.684 7.474 8.228 1.00 67.44 332 MET A N 1
ATOM 2497 C CA . MET A 1 332 ? -24.502 6.515 7.125 1.00 67.44 332 MET A CA 1
ATOM 2498 C C . MET A 1 332 ? -25.481 5.327 7.138 1.00 67.44 332 MET A C 1
ATOM 2500 O O . MET A 1 332 ? -25.545 4.581 6.162 1.00 67.44 332 MET A O 1
ATOM 2504 N N . THR A 1 333 ? -26.255 5.126 8.211 1.00 60.72 333 THR A N 1
ATOM 2505 C CA . THR A 1 333 ? -27.218 4.015 8.339 1.00 60.72 333 THR A CA 1
ATOM 2506 C C . THR A 1 333 ? -28.666 4.498 8.202 1.00 60.72 333 THR A C 1
ATOM 2508 O O . THR A 1 333 ? -29.065 5.499 8.789 1.00 60.72 333 THR A O 1
ATOM 2511 N N . THR A 1 334 ? -29.483 3.780 7.423 1.00 47.62 334 THR A N 1
ATOM 2512 C CA . THR A 1 334 ? -30.888 4.136 7.121 1.00 47.62 334 THR A CA 1
ATOM 2513 C C . THR A 1 334 ? -31.915 3.567 8.114 1.00 47.62 334 THR A C 1
ATOM 2515 O O . THR A 1 334 ? -33.117 3.774 7.952 1.00 47.62 334 THR A O 1
ATOM 2518 N N . SER A 1 335 ? -31.479 2.862 9.161 1.00 36.47 335 SER A N 1
ATOM 2519 C CA . SER A 1 335 ? -32.365 2.176 10.108 1.00 36.47 335 SER A CA 1
ATOM 2520 C C . SER A 1 335 ? -32.677 3.023 11.350 1.00 36.47 335 SER A C 1
ATOM 2522 O O . SER A 1 335 ? -31.923 3.014 12.314 1.00 36.47 335 SER A O 1
ATOM 2524 N N . VAL A 1 336 ? -33.846 3.670 11.304 1.00 33.59 336 VAL A N 1
ATOM 2525 C CA . VAL A 1 336 ? -34.781 3.987 12.404 1.00 33.59 336 VAL A CA 1
ATOM 2526 C C . VAL A 1 336 ? -34.235 4.710 13.655 1.00 33.59 336 VAL A C 1
ATOM 2528 O O . VAL A 1 336 ? -33.568 4.144 14.509 1.00 33.59 336 VAL A O 1
ATOM 2531 N N . GLN A 1 337 ? -34.768 5.929 13.812 1.00 31.16 337 GLN A N 1
ATOM 2532 C CA . GLN A 1 337 ? -34.941 6.736 15.029 1.00 31.16 337 GLN A CA 1
ATOM 2533 C C . GLN A 1 337 ? -33.788 7.608 15.535 1.00 31.16 337 GLN A C 1
ATOM 2535 O O . GLN A 1 337 ? -32.898 7.185 16.261 1.00 31.16 337 GLN A O 1
ATOM 2540 N N . GLY A 1 338 ? -34.005 8.908 15.305 1.00 29.31 338 GLY A N 1
ATOM 2541 C CA . GLY A 1 338 ? -33.505 9.998 16.129 1.00 29.31 338 GLY A CA 1
ATOM 2542 C C . GLY A 1 338 ? -32.113 10.441 15.730 1.00 29.31 338 GLY A C 1
ATOM 2543 O O . GLY A 1 338 ? -31.218 9.627 15.561 1.00 29.31 338 GLY A O 1
ATOM 2544 N N . SER A 1 339 ? -31.930 11.754 15.614 1.00 35.47 339 SER A N 1
ATOM 2545 C CA . SER A 1 339 ? -30.621 12.394 15.685 1.00 35.47 339 SER A CA 1
ATOM 2546 C C . SER A 1 339 ? -29.817 11.751 16.817 1.00 35.47 339 SER A C 1
ATOM 2548 O O . SER A 1 339 ? -30.055 12.057 17.991 1.00 35.47 339 SER A O 1
ATOM 2550 N N . ARG A 1 340 ? -28.915 10.820 16.491 1.00 38.56 340 ARG A N 1
ATOM 2551 C CA . ARG A 1 340 ? -28.018 10.213 17.469 1.00 38.56 340 ARG A CA 1
ATOM 2552 C C . ARG A 1 340 ? -26.992 11.289 17.797 1.00 38.56 340 ARG A C 1
ATOM 2554 O O . ARG A 1 340 ? -25.922 11.366 17.211 1.00 38.56 340 ARG A O 1
ATOM 2561 N N . SER A 1 341 ? -27.380 12.207 18.679 1.00 43.38 341 SER A N 1
ATOM 2562 C CA . SER A 1 341 ? -26.456 13.146 19.292 1.00 43.38 341 SER A CA 1
ATOM 2563 C C . SER A 1 341 ? -25.330 12.325 19.901 1.00 43.38 341 SER A C 1
ATOM 2565 O O . SER A 1 341 ? -25.639 11.369 20.611 1.00 43.38 341 SER A O 1
ATOM 2567 N N . PHE A 1 342 ? -24.076 12.695 19.628 1.00 47.44 342 PHE A N 1
ATOM 2568 C CA . PHE A 1 342 ? -22.859 12.154 20.241 1.00 47.44 342 PHE A CA 1
ATOM 2569 C C . PHE A 1 342 ? -23.085 11.737 21.708 1.00 47.44 342 PHE A C 1
ATOM 2571 O O . PHE A 1 342 ? -22.987 12.577 22.602 1.00 47.44 342 PHE A O 1
ATOM 2578 N N . SER A 1 343 ? -23.442 10.472 21.958 1.00 43.91 343 SER A N 1
ATOM 2579 C CA . SER A 1 343 ? -23.841 10.014 23.301 1.00 43.91 343 SER A CA 1
ATOM 2580 C C . SER A 1 343 ? -22.827 9.055 23.917 1.00 43.91 343 SER A C 1
ATOM 2582 O O . SER A 1 343 ? -22.745 8.976 25.139 1.00 43.91 343 SER A O 1
ATOM 2584 N N . GLY A 1 344 ? -21.986 8.407 23.099 1.00 56.44 344 GLY A N 1
ATOM 2585 C CA . GLY A 1 344 ? -20.893 7.551 23.556 1.00 56.44 344 GLY A CA 1
ATOM 2586 C C . GLY A 1 344 ? -19.519 8.056 23.113 1.00 56.44 344 GLY A C 1
ATOM 2587 O O . GLY A 1 344 ? -19.294 8.318 21.934 1.00 56.44 344 GLY A O 1
ATOM 2588 N N . VAL A 1 345 ? -18.567 8.126 24.050 1.00 56.75 345 VAL A N 1
ATOM 2589 C CA . VAL A 1 345 ? -17.139 8.373 23.753 1.00 56.75 345 VAL A CA 1
ATOM 2590 C C . VAL A 1 345 ? -16.578 7.282 22.820 1.00 56.75 345 VAL A C 1
ATOM 2592 O O . VAL A 1 345 ? -15.787 7.587 21.933 1.00 56.75 345 VAL A O 1
ATOM 2595 N N . SER A 1 346 ? -17.064 6.039 22.946 1.00 60.94 346 SER A N 1
ATOM 2596 C CA . SER A 1 346 ? -16.679 4.889 22.107 1.00 60.94 346 SER A CA 1
ATOM 2597 C C . SER A 1 346 ? -17.073 5.040 20.623 1.00 60.94 346 SER A C 1
ATOM 2599 O O . SER A 1 346 ? -16.254 4.781 19.738 1.00 60.94 346 SER A O 1
ATOM 2601 N N . GLU A 1 347 ? -18.273 5.562 20.321 1.00 64.62 347 GLU A N 1
ATOM 2602 C CA . GLU A 1 347 ? -18.726 5.789 18.932 1.00 64.62 347 GLU A CA 1
ATOM 2603 C C . GLU A 1 347 ? -17.848 6.824 18.206 1.00 64.62 347 GLU A C 1
ATOM 2605 O O . GLU A 1 347 ? -17.528 6.669 17.027 1.00 64.62 347 GLU A O 1
ATOM 2610 N N . ILE A 1 348 ? -17.385 7.858 18.917 1.00 66.38 348 ILE A N 1
ATOM 2611 C CA . ILE A 1 348 ? -16.516 8.897 18.341 1.00 66.38 348 ILE A CA 1
ATOM 2612 C C . ILE A 1 348 ? -15.156 8.318 17.957 1.00 66.38 348 ILE A C 1
ATOM 2614 O O . ILE A 1 348 ? -14.639 8.619 16.881 1.00 66.38 348 ILE A O 1
ATOM 2618 N N . VAL A 1 349 ? -14.570 7.488 18.816 1.00 75.38 349 VAL A N 1
ATOM 2619 C CA . VAL A 1 349 ? -13.225 6.943 18.600 1.00 75.38 349 VAL A CA 1
ATOM 2620 C C . VAL A 1 349 ? -13.196 6.011 17.381 1.00 75.38 349 VAL A C 1
ATOM 2622 O O . VAL A 1 349 ? -12.290 6.114 16.551 1.00 75.38 349 VAL A O 1
ATOM 2625 N N . LEU A 1 350 ? -14.228 5.181 17.205 1.00 82.38 350 LEU A N 1
ATOM 2626 C CA . LEU A 1 350 ? -14.380 4.321 16.026 1.00 82.38 350 LEU A CA 1
ATOM 2627 C C . LEU A 1 350 ? -14.660 5.107 14.742 1.00 82.38 350 LEU A C 1
ATOM 2629 O O . LEU A 1 350 ? -14.151 4.747 13.675 1.00 82.38 350 LEU A O 1
ATOM 2633 N N . SER A 1 351 ? -15.427 6.197 14.826 1.00 84.00 351 SER A N 1
ATOM 2634 C CA . SER A 1 351 ? -15.818 6.980 13.649 1.00 84.00 351 SER A CA 1
ATOM 2635 C C . SER A 1 351 ? -14.624 7.574 12.888 1.00 84.00 351 SER A C 1
ATOM 2637 O O . SER A 1 351 ? -14.643 7.605 11.659 1.00 84.00 351 SER A O 1
ATOM 2639 N N . VAL A 1 352 ? -13.544 7.961 13.583 1.00 86.88 352 VAL A N 1
ATOM 2640 C CA . VAL A 1 352 ? -12.324 8.510 12.956 1.00 86.88 352 VAL A CA 1
ATOM 2641 C C . VAL A 1 352 ? -11.649 7.472 12.059 1.00 86.88 352 VAL A C 1
ATOM 2643 O O . VAL A 1 352 ? -11.348 7.759 10.900 1.00 86.88 352 VAL A O 1
ATOM 2646 N N . GLY A 1 353 ? -11.443 6.255 12.571 1.00 86.94 353 GLY A N 1
ATOM 2647 C CA . GLY A 1 353 ? -10.896 5.145 11.786 1.00 86.94 353 GLY A CA 1
ATOM 2648 C C . GLY A 1 353 ? -11.813 4.743 10.641 1.00 86.94 353 GLY A C 1
ATOM 2649 O O . GLY A 1 353 ? -11.358 4.558 9.515 1.00 86.94 353 GLY A O 1
ATOM 2650 N N . SER A 1 354 ? -13.114 4.687 10.914 1.00 89.12 354 SER A N 1
ATOM 2651 C CA . SER A 1 354 ? -14.131 4.269 9.947 1.00 89.12 354 SER A CA 1
ATOM 2652 C C . SER A 1 354 ? -14.235 5.236 8.772 1.00 89.12 354 SER A C 1
ATOM 2654 O O . SER A 1 354 ? -14.281 4.797 7.627 1.00 89.12 354 SER A O 1
ATOM 2656 N N . CYS A 1 355 ? -14.156 6.549 9.020 1.00 88.44 355 CYS A N 1
ATOM 2657 C CA . CYS A 1 355 ? -14.138 7.560 7.962 1.00 88.44 355 CYS A CA 1
ATOM 2658 C C . CYS A 1 355 ? -12.954 7.391 7.000 1.00 88.44 355 CYS A C 1
ATOM 2660 O O . CYS A 1 355 ? -13.095 7.692 5.819 1.00 88.44 355 CYS A O 1
ATOM 2662 N N . LEU A 1 356 ? -11.800 6.924 7.482 1.00 89.19 356 LEU A N 1
ATOM 2663 C CA . LEU A 1 356 ? -10.622 6.679 6.643 1.00 89.19 356 LEU A CA 1
ATOM 2664 C C . LEU A 1 356 ? -10.645 5.293 5.986 1.00 89.19 356 LEU A C 1
ATOM 2666 O O . LEU A 1 356 ? -10.099 5.122 4.899 1.00 89.19 356 LEU A O 1
ATOM 2670 N N . ALA A 1 357 ? -11.263 4.315 6.643 1.00 90.81 357 ALA A N 1
ATOM 2671 C CA . ALA A 1 357 ? -11.372 2.937 6.186 1.00 90.81 357 ALA A CA 1
ATOM 2672 C C . ALA A 1 357 ? -12.468 2.726 5.132 1.00 90.81 357 ALA A C 1
ATOM 2674 O O . ALA A 1 357 ? -12.301 1.898 4.239 1.00 90.81 357 ALA A O 1
ATOM 2675 N N . LEU A 1 358 ? -13.575 3.470 5.213 1.00 91.44 358 LEU A N 1
ATOM 2676 C CA . LEU A 1 358 ? -14.734 3.300 4.337 1.00 91.44 358 LEU A CA 1
ATOM 2677 C C . LEU A 1 358 ? -14.377 3.380 2.841 1.00 91.44 358 LEU A C 1
ATOM 2679 O O . LEU A 1 358 ? -14.787 2.473 2.120 1.00 91.44 358 LEU A O 1
ATOM 2683 N N . PRO A 1 359 ? -13.584 4.357 2.351 1.00 88.00 359 PRO A N 1
ATOM 2684 C CA . PRO A 1 359 ? -13.201 4.402 0.938 1.00 88.00 359 PRO A CA 1
ATOM 2685 C C . PRO A 1 359 ? -12.485 3.134 0.456 1.00 88.00 359 PRO A C 1
ATOM 2687 O O . PRO A 1 359 ? -12.760 2.679 -0.646 1.00 88.00 359 PRO A O 1
ATOM 2690 N N . ILE A 1 360 ? -11.639 2.519 1.295 1.00 85.06 360 ILE A N 1
ATOM 2691 C CA . ILE A 1 360 ? -10.906 1.284 0.958 1.00 85.06 360 ILE A CA 1
ATOM 2692 C C . ILE A 1 360 ? -11.889 0.135 0.699 1.00 85.06 360 ILE A C 1
ATOM 2694 O O . ILE A 1 360 ? -11.754 -0.609 -0.271 1.00 85.06 360 ILE A O 1
ATOM 2698 N N . VAL A 1 361 ? -12.898 -0.002 1.563 1.00 88.38 361 VAL A N 1
ATOM 2699 C CA . VAL A 1 361 ? -13.904 -1.065 1.448 1.00 88.38 361 VAL A CA 1
ATOM 2700 C C . VAL A 1 361 ? -14.877 -0.786 0.307 1.00 88.38 361 VAL A C 1
ATOM 2702 O O . VAL A 1 361 ? -15.229 -1.706 -0.425 1.00 88.38 361 VAL A O 1
ATOM 2705 N N . VAL A 1 362 ? -15.295 0.469 0.123 1.00 86.06 362 VAL A N 1
ATOM 2706 C CA . VAL A 1 362 ? -16.197 0.856 -0.971 1.00 86.06 362 VAL A CA 1
ATOM 2707 C C . VAL A 1 362 ? -15.532 0.633 -2.322 1.00 86.06 362 VAL A C 1
ATOM 2709 O O . VAL A 1 362 ? -16.152 0.013 -3.177 1.00 86.06 362 VAL A O 1
ATOM 2712 N N . GLU A 1 363 ? -14.278 1.055 -2.493 1.00 81.62 363 GLU A N 1
ATOM 2713 C CA . GLU A 1 363 ? -13.516 0.818 -3.722 1.00 81.62 363 GLU A CA 1
ATOM 2714 C C . GLU A 1 363 ? -13.436 -0.681 -4.040 1.00 81.62 363 GLU A C 1
ATOM 2716 O O . GLU A 1 363 ? -13.687 -1.100 -5.169 1.00 81.62 363 GLU A O 1
ATOM 2721 N N . PHE A 1 364 ? -13.145 -1.508 -3.033 1.00 82.88 364 PHE A N 1
ATOM 2722 C CA . PHE A 1 364 ? -13.111 -2.957 -3.197 1.00 82.88 364 PHE A CA 1
ATOM 2723 C C . PHE A 1 364 ? -14.480 -3.536 -3.586 1.00 82.88 364 PHE A C 1
ATOM 2725 O O . PHE A 1 364 ? -14.577 -4.321 -4.527 1.00 82.88 364 PHE A O 1
ATOM 2732 N N . CYS A 1 365 ? -15.548 -3.135 -2.894 1.00 82.88 365 CYS A N 1
ATOM 2733 C CA . CYS A 1 365 ? -16.898 -3.613 -3.176 1.00 82.88 365 CYS A CA 1
ATOM 2734 C C . CYS A 1 365 ? -17.433 -3.128 -4.532 1.00 82.88 365 CYS A C 1
ATOM 2736 O O . CYS A 1 365 ? -18.154 -3.882 -5.175 1.00 82.88 365 CYS A O 1
ATOM 2738 N N . GLN A 1 366 ? -17.086 -1.917 -4.981 1.00 79.31 366 GLN A N 1
ATOM 2739 C CA . GLN A 1 366 ? -17.455 -1.407 -6.308 1.00 79.31 366 GLN A CA 1
ATOM 2740 C C . GLN A 1 366 ? -16.796 -2.224 -7.422 1.00 79.31 366 GLN A C 1
ATOM 2742 O O . GLN A 1 366 ? -17.480 -2.628 -8.356 1.00 79.31 366 GLN A O 1
ATOM 2747 N N . ARG A 1 367 ? -15.501 -2.550 -7.287 1.00 77.50 367 ARG A N 1
ATOM 2748 C CA . ARG A 1 367 ? -14.776 -3.398 -8.254 1.00 77.50 367 ARG A CA 1
ATOM 2749 C C . ARG A 1 367 ? -15.376 -4.799 -8.421 1.00 77.50 367 ARG A C 1
ATOM 2751 O O . ARG A 1 367 ? -15.112 -5.442 -9.428 1.00 77.50 367 ARG A O 1
ATOM 2758 N N . LEU A 1 368 ? -16.132 -5.275 -7.432 1.00 76.38 368 LEU A N 1
ATOM 2759 C CA . LEU A 1 368 ? -16.764 -6.597 -7.416 1.00 76.38 368 LEU A CA 1
ATOM 2760 C C . LEU A 1 368 ? -18.293 -6.537 -7.561 1.00 76.38 368 LEU A C 1
ATOM 2762 O O . LEU A 1 368 ? -18.962 -7.523 -7.268 1.00 76.38 368 LEU A O 1
ATOM 2766 N N . GLU A 1 369 ? -18.852 -5.381 -7.934 1.00 75.88 369 GLU A N 1
ATOM 2767 C CA . GLU A 1 369 ? -20.303 -5.158 -8.071 1.00 75.88 369 GLU A CA 1
ATOM 2768 C C . GLU A 1 369 ? -21.122 -5.474 -6.794 1.00 75.88 369 GLU A C 1
ATOM 2770 O O . GLU A 1 369 ? -22.335 -5.661 -6.827 1.00 75.88 369 GLU A O 1
ATOM 2775 N N . LEU A 1 370 ? -20.479 -5.468 -5.619 1.00 74.38 370 LEU A N 1
ATOM 2776 C CA . LEU A 1 370 ? -21.111 -5.697 -4.309 1.00 74.38 370 LEU A CA 1
ATOM 2777 C C . LEU A 1 370 ? -21.808 -4.436 -3.750 1.00 74.38 370 LEU A C 1
ATOM 2779 O O . LEU A 1 370 ? -22.354 -4.457 -2.638 1.00 74.38 370 LEU A O 1
ATOM 2783 N N . MET A 1 371 ? -21.749 -3.317 -4.480 1.00 75.94 371 MET A N 1
ATOM 2784 C CA . MET A 1 371 ? -22.255 -1.999 -4.087 1.00 75.94 371 MET A CA 1
ATOM 2785 C C . MET A 1 371 ? -22.910 -1.272 -5.265 1.00 75.94 371 MET A C 1
ATOM 2787 O O . MET A 1 371 ? -22.265 -0.974 -6.261 1.00 75.94 371 MET A O 1
ATOM 2791 N N . ASP A 1 372 ? -24.179 -0.915 -5.093 1.00 77.44 372 ASP A N 1
ATOM 2792 C CA . ASP A 1 372 ? -24.971 -0.154 -6.056 1.00 77.44 372 ASP A CA 1
ATOM 2793 C C . ASP A 1 372 ? -24.676 1.355 -5.969 1.00 77.44 372 ASP A C 1
ATOM 2795 O O . ASP A 1 372 ? -24.503 1.909 -4.875 1.00 77.44 372 ASP A O 1
ATOM 2799 N N . ASP A 1 373 ? -24.791 2.060 -7.097 1.00 76.75 373 ASP A N 1
ATOM 2800 C CA . ASP A 1 373 ? -24.622 3.521 -7.190 1.00 76.75 373 ASP A CA 1
ATOM 2801 C C . ASP A 1 373 ? -25.466 4.307 -6.183 1.00 76.75 373 ASP A C 1
ATOM 2803 O O . ASP A 1 373 ? -25.049 5.347 -5.673 1.00 76.75 373 ASP A O 1
ATOM 2807 N N . ASN A 1 374 ? -26.671 3.822 -5.872 1.00 79.81 374 ASN A N 1
ATOM 2808 C CA . ASN A 1 374 ? -27.546 4.474 -4.902 1.00 79.81 374 ASN A CA 1
ATOM 2809 C C . ASN A 1 374 ? -26.943 4.450 -3.496 1.00 79.81 374 ASN A C 1
ATOM 2811 O O . ASN A 1 374 ? -26.961 5.474 -2.814 1.00 79.81 374 ASN A O 1
ATOM 2815 N N . LYS A 1 375 ? -26.360 3.319 -3.077 1.00 81.62 375 LYS A N 1
ATOM 2816 C CA . LYS A 1 375 ? -25.704 3.189 -1.767 1.00 81.62 375 LYS A CA 1
ATOM 2817 C C . LYS A 1 375 ? -24.478 4.093 -1.687 1.00 81.62 375 LYS A C 1
ATOM 2819 O O . LYS A 1 375 ? -24.303 4.790 -0.695 1.00 81.62 375 LYS A O 1
ATOM 2824 N N . VAL A 1 376 ? -23.685 4.160 -2.755 1.00 81.81 376 VAL A N 1
ATOM 2825 C CA . VAL A 1 376 ? -22.530 5.069 -2.841 1.00 81.81 376 VAL A CA 1
ATOM 2826 C C . VAL A 1 376 ? -22.975 6.530 -2.718 1.00 81.81 376 VAL A C 1
ATOM 2828 O O . VAL A 1 376 ? -22.401 7.296 -1.946 1.00 81.81 376 VAL A O 1
ATOM 2831 N N . ARG A 1 377 ? -24.060 6.912 -3.403 1.00 82.25 377 ARG A N 1
ATOM 2832 C CA . ARG A 1 377 ? -24.639 8.262 -3.323 1.00 82.25 377 ARG A CA 1
ATOM 2833 C C . ARG A 1 377 ? -25.147 8.589 -1.910 1.00 82.25 377 ARG A C 1
ATOM 2835 O O . ARG A 1 377 ? -24.970 9.715 -1.447 1.00 82.25 377 ARG A O 1
ATOM 2842 N N . HIS A 1 378 ? -25.712 7.607 -1.203 1.00 85.44 378 HIS A N 1
ATOM 2843 C CA . HIS A 1 378 ? -26.064 7.742 0.213 1.00 85.44 378 HIS A CA 1
ATOM 2844 C C . HIS A 1 378 ? -24.835 7.976 1.099 1.00 85.44 378 HIS A C 1
ATOM 2846 O O . HIS A 1 378 ? -24.884 8.863 1.945 1.00 85.44 378 HIS A O 1
ATOM 2852 N N . LEU A 1 379 ? -23.725 7.267 0.869 1.00 87.25 379 LEU A N 1
ATOM 2853 C CA . LEU A 1 379 ? -22.486 7.482 1.626 1.00 87.25 379 LEU A CA 1
ATOM 2854 C C . LEU A 1 379 ? -21.909 8.888 1.403 1.00 87.25 379 LEU A C 1
ATOM 2856 O O . LEU A 1 379 ? -21.505 9.558 2.351 1.00 87.25 379 LEU A O 1
ATOM 2860 N N . VAL A 1 380 ? -21.919 9.386 0.163 1.00 85.69 380 VAL A N 1
ATOM 2861 C CA . VAL A 1 380 ? -21.487 10.765 -0.134 1.00 85.69 380 VAL A CA 1
ATOM 2862 C C . VAL A 1 380 ? -22.357 11.788 0.608 1.00 85.69 380 VAL A C 1
ATOM 2864 O O . VAL A 1 380 ? -21.834 12.743 1.188 1.00 85.69 380 VAL A O 1
ATOM 2867 N N . ASN A 1 381 ? -23.676 11.576 0.641 1.00 83.88 381 ASN A N 1
ATOM 2868 C CA . ASN A 1 381 ? -24.590 12.435 1.394 1.00 83.88 381 ASN A CA 1
ATOM 2869 C C . ASN A 1 381 ? -24.345 12.355 2.907 1.00 83.88 381 ASN A C 1
ATOM 2871 O O . ASN A 1 381 ? -24.317 13.399 3.557 1.00 83.88 381 ASN A O 1
ATOM 2875 N N . GLY A 1 382 ? -24.087 11.166 3.454 1.00 84.56 382 GLY A N 1
ATOM 2876 C CA . GLY A 1 382 ? -23.765 11.001 4.871 1.00 84.56 382 GLY A CA 1
ATOM 2877 C C . GLY A 1 382 ? -22.469 11.717 5.266 1.00 84.56 382 GLY A C 1
ATOM 2878 O O . GLY A 1 382 ? -22.439 12.403 6.285 1.00 84.56 382 GLY A O 1
ATOM 2879 N N . TYR A 1 383 ? -21.424 11.691 4.424 1.00 86.00 383 TYR A N 1
ATOM 2880 C CA . TYR A 1 383 ? -20.209 12.489 4.661 1.00 86.00 383 TYR A CA 1
ATOM 2881 C C . TYR A 1 383 ? -20.508 13.989 4.641 1.00 86.00 383 TYR A C 1
ATOM 2883 O O . TYR A 1 383 ? -19.987 14.736 5.470 1.00 86.00 383 TYR A O 1
ATOM 2891 N N . ARG A 1 384 ? -21.352 14.444 3.708 1.00 86.50 384 ARG A N 1
ATOM 2892 C CA . ARG A 1 384 ? -21.769 15.849 3.624 1.00 86.50 384 ARG A CA 1
ATOM 2893 C C . ARG A 1 384 ? -22.511 16.289 4.886 1.00 86.50 384 ARG A C 1
ATOM 2895 O O . ARG A 1 384 ? -22.235 17.379 5.389 1.00 86.50 384 ARG A O 1
ATOM 2902 N N . GLU A 1 385 ? -23.437 15.477 5.386 1.00 86.44 385 GLU A N 1
ATOM 2903 C CA . GLU A 1 385 ? -24.186 15.751 6.617 1.00 86.44 385 GLU A CA 1
ATOM 2904 C C . GLU A 1 385 ? -23.268 15.759 7.842 1.00 86.44 385 GLU A C 1
ATOM 2906 O O . GLU A 1 385 ? -23.273 16.737 8.590 1.00 86.44 385 GLU A O 1
ATOM 2911 N N . LEU A 1 386 ? -22.392 14.757 7.976 1.00 84.94 386 LEU A N 1
ATOM 2912 C CA . LEU A 1 386 ? -21.403 14.678 9.052 1.00 84.94 386 LEU A CA 1
ATOM 2913 C C . LEU A 1 386 ? -20.489 15.909 9.081 1.00 84.94 386 LEU A C 1
ATOM 2915 O O . LEU A 1 386 ? -20.336 16.542 10.123 1.00 84.94 386 LEU A O 1
ATOM 2919 N N . ILE A 1 387 ? -19.913 16.291 7.938 1.00 85.69 387 ILE A N 1
ATOM 2920 C CA . ILE A 1 387 ? -19.042 17.472 7.836 1.00 85.69 387 ILE A CA 1
ATOM 2921 C C . ILE A 1 387 ? -19.818 18.766 8.134 1.00 85.69 387 ILE A C 1
ATOM 2923 O O . ILE A 1 387 ? -19.228 19.702 8.663 1.00 85.69 387 ILE A O 1
ATOM 2927 N N . SER A 1 388 ? -21.118 18.826 7.821 1.00 85.81 388 SER A N 1
ATOM 2928 C CA . SER A 1 388 ? -21.970 19.995 8.100 1.00 85.81 388 SER A CA 1
ATOM 2929 C C . SER A 1 388 ? -22.392 20.107 9.574 1.00 85.81 388 SER A C 1
ATOM 2931 O O . SER A 1 388 ? -22.645 21.217 10.053 1.00 85.81 388 SER A O 1
ATOM 2933 N N . GLU A 1 389 ? -22.493 18.985 10.297 1.00 84.19 389 GLU A N 1
ATOM 2934 C CA . GLU A 1 389 ? -22.749 18.947 11.748 1.00 84.19 389 GLU A CA 1
ATOM 2935 C C . GLU A 1 389 ? -21.481 19.228 12.575 1.00 84.19 389 GLU A C 1
ATOM 2937 O O . GLU A 1 389 ? -21.477 20.076 13.476 1.00 84.19 389 GLU A O 1
ATOM 2942 N N . LEU A 1 390 ? -20.351 18.628 12.179 1.00 82.19 390 LEU A N 1
ATOM 2943 C CA . LEU A 1 390 ? -19.036 19.250 12.382 1.00 82.19 390 LEU A CA 1
ATOM 2944 C C . LEU A 1 390 ? -19.072 20.627 11.660 1.00 82.19 390 LEU A C 1
ATOM 2946 O O . LEU A 1 390 ? -20.090 20.969 11.132 1.00 82.19 390 LEU A O 1
ATOM 2950 N N . LEU A 1 391 ? -18.110 21.535 11.604 1.00 84.06 391 LEU A N 1
ATOM 2951 C CA . LEU A 1 391 ? -18.346 22.947 11.181 1.00 84.06 391 LEU A CA 1
ATOM 2952 C C . LEU A 1 391 ? -19.438 23.766 11.943 1.00 84.06 391 LEU A C 1
ATOM 2954 O O . LEU A 1 391 ? -19.107 24.836 12.453 1.00 84.06 391 LEU A O 1
ATOM 2958 N N . SER A 1 392 ? -20.713 23.352 12.021 1.00 79.38 392 SER A N 1
ATOM 2959 C CA . SER A 1 392 ? -21.807 24.089 12.681 1.00 79.38 392 SER A CA 1
ATOM 2960 C C . SER A 1 392 ? -21.673 24.100 14.203 1.00 79.38 392 SER A C 1
ATOM 2962 O O . SER A 1 392 ? -21.860 25.135 14.851 1.00 79.38 392 SER A O 1
ATOM 2964 N N . VAL A 1 393 ? -21.283 22.969 14.788 1.00 71.69 393 VAL A N 1
ATOM 2965 C CA . VAL A 1 393 ? -21.001 22.857 16.215 1.00 71.69 393 VAL A CA 1
ATOM 2966 C C . VAL A 1 393 ? -19.634 23.491 16.493 1.00 71.69 393 VAL A C 1
ATOM 2968 O O . VAL A 1 393 ? -18.610 22.851 16.293 1.00 71.69 393 VAL A O 1
ATOM 2971 N N . LYS A 1 394 ? -19.583 24.737 16.986 1.00 59.62 394 LYS A N 1
ATOM 2972 C CA . LYS A 1 394 ? -18.338 25.407 17.436 1.00 59.62 394 LYS A CA 1
ATOM 2973 C C . LYS A 1 394 ? -17.767 24.769 18.718 1.00 59.62 394 LYS A C 1
ATOM 2975 O O . LYS A 1 394 ? -17.629 25.433 19.743 1.00 59.62 394 LYS A O 1
ATOM 2980 N N . LYS A 1 395 ? -17.467 23.469 18.695 1.00 64.56 395 LYS A N 1
ATOM 2981 C CA . LYS A 1 395 ? -16.780 22.759 19.779 1.00 64.56 395 LYS A CA 1
ATOM 2982 C C . LYS A 1 395 ? -15.279 22.758 19.512 1.00 64.56 395 LYS A C 1
ATOM 2984 O O . LYS A 1 395 ? -14.822 22.355 18.448 1.00 64.56 395 LYS A O 1
ATOM 2989 N N . SER A 1 396 ? -14.503 23.175 20.503 1.00 56.12 396 SER A N 1
ATOM 2990 C CA . SER A 1 396 ? -13.041 23.148 20.474 1.00 56.12 396 SER A CA 1
ATOM 2991 C C . SER A 1 396 ? -12.529 21.924 21.236 1.00 56.12 396 SER A C 1
ATOM 2993 O O . SER A 1 396 ? -12.279 21.998 22.436 1.00 56.12 396 SER A O 1
ATOM 2995 N N . GLY A 1 397 ? -12.399 20.784 20.554 1.00 69.88 397 GLY A N 1
ATOM 2996 C CA . GLY A 1 397 ? -11.786 19.572 21.115 1.00 69.88 397 GLY A CA 1
ATOM 2997 C C . GLY A 1 397 ? -10.861 18.888 20.110 1.00 69.88 397 GLY A C 1
ATOM 2998 O O . GLY A 1 397 ? -11.126 18.921 18.908 1.00 69.88 397 GLY A O 1
ATOM 2999 N N . THR A 1 398 ? -9.780 18.261 20.577 1.00 73.88 398 THR A N 1
ATOM 3000 C CA . THR A 1 398 ? -8.826 17.496 19.742 1.00 73.88 398 THR A CA 1
ATOM 3001 C C . THR A 1 398 ? -9.515 16.374 18.956 1.00 73.88 398 THR A C 1
ATOM 3003 O O . THR A 1 398 ? -9.215 16.159 17.780 1.00 73.88 398 THR A O 1
ATOM 3006 N N . PHE A 1 399 ? -10.508 15.732 19.575 1.00 74.31 399 PHE A N 1
ATOM 3007 C CA . PHE A 1 399 ? -11.389 14.734 18.963 1.00 74.31 399 PHE A CA 1
ATOM 3008 C C . PHE A 1 399 ? -12.142 15.278 17.757 1.00 74.31 399 PHE A C 1
ATOM 3010 O O . PHE A 1 399 ? -12.109 14.693 16.680 1.00 74.31 399 PHE A O 1
ATOM 3017 N N . TYR A 1 400 ? -12.768 16.438 17.926 1.00 78.25 400 TYR A N 1
ATOM 3018 C CA . TYR A 1 400 ? -13.549 17.081 16.882 1.00 78.25 400 TYR A CA 1
ATOM 3019 C C . TYR A 1 400 ? -12.686 17.454 15.671 1.00 78.25 400 TYR A C 1
ATOM 3021 O O . TYR A 1 400 ? -13.073 17.206 14.534 1.00 78.25 400 TYR A O 1
ATOM 3029 N N . HIS A 1 401 ? -11.480 17.981 15.908 1.00 80.62 401 HIS A N 1
ATOM 3030 C CA . HIS A 1 401 ? -10.534 18.285 14.832 1.00 80.62 401 HIS A CA 1
ATOM 3031 C C . HIS A 1 401 ? -10.048 17.016 14.118 1.00 80.62 401 HIS A C 1
ATOM 3033 O O . HIS A 1 401 ? -9.936 17.014 12.894 1.00 80.62 401 HIS A O 1
ATOM 3039 N N . SER A 1 402 ? -9.801 15.933 14.863 1.00 83.94 402 SER A N 1
ATOM 3040 C CA . SER A 1 402 ? -9.373 14.648 14.292 1.00 83.94 402 SER A CA 1
ATOM 3041 C C . SER A 1 402 ? -10.477 14.003 13.451 1.00 83.94 402 SER A C 1
ATOM 3043 O O . SER A 1 402 ? -10.205 13.534 12.349 1.00 83.94 402 SER A O 1
ATOM 3045 N N . LEU A 1 403 ? -11.727 14.043 13.921 1.00 85.06 403 LEU A N 1
ATOM 3046 C CA . LEU A 1 403 ? -12.883 13.542 13.180 1.00 85.06 403 LEU A CA 1
ATOM 3047 C C . LEU A 1 403 ? -13.193 14.395 11.950 1.00 85.06 403 LEU A C 1
ATOM 3049 O O . LEU A 1 403 ? -13.439 13.838 10.885 1.00 85.06 403 LEU A O 1
ATOM 3053 N N . LEU A 1 404 ? -13.125 15.724 12.056 1.00 84.12 404 LEU A N 1
ATOM 3054 C CA . LEU A 1 404 ? -13.293 16.614 10.905 1.00 84.12 404 LEU A CA 1
ATOM 3055 C C . LEU A 1 404 ? -12.221 16.344 9.845 1.00 84.12 404 LEU A C 1
ATOM 3057 O O . LEU A 1 404 ? -12.541 16.200 8.668 1.00 84.12 404 LEU A O 1
ATOM 3061 N N . MET A 1 405 ? -10.959 16.212 10.264 1.00 85.06 405 MET A N 1
ATOM 3062 C CA . MET A 1 405 ? -9.856 15.851 9.376 1.00 85.06 405 MET A CA 1
ATOM 3063 C C . MET A 1 405 ? -10.125 14.508 8.683 1.00 85.06 405 MET A C 1
ATOM 3065 O O . MET A 1 405 ? -10.103 14.445 7.455 1.00 85.06 405 MET A O 1
ATOM 3069 N N . ALA A 1 406 ? -10.428 13.456 9.448 1.00 85.31 406 ALA A N 1
ATOM 3070 C CA . ALA A 1 406 ? -10.703 12.125 8.911 1.00 85.31 406 ALA A CA 1
ATOM 3071 C C . ALA A 1 406 ? -11.924 12.093 7.980 1.00 85.31 406 ALA A C 1
ATOM 3073 O O . ALA A 1 406 ? -11.877 11.433 6.947 1.00 85.31 406 ALA A O 1
ATOM 3074 N N . SER A 1 407 ? -12.982 12.841 8.298 1.00 85.88 407 SER A N 1
ATOM 3075 C CA . SER A 1 407 ? -14.199 12.930 7.480 1.00 85.88 407 SER A CA 1
ATOM 3076 C C . SER A 1 407 ? -13.930 13.621 6.146 1.00 85.88 407 SER A C 1
ATOM 3078 O O . SER A 1 407 ? -14.337 13.118 5.105 1.00 85.88 407 SER A O 1
ATOM 3080 N N . CYS A 1 408 ? -13.199 14.741 6.151 1.00 84.12 408 CYS A N 1
ATOM 3081 C CA . CYS A 1 408 ? -12.825 15.448 4.924 1.00 84.12 408 CYS A CA 1
ATOM 3082 C C . CYS A 1 408 ? -11.923 14.596 4.024 1.00 84.12 408 CYS A C 1
ATOM 3084 O O . CYS A 1 408 ? -12.103 14.575 2.808 1.00 84.12 408 CYS A O 1
ATOM 3086 N N . ILE A 1 409 ? -10.965 13.882 4.618 1.00 82.12 409 ILE A N 1
ATOM 3087 C CA . ILE A 1 409 ? -10.067 12.988 3.879 1.00 82.12 409 ILE A CA 1
ATOM 3088 C C . ILE A 1 409 ? -10.842 11.792 3.330 1.00 82.12 409 ILE A C 1
ATOM 3090 O O . ILE A 1 409 ? -10.708 11.479 2.154 1.00 82.12 409 ILE A O 1
ATOM 3094 N N . GLY A 1 410 ? -11.675 11.157 4.155 1.00 80.81 410 GLY A N 1
ATOM 3095 C CA . GLY A 1 410 ? -12.534 10.046 3.759 1.00 80.81 410 GLY A CA 1
ATOM 3096 C C . GLY A 1 410 ? -13.461 10.414 2.606 1.00 80.81 410 GLY A C 1
ATOM 3097 O O . GLY A 1 410 ? -13.496 9.712 1.602 1.00 80.81 410 GLY A O 1
ATOM 3098 N N . ALA A 1 411 ? -14.132 11.565 2.702 1.00 81.44 411 ALA A N 1
ATOM 3099 C CA . ALA A 1 411 ? -14.975 12.095 1.635 1.00 81.44 411 ALA A CA 1
ATOM 3100 C C . ALA A 1 411 ? -14.175 12.370 0.353 1.00 81.44 411 ALA A C 1
ATOM 3102 O O . ALA A 1 411 ? -14.617 12.003 -0.732 1.00 81.44 411 ALA A O 1
ATOM 3103 N N . GLY A 1 412 ? -12.988 12.977 0.468 1.00 74.25 412 GLY A N 1
ATOM 3104 C CA . GLY A 1 412 ? -12.100 13.221 -0.670 1.00 74.25 412 GLY A CA 1
ATOM 3105 C C . GLY A 1 412 ? -11.651 11.929 -1.354 1.00 74.25 412 GLY A C 1
ATOM 3106 O O . GLY A 1 412 ? -11.717 11.837 -2.576 1.00 74.25 412 GLY A O 1
ATOM 3107 N N . SER A 1 413 ? -11.258 10.917 -0.578 1.00 78.19 413 SER A N 1
ATOM 3108 C CA . SER A 1 413 ? -10.893 9.596 -1.096 1.00 78.19 413 SER A CA 1
ATOM 3109 C C . SER A 1 413 ? -12.084 8.878 -1.726 1.00 78.19 413 SER A C 1
ATOM 3111 O O . SER A 1 413 ? -11.939 8.341 -2.814 1.00 78.19 413 SER A O 1
ATOM 3113 N N . LEU A 1 414 ? -13.269 8.911 -1.107 1.00 80.25 414 LEU A N 1
ATOM 3114 C CA . LEU A 1 414 ? -14.484 8.314 -1.670 1.00 80.25 414 LEU A CA 1
ATOM 3115 C C . LEU A 1 414 ? -14.866 8.974 -3.001 1.00 80.25 414 LEU A C 1
ATOM 3117 O O . LEU A 1 414 ? -15.183 8.286 -3.966 1.00 80.25 414 LEU A O 1
ATOM 3121 N N . LEU A 1 415 ? -14.805 10.307 -3.069 1.00 74.81 415 LEU A N 1
ATOM 3122 C CA . LEU A 1 415 ? -15.020 11.039 -4.314 1.00 74.81 415 LEU A CA 1
ATOM 3123 C C . LEU A 1 415 ? -13.963 10.682 -5.353 1.00 74.81 415 LEU A C 1
ATOM 3125 O O . LEU A 1 415 ? -14.315 10.524 -6.513 1.00 74.81 415 LEU A O 1
ATOM 3129 N N . ALA A 1 416 ? -12.699 10.522 -4.956 1.00 67.88 416 ALA A N 1
ATOM 3130 C CA . ALA A 1 416 ? -11.662 10.051 -5.862 1.00 67.88 416 ALA A CA 1
ATOM 3131 C C . ALA A 1 416 ? -11.974 8.641 -6.386 1.00 67.88 416 ALA A C 1
ATOM 3133 O O . ALA A 1 416 ? -11.845 8.432 -7.581 1.00 67.88 416 ALA A O 1
ATOM 3134 N N . CYS A 1 417 ? -12.454 7.707 -5.557 1.00 70.12 417 CYS A N 1
ATOM 3135 C CA . CYS A 1 417 ? -12.881 6.378 -6.014 1.00 70.12 417 CYS A CA 1
ATOM 3136 C C . CYS A 1 417 ? -14.011 6.462 -7.054 1.00 70.12 417 CYS A C 1
ATOM 3138 O O . CYS A 1 417 ? -13.944 5.778 -8.063 1.00 70.12 417 CYS A O 1
ATOM 3140 N N . ILE A 1 418 ? -15.000 7.340 -6.844 1.00 70.81 418 ILE A N 1
ATOM 3141 C CA . ILE A 1 418 ? -16.127 7.542 -7.775 1.00 70.81 418 ILE A CA 1
ATOM 3142 C C . ILE A 1 418 ? -15.686 8.258 -9.062 1.00 70.81 418 ILE A C 1
ATOM 3144 O O . ILE A 1 418 ? -16.186 7.977 -10.143 1.00 70.81 418 ILE A O 1
ATOM 3148 N N . LEU A 1 419 ? -14.785 9.235 -8.950 1.00 62.22 419 LEU A N 1
ATOM 3149 C CA . LEU A 1 419 ? -14.312 10.038 -10.080 1.00 62.22 419 LEU A CA 1
ATOM 3150 C C . LEU A 1 419 ? -13.220 9.332 -10.889 1.00 62.22 419 LEU A C 1
ATOM 3152 O O . LEU A 1 419 ? -13.000 9.715 -12.034 1.00 62.22 419 LEU A O 1
ATOM 3156 N N . ASN A 1 420 ? -12.536 8.342 -10.309 1.00 53.66 420 ASN A N 1
ATOM 3157 C CA . ASN A 1 420 ? -11.487 7.559 -10.960 1.00 53.66 420 ASN A CA 1
ATOM 3158 C C . ASN A 1 420 ? -12.027 6.506 -11.942 1.00 53.66 420 ASN A C 1
ATOM 3160 O O . ASN A 1 420 ? -11.219 5.758 -12.488 1.00 53.66 420 ASN A O 1
ATOM 3164 N N . ASP A 1 421 ? -13.334 6.472 -12.219 1.00 48.03 421 ASP A N 1
ATOM 3165 C CA . ASP A 1 421 ? -13.871 5.766 -13.383 1.00 48.03 421 ASP A CA 1
ATOM 3166 C C . ASP A 1 421 ? -13.279 6.386 -14.663 1.00 48.03 421 ASP A C 1
ATOM 3168 O O . ASP A 1 421 ? -13.702 7.457 -15.105 1.00 48.03 421 ASP A O 1
ATOM 3172 N N . ASP A 1 422 ? -12.229 5.741 -15.189 1.00 53.25 422 ASP A N 1
ATOM 3173 C CA . ASP A 1 422 ? -11.543 5.944 -16.473 1.00 53.25 422 ASP A CA 1
ATOM 3174 C C . ASP A 1 422 ? -11.804 7.299 -17.148 1.00 53.25 422 ASP A C 1
ATOM 3176 O O . ASP A 1 422 ? -12.376 7.392 -18.229 1.00 53.25 422 ASP A O 1
ATOM 3180 N N . THR A 1 423 ? -11.341 8.391 -16.536 1.00 53.03 423 THR A N 1
ATOM 3181 C CA . THR A 1 423 ? -11.562 9.756 -17.061 1.00 53.03 423 THR A CA 1
ATOM 3182 C C . THR A 1 423 ? -10.916 10.012 -18.424 1.00 53.03 423 THR A C 1
ATOM 3184 O O . THR A 1 423 ? -11.200 11.035 -19.057 1.00 53.03 423 THR A O 1
ATOM 3187 N N . GLN A 1 424 ? -10.071 9.093 -18.905 1.00 57.25 424 GLN A N 1
ATOM 3188 C CA . GLN A 1 424 ? -9.401 9.196 -20.191 1.00 57.25 424 GLN A CA 1
ATOM 3189 C C . GLN A 1 424 ? -9.572 7.938 -21.045 1.00 57.25 424 GLN A C 1
ATOM 3191 O O . GLN A 1 424 ? -9.181 6.844 -20.655 1.00 57.25 424 GLN A O 1
ATOM 3196 N N . ILE A 1 425 ? -10.086 8.117 -22.264 1.00 60.59 425 ILE A N 1
ATOM 3197 C CA . ILE A 1 425 ? -10.214 7.053 -23.269 1.00 60.59 425 ILE A CA 1
ATOM 3198 C C . ILE A 1 425 ? -9.151 7.262 -24.337 1.00 60.59 425 ILE A C 1
ATOM 3200 O O . ILE A 1 425 ? -8.924 8.380 -24.802 1.00 60.59 425 ILE A O 1
ATOM 3204 N N . MET A 1 426 ? -8.532 6.177 -24.794 1.00 63.19 426 MET A N 1
ATOM 3205 C CA . MET A 1 426 ? -7.611 6.219 -25.926 1.00 63.19 426 MET A CA 1
ATOM 3206 C C . MET A 1 426 ? -8.217 5.562 -27.153 1.00 63.19 426 MET A C 1
ATOM 3208 O O . MET A 1 426 ? -8.717 4.443 -27.100 1.00 63.19 426 MET A O 1
ATOM 3212 N N . THR A 1 427 ? -8.134 6.247 -28.289 1.00 65.69 427 THR A N 1
ATOM 3213 C CA . THR A 1 427 ? -8.616 5.730 -29.569 1.00 65.69 427 THR A CA 1
ATOM 3214 C C . THR A 1 427 ? -7.458 5.606 -30.549 1.00 65.69 427 THR A C 1
ATOM 3216 O O . THR A 1 427 ? -6.803 6.602 -30.876 1.00 65.69 427 THR A O 1
ATOM 3219 N N . ALA A 1 428 ? -7.248 4.401 -31.071 1.00 62.22 428 ALA A N 1
ATOM 3220 C CA . ALA A 1 428 ? -6.490 4.179 -32.297 1.00 62.22 428 ALA A CA 1
ATOM 3221 C C . ALA A 1 428 ? -7.455 4.202 -33.487 1.00 62.22 428 ALA A C 1
ATOM 3223 O O . ALA A 1 428 ? -8.490 3.540 -33.465 1.00 62.22 428 ALA A O 1
ATOM 3224 N N . SER A 1 429 ? -7.125 4.960 -34.533 1.00 57.19 429 SER A N 1
ATOM 3225 C CA . SER A 1 429 ? -7.896 4.950 -35.777 1.00 57.19 429 SER A CA 1
ATOM 3226 C C . SER A 1 429 ? -7.234 4.026 -36.793 1.00 57.19 429 SER A C 1
ATOM 3228 O O . SER A 1 429 ? -6.035 4.122 -37.041 1.00 57.19 429 SER A O 1
ATOM 3230 N N . GLY A 1 430 ? -8.031 3.154 -37.414 1.00 54.75 430 GLY A N 1
ATOM 3231 C CA . GLY A 1 430 ? -7.561 2.189 -38.407 1.00 54.75 430 GLY A CA 1
ATOM 3232 C C . GLY A 1 430 ? -6.984 2.811 -39.685 1.00 54.75 430 GLY A C 1
ATOM 3233 O O . GLY A 1 430 ? -6.234 2.127 -40.379 1.00 54.75 430 GLY A O 1
ATOM 3234 N N . ASP A 1 431 ? -7.253 4.087 -39.965 1.00 51.91 431 ASP A N 1
ATOM 3235 C CA . ASP A 1 431 ? -6.816 4.769 -41.194 1.00 51.91 431 ASP A CA 1
ATOM 3236 C C . ASP A 1 431 ? -5.767 5.861 -40.943 1.00 51.91 431 ASP A C 1
ATOM 3238 O O . ASP A 1 431 ? -5.210 6.436 -41.882 1.00 51.91 431 ASP A O 1
ATOM 3242 N N . HIS A 1 432 ? -5.457 6.133 -39.675 1.00 61.53 432 HIS A N 1
ATOM 3243 C CA . HIS A 1 432 ? -4.475 7.133 -39.276 1.00 61.53 432 HIS A CA 1
ATOM 3244 C C . HIS A 1 432 ? -3.321 6.490 -38.505 1.00 61.53 432 HIS A C 1
ATOM 3246 O O . HIS A 1 432 ? -3.444 5.428 -37.901 1.00 61.53 432 HIS A O 1
ATOM 3252 N N . ASN A 1 433 ? -2.168 7.146 -38.535 1.00 71.12 433 ASN A N 1
ATOM 3253 C CA . ASN A 1 433 ? -0.939 6.684 -37.893 1.00 71.12 433 ASN A CA 1
ATOM 3254 C C . ASN A 1 433 ? -0.751 7.234 -36.466 1.00 71.12 433 ASN A C 1
ATOM 3256 O O . ASN A 1 433 ? 0.320 7.089 -35.878 1.00 71.12 433 ASN A O 1
ATOM 3260 N N . ASN A 1 434 ? -1.786 7.878 -35.926 1.00 75.00 434 ASN A N 1
ATOM 3261 C CA . ASN A 1 434 ? -1.756 8.569 -34.645 1.00 75.00 434 ASN A CA 1
ATOM 3262 C C . ASN A 1 434 ? -2.762 7.938 -33.681 1.00 75.00 434 ASN A C 1
ATOM 3264 O O . ASN A 1 434 ? -3.851 7.524 -34.089 1.00 75.00 434 ASN A O 1
ATOM 3268 N N . ILE A 1 435 ? -2.419 7.934 -32.396 1.00 80.94 435 ILE A N 1
ATOM 3269 C CA . ILE A 1 435 ? -3.335 7.550 -31.317 1.00 80.94 435 ILE A CA 1
ATOM 3270 C C . ILE A 1 435 ? -3.779 8.834 -30.627 1.00 80.94 435 ILE A C 1
ATOM 3272 O O . ILE A 1 435 ? -2.954 9.708 -30.357 1.00 80.94 435 ILE A O 1
ATOM 3276 N N . LYS A 1 436 ? -5.077 8.963 -30.364 1.00 75.56 436 LYS A N 1
ATOM 3277 C CA . LYS A 1 436 ? -5.640 10.119 -29.663 1.00 75.56 436 LYS A CA 1
ATOM 3278 C C . LYS A 1 436 ? -6.053 9.733 -28.251 1.00 75.56 436 LYS A C 1
ATOM 3280 O O . LYS A 1 436 ? -6.665 8.683 -28.064 1.00 75.56 436 LYS A O 1
ATOM 3285 N N . VAL A 1 437 ? -5.734 10.599 -27.298 1.00 75.25 437 VAL A N 1
ATOM 3286 C CA . VAL A 1 437 ? -6.157 10.515 -25.899 1.00 75.25 437 VAL A CA 1
ATOM 3287 C C . VAL A 1 437 ? -7.248 11.549 -25.677 1.00 75.25 437 VAL A C 1
ATOM 3289 O O . VAL A 1 437 ? -7.081 12.722 -26.021 1.00 75.25 437 VAL A O 1
ATOM 3292 N N . TRP A 1 438 ? -8.366 11.104 -25.125 1.00 70.38 438 TRP A N 1
ATOM 3293 C CA . TRP A 1 438 ? -9.561 11.898 -24.900 1.00 70.38 438 TRP A CA 1
ATOM 3294 C C . TRP A 1 438 ? -9.837 11.987 -23.419 1.00 70.38 438 TRP A C 1
ATOM 3296 O O . TRP A 1 438 ? -9.787 10.976 -22.733 1.00 70.38 438 TRP A O 1
ATOM 3306 N N . ASP A 1 439 ? -10.190 13.174 -22.959 1.00 67.06 439 ASP A N 1
ATOM 3307 C CA . ASP A 1 439 ? -10.802 13.361 -21.652 1.00 67.06 439 ASP A CA 1
ATOM 3308 C C . ASP A 1 439 ? -12.324 13.221 -21.805 1.00 67.06 439 ASP A C 1
ATOM 3310 O O . ASP A 1 439 ? -12.936 13.929 -22.617 1.00 67.06 439 ASP A O 1
ATOM 3314 N N . ILE A 1 440 ? -12.930 12.278 -21.072 1.00 65.00 440 ILE A N 1
ATOM 3315 C CA . ILE A 1 440 ? -14.377 12.016 -21.133 1.00 65.00 440 ILE A CA 1
ATOM 3316 C C . ILE A 1 440 ? -15.165 13.212 -20.594 1.00 65.00 440 ILE A C 1
ATOM 3318 O O . ILE A 1 440 ? -16.203 13.570 -21.159 1.00 65.00 440 ILE A O 1
ATOM 3322 N N . GLN A 1 441 ? -14.684 13.833 -19.515 1.00 59.00 441 GLN A N 1
ATOM 3323 C CA . GLN A 1 441 ? -15.394 14.910 -18.829 1.00 59.00 441 GLN A CA 1
ATOM 3324 C C . GLN A 1 441 ? -15.422 16.174 -19.689 1.00 59.00 441 GLN A C 1
ATOM 3326 O O . GLN A 1 441 ? -16.471 16.798 -19.857 1.00 59.00 441 GLN A O 1
ATOM 3331 N N . GLU A 1 442 ? -14.292 16.504 -20.312 1.00 64.56 442 GLU A N 1
ATOM 3332 C CA . GLU A 1 442 ? -14.156 17.675 -21.183 1.00 64.56 442 GLU A CA 1
ATOM 3333 C C . GLU A 1 442 ? -14.591 17.418 -22.632 1.00 64.56 442 GLU A C 1
ATOM 3335 O O . GLU A 1 442 ? -14.742 18.370 -23.406 1.00 64.56 442 GLU A O 1
ATOM 3340 N N . LYS A 1 443 ? -14.785 16.148 -23.020 1.00 70.19 443 LYS A N 1
ATOM 3341 C CA . LYS A 1 443 ? -15.063 15.701 -24.399 1.00 70.19 443 LYS A CA 1
ATOM 3342 C C . LYS A 1 443 ? -14.058 16.256 -25.415 1.00 70.19 443 LYS A C 1
ATOM 3344 O O . LYS A 1 443 ? -14.414 16.585 -26.549 1.00 70.19 443 LYS A O 1
ATOM 3349 N N . LYS A 1 444 ? -12.795 16.393 -25.006 1.00 70.69 444 LYS A N 1
ATOM 3350 C CA . LYS A 1 444 ? -11.721 16.998 -25.807 1.00 70.69 444 LYS A CA 1
ATOM 3351 C C . LYS A 1 444 ? -10.541 16.050 -25.940 1.00 70.69 444 LYS A C 1
ATOM 3353 O O . LYS A 1 444 ? -10.224 15.296 -25.025 1.00 70.69 444 LYS A O 1
ATOM 3358 N N . CYS A 1 445 ? -9.873 16.130 -27.088 1.00 73.50 445 CYS A N 1
ATOM 3359 C CA . CYS A 1 445 ? -8.602 15.455 -27.307 1.00 73.50 445 CYS A CA 1
ATOM 3360 C C . CYS A 1 445 ? -7.521 16.192 -26.507 1.00 73.50 445 CYS A C 1
ATOM 3362 O O . CYS A 1 445 ? -7.244 17.364 -26.764 1.00 73.50 445 CYS A O 1
ATOM 3364 N N . THR A 1 446 ? -6.929 15.526 -25.521 1.00 73.00 446 THR A N 1
ATOM 3365 C CA . THR A 1 446 ? -5.904 16.106 -24.642 1.00 73.00 446 THR A CA 1
ATOM 3366 C C . THR A 1 446 ? -4.500 15.872 -25.182 1.00 73.00 446 THR A C 1
ATOM 3368 O O . THR A 1 446 ? -3.645 16.757 -25.085 1.00 73.00 446 THR A O 1
ATOM 3371 N N . ALA A 1 447 ? -4.268 14.718 -25.813 1.00 69.19 447 ALA A N 1
ATOM 3372 C CA . ALA A 1 447 ? -2.974 14.376 -26.384 1.00 69.19 447 ALA A CA 1
ATOM 3373 C C . ALA A 1 447 ? -3.079 13.545 -27.668 1.00 69.19 447 ALA A C 1
ATOM 3375 O O . ALA A 1 447 ? -4.028 12.790 -27.880 1.00 69.19 447 ALA A O 1
ATOM 3376 N N . ILE A 1 448 ? -2.059 13.670 -28.515 1.00 77.81 448 ILE A N 1
ATOM 3377 C CA . ILE A 1 448 ? -1.858 12.846 -29.706 1.00 77.81 448 ILE A CA 1
ATOM 3378 C C . ILE A 1 448 ? -0.493 12.170 -29.605 1.00 77.81 448 ILE A C 1
ATOM 3380 O O . ILE A 1 448 ? 0.537 12.842 -29.556 1.00 77.81 448 ILE A O 1
ATOM 3384 N N . LEU A 1 449 ? -0.481 10.840 -29.632 1.00 77.06 449 LEU A N 1
ATOM 3385 C CA . LEU A 1 449 ? 0.734 10.039 -29.728 1.00 77.06 449 LEU A CA 1
ATOM 3386 C C . LEU A 1 449 ? 1.121 9.892 -31.207 1.00 77.06 449 LEU A C 1
ATOM 3388 O O . LEU A 1 449 ? 0.347 9.356 -32.009 1.00 77.06 449 LEU A O 1
ATOM 3392 N N . MET A 1 450 ? 2.311 10.375 -31.567 1.00 75.12 450 MET A N 1
ATOM 3393 C CA . MET A 1 450 ? 2.845 10.367 -32.934 1.00 75.12 450 MET A CA 1
ATOM 3394 C C . MET A 1 450 ? 4.160 9.588 -33.012 1.00 75.12 450 MET A C 1
ATOM 3396 O O . MET A 1 450 ? 5.078 9.807 -32.222 1.00 75.12 450 MET A O 1
ATOM 3400 N N . GLY A 1 451 ? 4.273 8.675 -33.979 1.00 71.38 451 GLY A N 1
ATOM 3401 C CA . GLY A 1 451 ? 5.478 7.847 -34.132 1.00 71.38 451 GLY A CA 1
ATOM 3402 C C . GLY A 1 451 ? 5.321 6.655 -35.074 1.00 71.38 451 GLY A C 1
ATOM 3403 O O . GLY A 1 451 ? 6.293 6.259 -35.717 1.00 71.38 451 GLY A O 1
ATOM 3404 N N . HIS A 1 452 ? 4.102 6.130 -35.225 1.00 79.00 452 HIS A N 1
ATOM 3405 C CA . HIS A 1 452 ? 3.823 5.083 -36.206 1.00 79.00 452 HIS A CA 1
ATOM 3406 C C . HIS A 1 452 ? 3.786 5.638 -37.631 1.00 79.00 452 HIS A C 1
ATOM 3408 O O . HIS A 1 452 ? 3.426 6.790 -37.883 1.00 79.00 452 HIS A O 1
ATOM 3414 N N . THR A 1 453 ? 4.177 4.798 -38.584 1.00 78.12 453 THR A N 1
ATOM 3415 C CA . THR A 1 453 ? 4.137 5.091 -40.028 1.00 78.12 453 THR A CA 1
ATOM 3416 C C . THR A 1 453 ? 2.989 4.376 -40.739 1.00 78.12 453 THR A C 1
ATOM 3418 O O . THR A 1 453 ? 2.727 4.640 -41.911 1.00 78.12 453 THR A O 1
ATOM 3421 N N . GLY A 1 454 ? 2.283 3.498 -40.024 1.00 74.38 454 GLY A N 1
ATOM 3422 C CA . GLY A 1 454 ? 1.106 2.777 -40.490 1.00 74.38 454 GLY A CA 1
ATOM 3423 C C . GLY A 1 454 ? -0.053 2.827 -39.494 1.00 74.38 454 GLY A C 1
ATOM 3424 O O . GLY A 1 454 ? 0.053 3.395 -38.412 1.00 74.38 454 GLY A O 1
ATOM 3425 N N . SER A 1 455 ? -1.166 2.219 -39.902 1.00 75.81 455 SER A N 1
ATOM 3426 C CA . SER A 1 455 ? -2.377 2.029 -39.095 1.00 75.81 455 SER A CA 1
ATOM 3427 C C . SER A 1 455 ? -2.071 1.312 -37.780 1.00 75.81 455 SER A C 1
ATOM 3429 O O . SER A 1 455 ? -1.476 0.230 -37.803 1.00 75.81 455 SER A O 1
ATOM 3431 N N . VAL A 1 456 ? -2.507 1.886 -36.658 1.00 78.00 456 VAL A N 1
ATOM 3432 C CA . VAL A 1 456 ? -2.403 1.247 -35.340 1.00 78.00 456 VAL A CA 1
ATOM 3433 C C . VAL A 1 456 ? -3.519 0.214 -35.201 1.00 78.00 456 VAL A C 1
ATOM 3435 O O . VAL A 1 456 ? -4.694 0.526 -35.389 1.00 78.00 456 VAL A O 1
ATOM 3438 N N . LYS A 1 457 ? -3.143 -1.031 -34.908 1.00 73.62 457 LYS A N 1
ATOM 3439 C CA . LYS A 1 457 ? -4.052 -2.185 -34.835 1.00 73.62 457 LYS A CA 1
ATOM 3440 C C . LYS A 1 457 ? -4.364 -2.620 -33.412 1.00 73.62 457 LYS A C 1
ATOM 3442 O O . LYS A 1 457 ? -5.435 -3.169 -33.184 1.00 73.62 457 LYS A O 1
ATOM 3447 N N . SER A 1 458 ? -3.464 -2.343 -32.474 1.00 71.94 458 SER A N 1
ATOM 3448 C CA . SER A 1 458 ? -3.616 -2.718 -31.072 1.00 71.94 458 SER A CA 1
ATOM 3449 C C . SER A 1 458 ? -3.029 -1.661 -30.144 1.00 71.94 458 SER A C 1
ATOM 3451 O O . SER A 1 458 ? -2.043 -0.994 -30.476 1.00 71.94 458 SER A O 1
ATOM 3453 N N . LEU A 1 459 ? -3.641 -1.533 -28.970 1.00 76.94 459 LEU A N 1
ATOM 3454 C CA . LEU A 1 459 ? -3.190 -0.709 -27.858 1.00 76.94 459 LEU A CA 1
ATOM 3455 C C . LEU A 1 459 ? -3.322 -1.510 -26.568 1.00 76.94 459 LEU A C 1
ATOM 3457 O O . LEU A 1 459 ? -4.331 -2.180 -26.367 1.00 76.94 459 LEU A O 1
ATOM 3461 N N . CYS A 1 460 ? -2.318 -1.421 -25.705 1.00 76.94 460 CYS A N 1
ATOM 3462 C CA . CYS A 1 460 ? -2.321 -2.063 -24.401 1.00 76.94 460 CYS A CA 1
ATOM 3463 C C . CYS A 1 460 ? -1.647 -1.148 -23.363 1.00 76.94 460 CYS A C 1
ATOM 3465 O O . CYS A 1 460 ? -0.475 -0.795 -23.546 1.00 76.94 460 CYS A O 1
ATOM 3467 N N . PRO A 1 461 ? -2.358 -0.737 -22.299 1.00 73.50 461 PRO A N 1
ATOM 3468 C CA . PRO A 1 461 ? -1.755 -0.036 -21.172 1.00 73.50 461 PRO A CA 1
ATOM 3469 C C . PRO A 1 461 ? -0.931 -0.993 -20.299 1.00 73.50 461 PRO A C 1
ATOM 3471 O O . PRO A 1 461 ? -1.133 -2.206 -20.301 1.00 73.50 461 PRO A O 1
ATOM 3474 N N . HIS A 1 462 ? 0.006 -0.445 -19.532 1.00 69.81 462 HIS A N 1
ATOM 3475 C CA . HIS A 1 462 ? 0.786 -1.212 -18.566 1.00 69.81 462 HIS A CA 1
ATOM 3476 C C . HIS A 1 462 ? -0.078 -1.603 -17.350 1.00 69.81 462 HIS A C 1
ATOM 3478 O O . HIS A 1 462 ? -0.793 -0.749 -16.822 1.00 69.81 462 HIS A O 1
ATOM 3484 N N . PRO A 1 463 ? 0.030 -2.845 -16.836 1.00 59.72 463 PRO A N 1
ATOM 3485 C CA . PRO A 1 463 ? -0.886 -3.400 -15.829 1.00 59.72 463 PRO A CA 1
ATOM 3486 C C . PRO A 1 463 ? -0.948 -2.611 -14.513 1.00 59.72 463 PRO A C 1
ATOM 3488 O O . PRO A 1 463 ? -1.993 -2.553 -13.877 1.00 59.72 463 PRO A O 1
ATOM 3491 N N . THR A 1 464 ? 0.160 -1.999 -14.097 1.00 57.97 464 THR A N 1
ATOM 3492 C CA . THR A 1 464 ? 0.246 -1.238 -12.835 1.00 57.97 464 THR A CA 1
ATOM 3493 C C . THR A 1 464 ? 0.546 0.247 -13.009 1.00 57.97 464 THR A C 1
ATOM 3495 O O . THR A 1 464 ? 0.571 0.990 -12.029 1.00 57.97 464 THR A O 1
ATOM 3498 N N . ASN A 1 465 ? 0.781 0.708 -14.241 1.00 66.62 465 ASN A N 1
ATOM 3499 C CA . ASN A 1 465 ? 1.165 2.092 -14.499 1.00 66.62 465 ASN A CA 1
ATOM 3500 C C . ASN A 1 465 ? 0.414 2.640 -15.721 1.00 66.62 465 ASN A C 1
ATOM 3502 O O . ASN A 1 465 ? 0.903 2.498 -16.840 1.00 66.62 465 ASN A O 1
ATOM 3506 N N . PRO A 1 466 ? -0.724 3.323 -15.532 1.00 67.81 466 PRO A N 1
ATOM 3507 C CA . PRO A 1 466 ? -1.574 3.767 -16.640 1.00 67.81 466 PRO A CA 1
ATOM 3508 C C . PRO A 1 466 ? -0.892 4.778 -17.578 1.00 67.81 466 PRO A C 1
ATOM 3510 O O . PRO A 1 466 ? -1.359 5.012 -18.688 1.00 67.81 466 PRO A O 1
ATOM 3513 N N . GLU A 1 467 ? 0.238 5.362 -17.169 1.00 72.44 467 GLU A N 1
ATOM 3514 C CA . GLU A 1 467 ? 1.000 6.319 -17.973 1.00 72.44 467 GLU A CA 1
ATOM 3515 C C . GLU A 1 467 ? 1.946 5.656 -18.992 1.00 72.44 467 GLU A C 1
ATOM 3517 O O . GLU A 1 467 ? 2.537 6.360 -19.813 1.00 72.44 467 GLU A O 1
ATOM 3522 N N . ILE A 1 468 ? 2.124 4.328 -18.954 1.00 79.12 468 ILE A N 1
ATOM 3523 C CA . ILE A 1 468 ? 2.925 3.580 -19.936 1.00 79.12 468 ILE A CA 1
ATOM 3524 C C . ILE A 1 468 ? 2.005 2.759 -20.831 1.00 79.12 468 ILE A C 1
ATOM 3526 O O . ILE A 1 468 ? 1.135 2.036 -20.351 1.00 79.12 468 ILE A O 1
ATOM 3530 N N . ILE A 1 469 ? 2.238 2.828 -22.140 1.00 80.38 469 ILE A N 1
ATOM 3531 C CA . ILE A 1 469 ? 1.377 2.202 -23.143 1.00 80.38 469 ILE A CA 1
ATOM 3532 C C . ILE A 1 469 ? 2.224 1.567 -24.227 1.00 80.38 469 ILE A C 1
ATOM 3534 O O . ILE A 1 469 ? 3.267 2.094 -24.614 1.00 80.38 469 ILE A O 1
ATOM 3538 N N . VAL A 1 470 ? 1.755 0.448 -24.761 1.00 81.44 470 VAL A N 1
ATOM 3539 C CA . VAL A 1 470 ? 2.345 -0.200 -25.925 1.00 81.44 470 VAL A CA 1
ATOM 3540 C C . VAL A 1 470 ? 1.307 -0.292 -27.034 1.00 81.44 470 VAL A C 1
ATOM 3542 O O . VAL A 1 470 ? 0.114 -0.454 -26.802 1.00 81.44 470 VAL A O 1
ATOM 3545 N N . SER A 1 471 ? 1.769 -0.142 -28.266 1.00 81.25 471 SER A N 1
ATOM 3546 C CA . SER A 1 471 ? 0.927 -0.121 -29.459 1.00 81.25 471 SER A CA 1
ATOM 3547 C C . SER A 1 471 ? 1.543 -0.950 -30.578 1.00 81.25 471 SER A C 1
ATOM 3549 O O . SER A 1 471 ? 2.758 -0.891 -30.775 1.00 81.25 471 SER A O 1
ATOM 3551 N N . GLY A 1 472 ? 0.719 -1.682 -31.327 1.00 81.00 472 GLY A N 1
ATOM 3552 C CA . GLY A 1 472 ? 1.119 -2.438 -32.516 1.00 81.00 472 GLY A CA 1
ATOM 3553 C C . GLY A 1 472 ? 0.607 -1.803 -33.802 1.00 81.00 472 GLY A C 1
ATOM 3554 O O . GLY A 1 472 ? -0.528 -1.326 -33.854 1.00 81.00 472 GLY A O 1
ATOM 3555 N N . SER A 1 473 ? 1.433 -1.801 -34.849 1.00 82.00 473 SER A N 1
ATOM 3556 C CA . SER A 1 473 ? 1.128 -1.132 -36.115 1.00 82.00 473 SER A CA 1
ATOM 3557 C C . SER A 1 473 ? 1.248 -2.047 -37.334 1.00 82.00 473 SER A C 1
ATOM 3559 O O . SER A 1 473 ? 1.991 -3.036 -37.369 1.00 82.00 473 SER A O 1
ATOM 3561 N N . ARG A 1 474 ? 0.519 -1.671 -38.391 1.00 78.38 474 ARG A N 1
ATOM 3562 C CA . ARG A 1 474 ? 0.588 -2.277 -39.726 1.00 78.38 474 ARG A CA 1
ATOM 3563 C C . ARG A 1 474 ? 1.951 -2.083 -40.397 1.00 78.38 474 ARG A C 1
ATOM 3565 O O . ARG A 1 474 ? 2.275 -2.815 -41.328 1.00 78.38 474 ARG A O 1
ATOM 3572 N N . ASP A 1 475 ? 2.750 -1.123 -39.938 1.00 76.62 475 ASP A N 1
ATOM 3573 C CA . ASP A 1 475 ? 4.120 -0.926 -40.429 1.00 76.62 475 ASP A CA 1
ATOM 3574 C C . ASP A 1 475 ? 5.119 -1.993 -39.940 1.00 76.62 475 ASP A C 1
ATOM 3576 O O . ASP A 1 475 ? 6.287 -1.976 -40.334 1.00 76.62 475 ASP A O 1
ATOM 3580 N N . GLY A 1 476 ? 4.664 -2.941 -39.116 1.00 76.00 476 GLY A N 1
ATOM 3581 C CA . GLY A 1 476 ? 5.497 -4.005 -38.565 1.00 76.00 476 GLY A CA 1
ATOM 3582 C C . GLY A 1 476 ? 6.401 -3.568 -37.434 1.00 76.00 476 GLY A C 1
ATOM 3583 O O . GLY A 1 476 ? 7.392 -4.246 -37.133 1.00 76.00 476 GLY A O 1
ATOM 3584 N N . SER A 1 477 ? 6.064 -2.443 -36.812 1.00 82.69 477 SER A N 1
ATOM 3585 C CA . SER A 1 477 ? 6.649 -1.995 -35.567 1.00 82.69 477 SER A CA 1
ATOM 3586 C C . SER A 1 477 ? 5.642 -2.011 -34.426 1.00 82.69 477 SER A C 1
ATOM 3588 O O . SER A 1 477 ? 4.432 -1.865 -34.619 1.00 82.69 477 SER A O 1
ATOM 3590 N N . PHE A 1 478 ? 6.163 -2.202 -33.219 1.00 86.75 478 PHE A N 1
ATOM 3591 C CA . PHE A 1 478 ? 5.455 -1.823 -32.008 1.00 86.75 478 PHE A CA 1
ATOM 3592 C C . PHE A 1 478 ? 6.197 -0.660 -31.351 1.00 86.75 478 PHE A C 1
ATOM 3594 O O . PHE A 1 478 ? 7.424 -0.546 -31.458 1.00 86.75 478 PHE A O 1
ATOM 3601 N N . ALA A 1 479 ? 5.439 0.216 -30.700 1.00 83.25 479 ALA A N 1
ATOM 3602 C CA . ALA A 1 479 ? 5.958 1.399 -30.031 1.00 83.25 479 ALA A CA 1
ATOM 3603 C C . ALA A 1 479 ? 5.515 1.427 -28.572 1.00 83.25 479 ALA A C 1
ATOM 3605 O O . ALA A 1 479 ? 4.362 1.102 -28.274 1.00 83.25 479 ALA A O 1
ATOM 3606 N N . LEU A 1 480 ? 6.437 1.836 -27.704 1.00 84.81 480 LEU A N 1
ATOM 3607 C CA . LEU A 1 480 ? 6.214 2.092 -26.289 1.00 84.81 480 LEU A CA 1
ATOM 3608 C C . LEU A 1 480 ? 6.154 3.604 -26.056 1.00 84.81 480 LEU A C 1
ATOM 3610 O O . LEU A 1 480 ? 7.003 4.358 -26.544 1.00 84.81 480 LEU A O 1
ATOM 3614 N N . TRP A 1 481 ? 5.148 4.023 -25.305 1.00 82.94 481 TRP A N 1
ATOM 3615 C CA . TRP A 1 481 ? 4.832 5.407 -24.988 1.00 82.94 481 TRP A CA 1
ATOM 3616 C C . TRP A 1 481 ? 4.876 5.572 -23.476 1.00 82.94 481 TRP A C 1
ATOM 3618 O O . TRP A 1 481 ? 4.182 4.856 -22.762 1.00 82.94 481 TRP A O 1
ATOM 3628 N N . ASP A 1 482 ? 5.686 6.505 -22.992 1.00 79.31 482 ASP A N 1
ATOM 3629 C CA . ASP A 1 482 ? 5.637 6.976 -21.610 1.00 79.31 482 ASP A CA 1
ATOM 3630 C C . ASP A 1 482 ? 5.061 8.395 -21.607 1.00 79.31 482 ASP A C 1
ATOM 3632 O O . ASP A 1 482 ? 5.707 9.341 -22.069 1.00 79.31 482 ASP A O 1
ATOM 3636 N N . MET A 1 483 ? 3.841 8.543 -21.090 1.00 71.06 483 MET A N 1
ATOM 3637 C CA . MET A 1 483 ? 3.103 9.809 -21.046 1.00 71.06 483 MET A CA 1
ATOM 3638 C C . MET A 1 483 ? 3.760 10.849 -20.122 1.00 71.06 483 MET A C 1
ATOM 3640 O O . MET A 1 483 ? 3.460 12.038 -20.225 1.00 71.06 483 MET A O 1
ATOM 3644 N N . ARG A 1 484 ? 4.697 10.436 -19.254 1.00 68.00 484 ARG A N 1
ATOM 3645 C CA . ARG A 1 484 ? 5.473 11.343 -18.389 1.00 68.00 484 ARG A CA 1
ATOM 3646 C C . ARG A 1 484 ? 6.664 11.970 -19.101 1.00 68.00 484 ARG A C 1
ATOM 3648 O O . ARG A 1 484 ? 7.196 12.985 -18.643 1.00 68.00 484 ARG A O 1
ATOM 3655 N N . CYS A 1 485 ? 7.152 11.341 -20.171 1.00 60.66 485 CYS A N 1
ATOM 3656 C CA . CYS A 1 485 ? 8.326 11.813 -20.889 1.00 60.66 485 CYS A CA 1
ATOM 3657 C C . CYS A 1 485 ? 7.952 13.021 -21.749 1.00 60.66 485 CYS A C 1
ATOM 3659 O O . CYS A 1 485 ? 7.406 12.911 -22.843 1.00 60.66 485 CYS A O 1
ATOM 3661 N N . ASN A 1 486 ? 8.271 14.203 -21.226 1.00 50.97 486 ASN A N 1
ATOM 3662 C CA . ASN A 1 486 ? 7.908 15.471 -21.830 1.00 50.97 486 ASN A CA 1
ATOM 3663 C C . ASN A 1 486 ? 8.791 15.800 -23.051 1.00 50.97 486 ASN A C 1
ATOM 3665 O O . ASN A 1 486 ? 9.817 16.470 -22.931 1.00 50.97 486 ASN A O 1
ATOM 3669 N N . SER A 1 487 ? 8.386 15.343 -24.237 1.00 49.44 487 SER A N 1
ATOM 3670 C CA . SER A 1 487 ? 8.824 15.913 -25.518 1.00 49.44 487 SER A CA 1
ATOM 3671 C C . SER A 1 487 ? 7.642 16.596 -26.212 1.00 49.44 487 SER A C 1
ATOM 3673 O O . SER A 1 487 ? 7.257 16.228 -27.318 1.00 49.44 487 SER A O 1
ATOM 3675 N N . SER A 1 488 ? 7.005 17.553 -25.534 1.00 49.03 488 SER A N 1
ATOM 3676 C CA . SER A 1 488 ? 5.818 18.228 -26.055 1.00 49.03 488 SER A CA 1
ATOM 3677 C C . SER A 1 488 ? 6.174 19.341 -27.049 1.00 49.03 488 SER A C 1
ATOM 3679 O O . SER A 1 488 ? 6.778 20.345 -26.664 1.00 49.03 488 SER A O 1
ATOM 3681 N N . SER A 1 489 ? 5.714 19.233 -28.295 1.00 55.84 489 SER A N 1
ATOM 3682 C CA . SER A 1 489 ? 5.438 20.404 -29.139 1.00 55.84 489 SER A CA 1
ATOM 3683 C C . SER A 1 489 ? 3.926 20.577 -29.238 1.00 55.84 489 SER A C 1
ATOM 3685 O O . SER A 1 489 ? 3.227 19.634 -29.607 1.00 55.84 489 SER A O 1
ATOM 3687 N N . LYS A 1 490 ? 3.395 21.761 -28.920 1.00 51.78 490 LYS A N 1
ATOM 3688 C CA . LYS A 1 490 ? 1.979 22.048 -29.184 1.00 51.78 490 LYS A CA 1
ATOM 3689 C C . LYS A 1 490 ? 1.773 22.170 -30.692 1.00 51.78 490 LYS A C 1
ATOM 3691 O O . LYS A 1 490 ? 2.464 22.956 -31.338 1.00 51.78 490 LYS A O 1
ATOM 3696 N N . ASN A 1 491 ? 0.824 21.417 -31.241 1.00 54.50 491 ASN A N 1
ATOM 3697 C CA . ASN A 1 491 ? 0.375 21.631 -32.617 1.00 54.50 491 ASN A CA 1
ATOM 3698 C C . ASN A 1 491 ? -0.464 22.919 -32.716 1.00 54.50 491 ASN A C 1
ATOM 3700 O O . ASN A 1 491 ? -0.897 23.477 -31.707 1.00 54.50 491 ASN A O 1
ATOM 3704 N N . ILE A 1 492 ? -0.736 23.367 -33.947 1.00 44.78 492 ILE A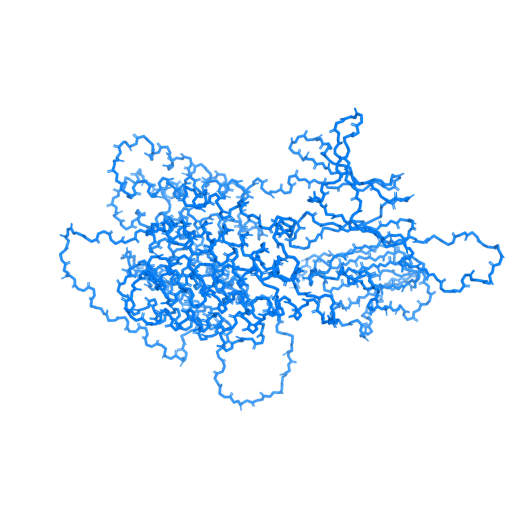 N 1
ATOM 3705 C CA . ILE A 1 492 ? -1.470 24.609 -34.274 1.00 44.78 492 ILE A CA 1
ATOM 3706 C C . ILE A 1 492 ? -2.853 24.693 -33.580 1.00 44.78 492 ILE A C 1
ATOM 3708 O O . ILE A 1 492 ? -3.402 25.777 -33.438 1.00 44.78 492 ILE A O 1
ATOM 3712 N N . HIS A 1 493 ? -3.416 23.565 -33.127 1.00 52.84 493 HIS A N 1
ATOM 3713 C CA . HIS A 1 493 ? -4.736 23.470 -32.481 1.00 52.84 493 HIS A CA 1
ATOM 3714 C C . HIS A 1 493 ? -4.678 23.347 -30.941 1.00 52.84 493 HIS A C 1
ATOM 3716 O O . HIS A 1 493 ? -5.705 23.151 -30.303 1.00 52.84 493 HIS A O 1
ATOM 3722 N N . GLY A 1 494 ? -3.496 23.472 -30.322 1.00 54.94 494 GLY A N 1
ATOM 3723 C CA . GLY A 1 494 ? -3.336 23.473 -28.859 1.00 54.94 494 GLY A CA 1
ATOM 3724 C C . GLY A 1 494 ? -3.221 22.096 -28.191 1.00 54.94 494 GLY A C 1
ATOM 3725 O O . GLY A 1 494 ? -2.940 22.043 -26.995 1.00 54.94 494 GLY A O 1
ATOM 3726 N N . GLU A 1 495 ? -3.367 21.006 -28.949 1.00 64.06 495 GLU A N 1
ATOM 3727 C CA . GLU A 1 495 ? -3.214 19.618 -28.486 1.00 64.06 495 GLU A CA 1
ATOM 3728 C C . GLU A 1 495 ? -1.737 19.259 -28.218 1.00 64.06 495 GLU A C 1
ATOM 3730 O O . GLU A 1 495 ? -0.827 19.715 -28.927 1.00 64.06 495 GLU A O 1
ATOM 3735 N N . ILE A 1 496 ? -1.493 18.430 -27.193 1.00 66.69 496 ILE A N 1
ATOM 3736 C CA . ILE A 1 496 ? -0.146 17.993 -26.797 1.00 66.69 496 ILE A CA 1
ATOM 3737 C C . ILE A 1 496 ? 0.287 16.815 -27.676 1.00 66.69 496 ILE A C 1
ATOM 3739 O O . ILE A 1 496 ? -0.328 15.753 -27.651 1.00 66.69 496 ILE A O 1
ATOM 3743 N N . ALA A 1 497 ? 1.366 16.986 -28.440 1.00 67.00 497 ALA A N 1
ATOM 3744 C CA . ALA A 1 497 ? 2.002 15.893 -29.166 1.00 67.00 497 ALA A CA 1
ATOM 3745 C C . ALA A 1 497 ? 2.987 15.135 -28.268 1.00 67.00 497 ALA A C 1
ATOM 3747 O O . ALA A 1 497 ? 3.879 15.754 -27.685 1.00 67.00 497 ALA A O 1
ATOM 3748 N N . ILE A 1 498 ? 2.862 13.811 -28.204 1.00 73.25 498 ILE A N 1
ATOM 3749 C CA . ILE A 1 498 ? 3.767 12.925 -27.465 1.00 73.25 498 ILE A CA 1
ATOM 3750 C C . ILE A 1 498 ? 4.438 11.982 -28.462 1.00 73.25 498 ILE A C 1
ATOM 3752 O O . ILE A 1 498 ? 3.774 11.332 -29.271 1.00 73.25 498 ILE A O 1
ATOM 3756 N N . CYS A 1 499 ? 5.765 11.919 -28.417 1.00 74.50 499 CYS A N 1
ATOM 3757 C CA . CYS A 1 499 ? 6.551 11.037 -29.274 1.00 74.50 499 CYS A CA 1
ATOM 3758 C C . CYS A 1 499 ? 6.767 9.678 -28.600 1.00 74.50 499 CYS A C 1
ATOM 3760 O O . CYS A 1 499 ? 6.871 9.588 -27.378 1.00 74.50 499 CYS A O 1
ATOM 3762 N N . SER A 1 500 ? 6.887 8.621 -29.402 1.00 71.62 500 SER A N 1
ATOM 3763 C CA . SER A 1 500 ? 7.177 7.274 -28.901 1.00 71.62 500 SER A CA 1
ATOM 3764 C C . SER A 1 500 ? 8.528 7.243 -28.191 1.00 71.62 500 SER A C 1
ATOM 3766 O O . SER A 1 500 ? 9.540 7.640 -28.773 1.00 71.62 500 SER A O 1
ATOM 3768 N N . THR A 1 501 ? 8.555 6.723 -26.968 1.00 73.44 501 THR A N 1
ATOM 3769 C CA . THR A 1 501 ? 9.767 6.580 -26.152 1.00 73.44 501 THR A CA 1
ATOM 3770 C C . THR A 1 501 ? 10.704 5.525 -26.736 1.00 73.44 501 THR A C 1
ATOM 3772 O O . THR A 1 501 ? 11.922 5.693 -26.712 1.00 73.44 501 THR A O 1
ATOM 3775 N N . ALA A 1 502 ? 10.145 4.458 -27.310 1.00 76.81 502 ALA A N 1
ATOM 3776 C CA . ALA A 1 502 ? 10.899 3.453 -28.047 1.00 76.81 502 ALA A CA 1
ATOM 3777 C C . ALA A 1 502 ? 10.053 2.824 -29.161 1.00 76.81 502 ALA A C 1
ATOM 3779 O O . ALA A 1 502 ? 8.848 2.646 -29.000 1.00 76.81 502 ALA A O 1
ATOM 3780 N N . VAL A 1 503 ? 10.688 2.462 -30.280 1.00 81.06 503 VAL A N 1
ATOM 3781 C CA . VAL A 1 503 ? 10.040 1.783 -31.415 1.00 81.06 503 VAL A CA 1
ATOM 3782 C C . VAL A 1 503 ? 10.918 0.633 -31.884 1.00 81.06 503 VAL A C 1
ATOM 3784 O O . VAL A 1 503 ? 12.080 0.840 -32.239 1.00 81.06 503 VAL A O 1
ATOM 3787 N N . VAL A 1 504 ? 10.352 -0.571 -31.946 1.00 80.81 504 VAL A N 1
ATOM 3788 C CA . VAL A 1 504 ? 11.026 -1.747 -32.507 1.00 80.81 504 VAL A CA 1
ATOM 3789 C C . VAL A 1 504 ? 10.489 -1.985 -33.908 1.00 80.81 504 VAL A C 1
ATOM 3791 O O . VAL A 1 504 ? 9.374 -2.466 -34.085 1.00 80.81 504 VAL A O 1
ATOM 3794 N N . LYS A 1 505 ? 11.283 -1.635 -34.924 1.00 77.56 505 LYS A N 1
ATOM 3795 C CA . LYS A 1 505 ? 10.929 -1.850 -36.334 1.00 77.56 505 LYS A CA 1
ATOM 3796 C C . LYS A 1 505 ? 11.267 -3.272 -36.772 1.00 77.56 505 LYS A C 1
ATOM 3798 O O . LYS A 1 505 ? 12.358 -3.761 -36.493 1.00 77.56 505 LYS A O 1
ATOM 3803 N N . GLY A 1 506 ? 10.365 -3.904 -37.524 1.00 68.56 506 GLY A N 1
ATOM 3804 C CA . GLY A 1 506 ? 10.606 -5.227 -38.100 1.00 68.56 506 GLY A CA 1
ATOM 3805 C C . GLY A 1 506 ? 10.555 -6.362 -37.077 1.00 68.56 506 GLY A C 1
ATOM 3806 O O . GLY A 1 506 ? 11.244 -7.366 -37.249 1.00 68.56 506 GLY A O 1
ATOM 3807 N N . ALA A 1 507 ? 9.733 -6.221 -36.033 1.00 68.31 507 ALA A N 1
ATOM 3808 C CA . ALA A 1 507 ? 9.561 -7.231 -34.986 1.00 68.31 507 ALA A CA 1
ATOM 3809 C C . ALA A 1 507 ? 9.218 -8.624 -35.566 1.00 68.31 507 ALA A C 1
ATOM 3811 O O . ALA A 1 507 ? 9.704 -9.654 -35.093 1.00 68.31 507 ALA A O 1
ATOM 3812 N N . HIS A 1 508 ? 8.462 -8.650 -36.666 1.00 68.56 508 HIS A N 1
ATOM 3813 C CA . HIS A 1 508 ? 8.023 -9.854 -37.375 1.00 68.56 508 HIS A CA 1
ATOM 3814 C C . HIS A 1 508 ? 8.565 -9.915 -38.822 1.00 68.56 508 HIS A C 1
ATOM 3816 O O . HIS A 1 508 ? 7.819 -9.927 -39.798 1.00 68.56 508 HIS A O 1
ATOM 3822 N N . LEU A 1 509 ? 9.898 -9.908 -38.982 1.00 62.56 509 LEU A N 1
ATOM 3823 C CA . LEU A 1 509 ? 10.584 -10.075 -40.277 1.00 62.56 509 LEU A CA 1
ATOM 3824 C C . LEU A 1 509 ? 10.778 -11.558 -40.655 1.00 62.56 509 LEU A C 1
ATOM 3826 O O . LEU A 1 509 ? 11.385 -12.321 -39.906 1.00 62.56 509 LEU A O 1
ATOM 3830 N N . PHE A 1 510 ? 10.347 -11.946 -41.861 1.00 55.19 510 PHE A N 1
ATOM 3831 C CA . PHE A 1 510 ? 10.537 -13.302 -42.395 1.00 55.19 510 PHE A CA 1
ATOM 3832 C C . PHE A 1 510 ? 11.967 -13.497 -42.963 1.00 55.19 510 PHE A C 1
ATOM 3834 O O . PHE A 1 510 ? 12.353 -12.771 -43.888 1.00 55.19 510 PHE A O 1
ATOM 3841 N N . PRO A 1 511 ? 12.768 -14.489 -42.516 1.00 44.97 511 PRO A N 1
ATOM 3842 C CA . PRO A 1 511 ? 14.175 -14.633 -42.931 1.00 44.97 511 PRO A CA 1
ATOM 3843 C C . PRO A 1 511 ? 14.399 -14.969 -44.420 1.00 44.97 511 PRO A C 1
ATOM 3845 O O . PRO A 1 511 ? 15.494 -14.771 -44.951 1.00 44.97 511 PRO A O 1
ATOM 3848 N N . ARG A 1 512 ? 13.384 -15.480 -45.132 1.00 43.38 512 ARG A N 1
ATOM 3849 C CA . ARG A 1 512 ? 13.533 -16.039 -46.494 1.00 43.38 512 ARG A CA 1
ATOM 3850 C C . ARG A 1 512 ? 13.312 -15.050 -47.651 1.00 43.38 512 ARG A C 1
ATOM 3852 O O . ARG A 1 512 ? 13.422 -15.440 -48.811 1.00 43.38 512 ARG A O 1
ATOM 3859 N N . ALA A 1 513 ? 13.088 -13.764 -47.376 1.00 43.84 513 ALA A N 1
ATOM 3860 C CA . ALA A 1 513 ? 12.812 -12.752 -48.407 1.00 43.84 513 ALA A CA 1
ATOM 3861 C C . ALA A 1 513 ? 14.027 -12.339 -49.276 1.00 43.84 513 ALA A C 1
ATOM 3863 O O . ALA A 1 513 ? 13.872 -11.555 -50.210 1.00 43.84 513 ALA A O 1
ATOM 3864 N N . LYS A 1 514 ? 15.239 -12.869 -49.038 1.00 42.16 514 LYS A N 1
ATOM 3865 C CA . LYS A 1 514 ? 16.431 -12.522 -49.845 1.00 42.16 514 LYS A CA 1
ATOM 3866 C C . LYS A 1 514 ? 16.492 -13.176 -51.236 1.00 42.16 514 LYS A C 1
ATOM 3868 O O . LYS A 1 514 ? 17.384 -12.830 -52.007 1.00 42.16 514 LYS A O 1
ATOM 3873 N N . ARG A 1 515 ? 15.585 -14.094 -51.600 1.00 40.97 515 ARG A N 1
ATOM 3874 C CA . ARG A 1 515 ? 15.616 -14.767 -52.918 1.00 40.97 515 ARG A CA 1
ATOM 3875 C C . ARG A 1 515 ? 14.240 -15.060 -53.529 1.00 40.97 515 ARG A C 1
ATOM 3877 O O . ARG A 1 515 ? 14.017 -16.175 -53.969 1.00 40.97 515 ARG A O 1
ATOM 3884 N N . VAL A 1 516 ? 13.330 -14.092 -53.638 1.00 39.31 516 VAL A N 1
ATOM 3885 C CA . VAL A 1 516 ? 12.257 -14.184 -54.654 1.00 39.31 516 VAL A CA 1
ATOM 3886 C C . VAL A 1 516 ? 11.951 -12.792 -55.199 1.00 39.31 516 VAL A C 1
ATOM 3888 O O . VAL A 1 516 ? 11.417 -11.925 -54.513 1.00 39.31 516 VAL A O 1
ATOM 3891 N N . ARG A 1 517 ? 12.321 -12.566 -56.460 1.00 42.62 517 ARG A N 1
ATOM 3892 C CA . ARG A 1 517 ? 11.994 -11.356 -57.217 1.00 42.62 517 ARG A CA 1
ATOM 3893 C C . ARG A 1 517 ? 10.513 -11.448 -57.625 1.00 42.62 517 ARG A C 1
ATOM 3895 O O . ARG A 1 517 ? 10.122 -12.444 -58.219 1.00 42.62 517 ARG A O 1
ATOM 3902 N N . ARG A 1 518 ? 9.737 -10.391 -57.344 1.00 42.12 518 ARG A N 1
ATOM 3903 C CA . ARG A 1 518 ? 8.313 -10.176 -57.706 1.00 42.12 518 ARG A CA 1
ATOM 3904 C C . ARG A 1 518 ? 7.268 -11.080 -57.013 1.00 42.12 518 ARG A C 1
ATOM 3906 O O . ARG A 1 518 ? 6.669 -11.948 -57.633 1.00 42.12 518 ARG A O 1
ATOM 3913 N N . ARG A 1 519 ? 6.913 -10.743 -55.771 1.00 36.59 519 ARG A N 1
ATOM 3914 C CA . ARG A 1 519 ? 5.531 -10.829 -55.245 1.00 36.59 519 ARG A CA 1
ATOM 3915 C C . ARG A 1 519 ? 5.290 -9.609 -54.341 1.00 36.59 519 ARG A C 1
ATOM 3917 O O . ARG A 1 519 ? 6.252 -9.087 -53.783 1.00 36.59 519 ARG A O 1
ATOM 3924 N N . LYS A 1 520 ? 4.047 -9.105 -54.292 1.00 38.53 520 LYS A N 1
ATOM 3925 C CA . LYS A 1 520 ? 3.600 -7.949 -53.477 1.00 38.53 520 LYS A CA 1
ATOM 3926 C C . LYS A 1 520 ? 4.233 -8.015 -52.078 1.00 38.53 520 LYS A C 1
ATOM 3928 O O . LYS A 1 520 ? 4.254 -9.098 -51.501 1.00 38.53 520 LYS A O 1
ATOM 3933 N N . ALA A 1 521 ? 4.746 -6.891 -51.565 1.00 37.91 521 ALA A N 1
ATOM 3934 C CA . ALA A 1 521 ? 5.337 -6.822 -50.227 1.00 37.91 521 ALA A CA 1
ATOM 3935 C C . ALA A 1 521 ? 4.372 -7.450 -49.208 1.00 37.91 521 ALA A C 1
ATOM 3937 O O . ALA A 1 521 ? 3.232 -6.998 -49.089 1.00 37.91 521 ALA A O 1
ATOM 3938 N N . ALA A 1 522 ? 4.799 -8.532 -48.552 1.00 48.16 522 ALA A N 1
ATOM 3939 C CA . ALA A 1 522 ? 3.994 -9.202 -47.539 1.00 48.16 522 ALA A CA 1
ATOM 3940 C C . ALA A 1 522 ? 3.668 -8.196 -46.424 1.00 48.16 522 ALA A C 1
ATOM 3942 O O . ALA A 1 522 ? 4.545 -7.445 -45.996 1.00 48.16 522 ALA A O 1
ATOM 3943 N N . SER A 1 523 ? 2.402 -8.134 -46.010 1.00 52.53 523 SER A N 1
ATOM 3944 C CA . SER A 1 523 ? 1.921 -7.175 -45.011 1.00 52.53 523 SER A CA 1
ATOM 3945 C C . SER A 1 523 ? 2.584 -7.463 -43.666 1.00 52.53 523 SER A C 1
ATOM 3947 O O . SER A 1 523 ? 2.206 -8.413 -42.998 1.00 52.53 523 SER A O 1
ATOM 3949 N N . MET A 1 524 ? 3.555 -6.653 -43.248 1.00 64.44 524 MET A N 1
ATOM 3950 C CA . MET A 1 524 ? 4.332 -6.865 -42.017 1.00 64.44 524 MET A CA 1
ATOM 3951 C C . MET A 1 524 ? 3.548 -6.553 -40.725 1.00 64.44 524 MET A C 1
ATOM 3953 O O . MET A 1 524 ? 4.146 -6.187 -39.730 1.00 64.44 524 MET A O 1
ATOM 3957 N N . SER A 1 525 ? 2.219 -6.660 -40.723 1.00 71.00 525 SER A N 1
ATOM 3958 C CA . SER A 1 525 ? 1.361 -6.141 -39.650 1.00 71.00 525 SER A CA 1
ATOM 3959 C C . SER A 1 525 ? 1.535 -6.888 -38.330 1.00 71.00 525 SER A C 1
ATOM 3961 O O . SER A 1 525 ? 1.478 -8.118 -38.307 1.00 71.00 525 SER A O 1
ATOM 3963 N N . ILE A 1 526 ? 1.634 -6.135 -37.234 1.00 75.75 526 ILE A N 1
ATOM 3964 C CA . ILE A 1 526 ? 1.457 -6.663 -35.877 1.00 75.75 526 ILE A CA 1
ATOM 3965 C C . ILE A 1 526 ? -0.037 -6.593 -35.544 1.00 75.75 526 ILE A C 1
ATOM 3967 O O . ILE A 1 526 ? -0.652 -5.543 -35.741 1.00 75.75 526 ILE A O 1
ATOM 3971 N N . THR A 1 527 ? -0.635 -7.710 -35.128 1.00 67.06 527 THR A N 1
ATOM 3972 C CA . THR A 1 527 ? -2.087 -7.834 -34.910 1.00 67.06 527 THR A CA 1
ATOM 3973 C C . THR A 1 527 ? -2.457 -7.555 -33.449 1.00 67.06 527 THR A C 1
ATOM 3975 O O . THR A 1 527 ? -3.135 -6.555 -33.219 1.00 67.06 527 THR A O 1
ATOM 3978 N N . PRO A 1 528 ? -1.964 -8.305 -32.448 1.00 68.62 528 PRO A N 1
ATOM 3979 C CA . PRO A 1 528 ? -2.006 -7.907 -31.047 1.00 68.62 528 PRO A CA 1
ATOM 3980 C C . PRO A 1 528 ? -0.633 -7.460 -30.527 1.00 68.62 528 PRO A C 1
ATOM 3982 O O . PRO A 1 528 ? 0.424 -7.933 -30.956 1.00 68.62 528 PRO A O 1
ATOM 3985 N N . VAL A 1 529 ? -0.667 -6.565 -29.541 1.00 74.06 529 VAL A N 1
ATOM 3986 C CA . VAL A 1 529 ? 0.475 -6.265 -28.672 1.00 74.06 529 VAL A CA 1
ATOM 3987 C C . VAL A 1 529 ? -0.030 -6.189 -27.241 1.00 74.06 529 VAL A C 1
ATOM 3989 O O . VAL A 1 529 ? -1.066 -5.569 -27.008 1.00 74.06 529 VAL A O 1
ATOM 3992 N N . LEU A 1 530 ? 0.692 -6.807 -26.310 1.00 71.62 530 LEU A N 1
ATOM 3993 C CA . LEU A 1 530 ? 0.298 -6.902 -24.909 1.00 71.62 530 LEU A CA 1
ATOM 3994 C C . LEU A 1 530 ? 1.482 -6.651 -23.979 1.00 71.62 530 LEU A C 1
ATOM 3996 O O . LEU A 1 530 ? 2.580 -7.140 -24.234 1.00 71.62 530 LEU A O 1
ATOM 4000 N N . TYR A 1 531 ? 1.225 -5.955 -22.876 1.00 72.12 531 TYR A N 1
ATOM 4001 C CA . TYR A 1 531 ? 2.103 -5.902 -21.714 1.00 72.12 531 TYR A CA 1
ATOM 4002 C C . TYR A 1 531 ? 1.771 -7.053 -20.755 1.00 72.12 531 TYR A C 1
ATOM 4004 O O . TYR A 1 531 ? 0.629 -7.177 -20.312 1.00 72.12 531 TYR A O 1
ATOM 4012 N N . LEU A 1 532 ? 2.742 -7.907 -20.436 1.00 67.81 532 LEU A N 1
ATOM 4013 C CA . LEU A 1 532 ? 2.531 -9.017 -19.507 1.00 67.81 532 LEU A CA 1
ATOM 4014 C C . LEU A 1 532 ? 2.459 -8.518 -18.053 1.00 67.81 532 LEU A C 1
ATOM 4016 O O . LEU A 1 532 ? 3.029 -7.485 -17.695 1.00 67.81 532 LEU A O 1
ATOM 4020 N N . LYS A 1 533 ? 1.766 -9.280 -17.192 1.00 60.19 533 LYS A N 1
ATOM 4021 C CA . LYS A 1 533 ? 1.622 -8.995 -15.747 1.00 60.19 533 LYS A CA 1
ATOM 4022 C C . LYS A 1 533 ? 2.947 -8.982 -14.978 1.00 60.19 533 LYS A C 1
ATOM 4024 O O . LYS A 1 533 ? 2.982 -8.507 -13.850 1.00 60.19 533 LYS A O 1
ATOM 4029 N N . ASP A 1 534 ? 4.021 -9.486 -15.578 1.00 63.56 534 ASP A N 1
ATOM 4030 C CA . ASP A 1 534 ? 5.371 -9.445 -15.015 1.00 63.56 534 ASP A CA 1
ATOM 4031 C C . ASP A 1 534 ? 6.012 -8.043 -15.049 1.00 63.56 534 ASP A C 1
ATOM 4033 O O . ASP A 1 534 ? 7.130 -7.885 -14.562 1.00 63.56 534 ASP A O 1
ATOM 4037 N N . GLU A 1 535 ? 5.316 -7.040 -15.608 1.00 64.94 535 GLU A N 1
ATOM 4038 C CA . GLU A 1 535 ? 5.729 -5.630 -15.741 1.00 64.94 535 GLU A CA 1
ATOM 4039 C C . GLU A 1 535 ? 6.995 -5.403 -16.581 1.00 64.94 535 GLU A C 1
ATOM 4041 O O . GLU A 1 535 ? 7.531 -4.294 -16.648 1.00 64.94 535 GLU A O 1
ATOM 4046 N N . VAL A 1 536 ? 7.507 -6.442 -17.238 1.00 67.25 536 VAL A N 1
ATOM 4047 C CA . VAL A 1 536 ? 8.829 -6.403 -17.879 1.00 67.25 536 VAL A CA 1
ATOM 4048 C C . VAL A 1 536 ? 8.794 -6.994 -19.280 1.00 67.25 536 VAL A C 1
ATOM 4050 O O . VAL A 1 536 ? 9.688 -6.713 -20.072 1.00 67.25 536 VAL A O 1
ATOM 4053 N N . SER A 1 537 ? 7.753 -7.738 -19.634 1.00 74.69 537 SER A N 1
ATOM 4054 C CA . SER A 1 537 ? 7.674 -8.409 -20.922 1.00 74.69 537 SER A CA 1
ATOM 4055 C C . SER A 1 537 ? 6.518 -7.892 -21.773 1.00 74.69 537 SER A C 1
ATOM 4057 O O . SER A 1 537 ? 5.438 -7.568 -21.285 1.00 74.69 537 SER A O 1
ATOM 4059 N N . ILE A 1 538 ? 6.741 -7.844 -23.084 1.00 79.06 538 ILE A N 1
ATOM 4060 C CA . ILE A 1 538 ? 5.739 -7.536 -24.102 1.00 79.06 538 ILE A CA 1
ATOM 4061 C C . ILE A 1 538 ? 5.582 -8.753 -25.006 1.00 79.06 538 ILE A C 1
ATOM 4063 O O . ILE A 1 538 ? 6.570 -9.271 -25.529 1.00 79.06 538 ILE A O 1
ATOM 4067 N N . ALA A 1 539 ? 4.345 -9.173 -25.246 1.00 75.75 539 ALA A N 1
ATOM 4068 C CA . ALA A 1 539 ? 4.018 -10.176 -26.250 1.00 75.75 539 ALA A CA 1
ATOM 4069 C C . ALA A 1 539 ? 3.532 -9.493 -27.536 1.00 75.75 539 ALA A C 1
ATOM 4071 O O . ALA A 1 539 ? 2.687 -8.594 -27.496 1.00 75.75 539 ALA A O 1
ATOM 4072 N N . THR A 1 540 ? 4.052 -9.917 -28.686 1.00 74.69 540 THR A N 1
ATOM 4073 C CA . THR A 1 540 ? 3.608 -9.453 -30.007 1.00 74.69 540 THR A CA 1
ATOM 4074 C C . THR A 1 540 ? 3.332 -10.640 -30.917 1.00 74.69 540 THR A C 1
ATOM 4076 O O . THR A 1 540 ? 4.101 -11.603 -30.925 1.00 74.69 540 THR A O 1
ATOM 4079 N N . ALA A 1 541 ? 2.272 -10.564 -31.721 1.00 74.12 541 ALA A N 1
ATOM 4080 C CA . ALA A 1 541 ? 2.022 -11.547 -32.773 1.00 74.12 541 ALA A CA 1
ATOM 4081 C C . ALA A 1 541 ? 1.934 -10.865 -34.143 1.00 74.12 541 ALA A C 1
ATOM 4083 O O . ALA A 1 541 ? 1.349 -9.787 -34.296 1.00 74.12 541 ALA A O 1
ATOM 4084 N N . GLY A 1 542 ? 2.577 -11.479 -35.132 1.00 69.06 542 GLY A N 1
ATOM 4085 C CA . GLY A 1 542 ? 2.612 -10.996 -36.504 1.00 69.06 542 GLY A CA 1
ATOM 4086 C C . GLY A 1 542 ? 1.631 -11.767 -37.375 1.00 69.06 542 GLY A C 1
ATOM 4087 O O . GLY A 1 542 ? 1.544 -12.987 -37.292 1.00 69.06 542 GLY A O 1
ATOM 4088 N N . ALA A 1 543 ? 0.939 -11.067 -38.272 1.00 64.81 543 ALA A N 1
ATOM 4089 C CA . ALA A 1 543 ? -0.046 -11.682 -39.168 1.00 64.81 543 ALA A CA 1
ATOM 4090 C C . ALA A 1 543 ? 0.558 -12.664 -40.196 1.00 64.81 543 ALA A C 1
ATOM 4092 O O . ALA A 1 543 ? -0.167 -13.429 -40.816 1.00 64.81 543 ALA A O 1
ATOM 4093 N N . VAL A 1 544 ? 1.873 -12.601 -40.444 1.00 60.56 544 VAL A N 1
ATOM 4094 C CA . VAL A 1 544 ? 2.536 -13.340 -41.541 1.00 60.56 544 VAL A CA 1
ATOM 4095 C C . VAL A 1 544 ? 3.460 -14.440 -41.044 1.00 60.56 544 VAL A C 1
ATOM 4097 O O . VAL A 1 544 ? 3.704 -15.395 -41.777 1.00 60.56 544 VAL A O 1
ATOM 4100 N N . ASP A 1 545 ? 4.034 -14.295 -39.849 1.00 59.81 545 ASP A N 1
ATOM 4101 C CA . ASP A 1 545 ? 5.006 -15.260 -39.350 1.00 59.81 545 ASP A CA 1
ATOM 4102 C C . ASP A 1 545 ? 4.380 -16.363 -38.491 1.00 59.81 545 ASP A C 1
ATOM 4104 O O . ASP A 1 545 ? 5.108 -17.290 -38.159 1.00 59.81 545 ASP A O 1
ATOM 4108 N N . SER A 1 546 ? 3.068 -16.307 -38.197 1.00 60.66 546 SER A N 1
ATOM 4109 C CA . SER A 1 546 ? 2.337 -17.245 -37.317 1.00 60.66 546 SER A CA 1
ATOM 4110 C C . SER A 1 546 ? 3.101 -17.537 -36.014 1.00 60.66 546 SER A C 1
ATOM 4112 O O . SER A 1 546 ? 3.046 -18.633 -35.455 1.00 60.66 546 SER A O 1
ATOM 4114 N N . ILE A 1 547 ? 3.879 -16.549 -35.555 1.00 66.56 547 ILE A N 1
ATOM 4115 C CA . ILE A 1 547 ? 4.790 -16.650 -34.418 1.00 66.56 547 ILE A CA 1
ATOM 4116 C C . ILE A 1 547 ? 4.412 -15.585 -33.401 1.00 66.56 547 ILE A C 1
ATOM 4118 O O . ILE A 1 547 ? 4.319 -14.394 -33.721 1.00 66.56 547 ILE A O 1
ATOM 4122 N N . VAL A 1 548 ? 4.292 -16.014 -32.149 1.00 71.12 548 VAL A N 1
ATOM 4123 C CA . VAL A 1 548 ? 4.237 -15.113 -31.000 1.00 71.12 548 VAL A CA 1
ATOM 4124 C C . VAL A 1 548 ? 5.663 -14.871 -30.515 1.00 71.12 548 VAL A C 1
ATOM 4126 O O . VAL A 1 548 ? 6.458 -15.799 -30.339 1.00 71.12 548 VAL A O 1
ATOM 4129 N N . LYS A 1 549 ? 6.016 -13.598 -30.346 1.00 74.12 549 LYS A N 1
ATOM 4130 C CA . LYS A 1 549 ? 7.329 -13.152 -29.882 1.00 74.12 549 LYS A CA 1
ATOM 4131 C C . LYS A 1 549 ? 7.199 -12.461 -28.541 1.00 74.12 549 LYS A C 1
ATOM 4133 O O . LYS A 1 549 ? 6.351 -11.588 -28.375 1.00 74.12 549 LYS A O 1
ATOM 4138 N N . PHE A 1 550 ? 8.104 -12.804 -27.636 1.00 76.75 550 PHE A N 1
ATOM 4139 C CA . PHE A 1 550 ? 8.225 -12.156 -26.339 1.00 76.75 550 PHE A CA 1
ATOM 4140 C C . PHE A 1 550 ? 9.454 -11.246 -26.317 1.00 76.75 550 PHE A C 1
ATOM 4142 O O . PHE A 1 550 ? 10.551 -11.627 -26.746 1.00 76.75 550 PHE A O 1
ATOM 4149 N N . TRP A 1 551 ? 9.252 -10.030 -25.825 1.00 78.06 551 TRP A N 1
ATOM 4150 C CA . TRP A 1 551 ? 10.233 -8.954 -25.787 1.00 78.06 551 TRP A CA 1
ATOM 4151 C C . TRP A 1 551 ? 10.399 -8.471 -24.358 1.00 78.06 551 TRP A C 1
ATOM 4153 O O . TRP A 1 551 ? 9.412 -8.181 -23.696 1.00 78.06 551 TRP A O 1
ATOM 4163 N N . ASP A 1 552 ? 11.633 -8.311 -23.904 1.00 77.81 552 ASP A N 1
ATOM 4164 C CA . ASP A 1 552 ? 11.913 -7.651 -22.628 1.00 77.81 552 ASP A CA 1
ATOM 4165 C C . ASP A 1 552 ? 11.910 -6.127 -22.830 1.00 77.81 552 ASP A C 1
ATOM 4167 O O . ASP A 1 552 ? 12.616 -5.606 -23.696 1.00 77.81 552 ASP A O 1
ATOM 4171 N N . THR A 1 553 ? 11.131 -5.390 -22.042 1.00 72.06 553 THR A N 1
ATOM 4172 C CA . THR A 1 553 ? 10.950 -3.933 -22.147 1.00 72.06 553 THR A CA 1
ATOM 4173 C C . THR A 1 553 ? 12.215 -3.154 -21.801 1.00 72.06 553 THR A C 1
ATOM 4175 O O . THR A 1 553 ? 12.383 -2.018 -22.247 1.00 72.06 553 THR A O 1
ATOM 4178 N N . ARG A 1 554 ? 13.142 -3.766 -21.053 1.00 71.38 554 ARG A N 1
ATOM 4179 C CA . ARG A 1 554 ? 14.402 -3.144 -20.616 1.00 71.38 554 ARG A CA 1
ATOM 4180 C C . ARG A 1 554 ? 15.462 -3.154 -21.707 1.00 71.38 554 ARG A C 1
ATOM 4182 O O . ARG A 1 554 ? 16.276 -2.237 -21.789 1.00 71.38 554 ARG A O 1
ATOM 4189 N N . SER A 1 555 ? 15.482 -4.211 -22.516 1.00 67.88 555 SER A N 1
ATOM 4190 C CA . SER A 1 555 ? 16.484 -4.420 -23.564 1.00 67.88 555 SER A CA 1
ATOM 4191 C C . SER A 1 555 ? 15.918 -4.285 -24.979 1.00 67.88 555 SER A C 1
ATOM 4193 O O . SER A 1 555 ? 16.690 -4.094 -25.920 1.00 67.88 555 SER A O 1
ATOM 4195 N N . LEU A 1 556 ? 14.590 -4.378 -25.125 1.00 69.56 556 LEU A N 1
ATOM 4196 C CA . LEU A 1 556 ? 13.837 -4.469 -26.381 1.00 69.56 556 LEU A CA 1
ATOM 4197 C C . LEU A 1 556 ? 14.402 -5.527 -27.337 1.00 69.56 556 LEU A C 1
ATOM 4199 O O . LEU A 1 556 ? 14.305 -5.411 -28.561 1.00 69.56 556 LEU A O 1
ATOM 4203 N N . LYS A 1 557 ? 15.007 -6.575 -26.770 1.00 67.06 557 LYS A N 1
ATOM 4204 C CA . LYS A 1 557 ? 15.500 -7.738 -27.504 1.00 67.06 557 LYS A CA 1
ATOM 4205 C C . LYS A 1 557 ? 14.486 -8.865 -27.405 1.00 67.06 557 LYS A C 1
ATOM 4207 O O . LYS A 1 557 ? 13.818 -9.032 -26.387 1.00 67.06 557 LYS A O 1
ATOM 4212 N N . ASN A 1 558 ? 14.391 -9.630 -28.487 1.00 63.34 558 ASN A N 1
ATOM 4213 C CA . ASN A 1 558 ? 13.594 -10.843 -28.504 1.00 63.34 558 ASN A CA 1
ATOM 4214 C C . ASN A 1 558 ? 14.216 -11.857 -27.536 1.00 63.34 558 ASN A C 1
ATOM 4216 O O . ASN A 1 558 ? 15.419 -12.119 -27.620 1.00 63.34 558 ASN A O 1
ATOM 4220 N N . VAL A 1 559 ? 13.401 -12.376 -26.622 1.00 57.66 559 VAL A N 1
ATOM 4221 C CA . VAL A 1 559 ? 13.834 -13.349 -25.614 1.00 57.66 559 VAL A CA 1
ATOM 4222 C C . VAL A 1 559 ? 13.391 -14.757 -26.009 1.00 57.66 559 VAL A C 1
ATOM 4224 O O . VAL A 1 559 ? 14.172 -15.695 -25.874 1.00 57.66 559 VAL A O 1
ATOM 4227 N N . VAL A 1 560 ? 12.165 -14.907 -26.527 1.00 60.62 560 VAL A N 1
ATOM 4228 C CA . VAL A 1 560 ? 11.571 -16.203 -26.888 1.00 60.62 560 VAL A CA 1
ATOM 4229 C C . VAL A 1 560 ? 10.672 -16.064 -28.125 1.00 60.62 560 VAL A C 1
ATOM 4231 O O . VAL A 1 560 ? 9.926 -15.090 -28.266 1.00 60.62 560 VAL A O 1
ATOM 4234 N N . THR A 1 561 ? 10.728 -17.061 -29.015 1.00 57.59 561 THR A N 1
ATOM 4235 C CA . THR A 1 561 ? 9.859 -17.215 -30.195 1.00 57.59 561 THR A CA 1
ATOM 4236 C C . THR A 1 561 ? 9.058 -18.511 -30.091 1.00 57.59 561 THR A C 1
ATOM 4238 O O . THR A 1 561 ? 9.670 -19.570 -29.955 1.00 57.59 561 THR A O 1
ATOM 4241 N N . GLN A 1 562 ? 7.733 -18.445 -30.218 1.00 57.38 562 GLN A N 1
ATOM 4242 C CA . GLN A 1 562 ? 6.845 -19.612 -30.198 1.00 57.38 562 GLN A CA 1
ATOM 4243 C C . GLN A 1 562 ? 6.164 -19.777 -31.561 1.00 57.38 562 GLN A C 1
ATOM 4245 O O . GLN A 1 562 ? 5.609 -18.819 -32.098 1.00 57.38 562 GLN A O 1
ATOM 4250 N N . THR A 1 563 ? 6.257 -20.971 -32.148 1.00 50.09 563 THR A N 1
ATOM 4251 C CA . THR A 1 563 ? 5.777 -21.288 -33.505 1.00 50.09 563 THR A CA 1
ATOM 4252 C C . THR A 1 563 ? 4.502 -22.119 -33.459 1.00 50.09 563 THR A C 1
ATOM 4254 O O . THR A 1 563 ? 4.465 -23.116 -32.739 1.00 50.09 563 THR A O 1
ATOM 4257 N N . SER A 1 564 ? 3.505 -21.794 -34.285 1.00 51.72 564 SER A N 1
ATOM 4258 C CA . SER A 1 564 ? 2.417 -22.734 -34.569 1.00 51.72 564 SER A CA 1
ATOM 4259 C C . SER A 1 564 ? 2.972 -24.011 -35.233 1.00 51.72 564 SER A C 1
ATOM 4261 O O . SER A 1 564 ? 3.873 -23.926 -36.073 1.00 51.72 564 SER A O 1
ATOM 4263 N N . PRO A 1 565 ? 2.451 -25.206 -34.899 1.00 42.50 565 PRO A N 1
ATOM 4264 C CA . PRO A 1 565 ? 2.892 -26.464 -35.511 1.00 42.50 565 PRO A CA 1
ATOM 4265 C C . PRO A 1 565 ? 2.544 -26.565 -37.010 1.00 42.50 565 PRO A C 1
ATOM 4267 O O . PRO A 1 565 ? 3.159 -27.352 -37.733 1.00 42.50 565 PRO A O 1
ATOM 4270 N N . HIS A 1 566 ? 1.610 -25.743 -37.505 1.00 47.12 566 HIS A N 1
ATOM 4271 C CA . HIS A 1 566 ? 1.211 -25.701 -38.911 1.00 47.12 566 HIS A CA 1
ATOM 4272 C C . HIS A 1 566 ? 1.396 -24.308 -39.532 1.00 47.12 566 HIS A C 1
ATOM 4274 O O . HIS A 1 566 ? 1.119 -23.278 -38.918 1.00 47.12 566 HIS A O 1
ATOM 4280 N N . LEU A 1 567 ? 1.940 -24.310 -40.754 1.00 44.25 567 LEU A N 1
ATOM 4281 C CA . LEU A 1 567 ? 2.596 -23.187 -41.438 1.00 44.25 567 LEU A CA 1
ATOM 4282 C C . LEU A 1 567 ? 1.627 -22.257 -42.195 1.00 44.25 567 LEU A C 1
ATOM 4284 O O . LEU A 1 567 ? 2.025 -21.652 -43.194 1.00 44.25 567 LEU A O 1
ATOM 4288 N N . GLU A 1 568 ? 0.367 -22.174 -41.764 1.00 49.34 568 GLU A N 1
ATOM 4289 C CA . GLU A 1 568 ? -0.655 -21.353 -42.420 1.00 49.34 568 GLU A CA 1
ATOM 4290 C C . GLU A 1 568 ? -1.182 -20.231 -41.514 1.00 49.34 568 GLU A C 1
ATOM 4292 O O . GLU A 1 568 ? -0.973 -20.203 -40.301 1.00 49.34 568 GLU A O 1
ATOM 4297 N N . SER A 1 569 ? -1.731 -19.221 -42.184 1.00 51.94 569 SER A N 1
ATOM 4298 C CA . SER A 1 569 ? -2.011 -17.865 -41.709 1.00 51.94 569 SER A CA 1
ATOM 4299 C C . SER A 1 569 ? -2.837 -17.833 -40.422 1.00 51.94 569 SER A C 1
ATOM 4301 O O . SER A 1 569 ? -3.953 -18.355 -40.392 1.00 51.94 569 SER A O 1
ATOM 4303 N N . THR A 1 570 ? -2.320 -17.167 -39.383 1.00 51.59 570 THR A N 1
ATOM 4304 C CA . THR A 1 570 ? -3.109 -16.761 -38.211 1.00 51.59 570 THR A CA 1
ATOM 4305 C C . THR A 1 570 ? -3.771 -15.418 -38.499 1.00 51.59 570 THR A C 1
ATOM 4307 O O . THR A 1 570 ? -3.093 -14.385 -38.524 1.00 51.59 570 THR A O 1
ATOM 4310 N N . GLU A 1 571 ? -5.085 -15.407 -38.714 1.00 50.09 571 GLU A N 1
ATOM 4311 C CA . GLU A 1 571 ? -5.782 -14.163 -39.052 1.00 50.09 571 GLU A CA 1
ATOM 4312 C C . GLU A 1 571 ? -6.110 -13.307 -37.824 1.00 50.09 571 GLU A C 1
ATOM 4314 O O . GLU A 1 571 ? -6.009 -12.078 -37.909 1.00 50.09 571 GLU A O 1
ATOM 4319 N N . LYS A 1 572 ? -6.446 -13.910 -36.670 1.00 54.03 572 LYS A N 1
ATOM 4320 C CA . LYS A 1 572 ? -6.752 -13.170 -35.433 1.00 54.03 572 LYS A CA 1
ATOM 4321 C C . LYS A 1 572 ? -6.355 -13.929 -34.170 1.00 54.03 572 LYS A C 1
ATOM 4323 O O . LYS A 1 572 ? -6.623 -15.115 -34.017 1.00 54.03 572 LYS A O 1
ATOM 4328 N N . SER A 1 573 ? -5.761 -13.202 -33.233 1.00 56.38 573 SER A N 1
ATOM 4329 C CA . SER A 1 573 ? -5.368 -13.703 -31.918 1.00 56.38 573 SER A CA 1
ATOM 4330 C C . SER A 1 573 ? -5.787 -12.705 -30.847 1.00 56.38 573 SER A C 1
ATOM 4332 O O . SER A 1 573 ? -5.468 -11.518 -30.964 1.00 56.38 573 SER A O 1
ATOM 4334 N N . ILE A 1 574 ? -6.482 -13.195 -29.830 1.00 51.81 574 ILE A N 1
ATOM 4335 C CA . ILE A 1 574 ? -6.882 -12.473 -28.626 1.00 51.81 574 ILE A CA 1
ATOM 4336 C C . ILE A 1 574 ? -6.157 -13.081 -27.421 1.00 51.81 574 ILE A C 1
ATOM 4338 O O . ILE A 1 574 ? -5.597 -14.168 -27.500 1.00 51.81 574 ILE A O 1
ATOM 4342 N N . ILE A 1 575 ? -6.086 -12.370 -26.307 1.00 54.41 575 ILE A N 1
ATOM 4343 C CA . ILE A 1 575 ? -5.464 -12.871 -25.078 1.00 54.41 575 ILE A CA 1
ATOM 4344 C C . ILE A 1 575 ? -6.529 -12.816 -23.994 1.00 54.41 575 ILE A C 1
ATOM 4346 O O . ILE A 1 575 ? -7.342 -11.891 -23.983 1.00 54.41 575 ILE A O 1
ATOM 4350 N N . SER A 1 576 ? -6.563 -13.826 -23.130 1.00 53.41 576 SER A N 1
ATOM 4351 C CA . SER A 1 576 ? -7.504 -13.878 -22.021 1.00 53.41 576 SER A CA 1
ATOM 4352 C C . SER A 1 576 ? -7.332 -12.662 -21.098 1.00 53.41 576 SER A C 1
ATOM 4354 O O . SER A 1 576 ? -6.215 -12.159 -20.937 1.00 53.41 576 SER A O 1
ATOM 4356 N N . PRO A 1 577 ? -8.409 -12.189 -20.448 1.00 44.94 577 PRO A N 1
ATOM 4357 C CA . PRO A 1 577 ? -8.348 -11.030 -19.551 1.00 44.94 577 PRO A CA 1
ATOM 4358 C C . PRO A 1 577 ? -7.368 -11.203 -18.380 1.00 44.94 577 PRO A C 1
ATOM 4360 O O . PRO A 1 577 ? -6.817 -10.236 -17.856 1.00 44.94 577 PRO A O 1
ATOM 4363 N N . ASP A 1 578 ? -7.102 -12.449 -17.982 1.00 52.16 578 ASP A N 1
ATOM 4364 C CA . ASP A 1 578 ? -6.128 -12.788 -16.945 1.00 52.16 578 ASP A CA 1
ATOM 4365 C C . ASP A 1 578 ? -4.658 -12.679 -17.410 1.00 52.16 578 ASP A C 1
ATOM 4367 O O . ASP A 1 578 ? -3.759 -12.796 -16.571 1.00 52.16 578 ASP A O 1
ATOM 4371 N N . ALA A 1 579 ? -4.411 -12.423 -18.702 1.00 55.59 579 ALA A N 1
ATOM 4372 C CA . ALA A 1 579 ? -3.107 -12.419 -19.367 1.00 55.59 579 ALA A CA 1
ATOM 4373 C C . ALA A 1 579 ? -2.294 -13.723 -19.204 1.00 55.59 579 ALA A C 1
ATOM 4375 O O . ALA A 1 579 ? -1.087 -13.728 -19.450 1.00 55.59 579 ALA A O 1
ATOM 4376 N N . ALA A 1 580 ? -2.935 -14.820 -18.790 1.00 59.94 580 ALA A N 1
ATOM 4377 C CA . ALA A 1 580 ? -2.304 -16.122 -18.596 1.00 59.94 580 ALA A CA 1
ATOM 4378 C C . ALA A 1 580 ? -2.382 -17.003 -19.852 1.00 59.94 580 ALA A C 1
ATOM 4380 O O . ALA A 1 580 ? -1.526 -17.874 -20.033 1.00 59.94 580 ALA A O 1
ATOM 4381 N N . HIS A 1 581 ? -3.355 -16.755 -20.738 1.00 67.19 581 HIS A N 1
ATOM 4382 C CA . HIS A 1 581 ? -3.620 -17.579 -21.913 1.00 67.19 581 HIS A CA 1
ATOM 4383 C C . HIS A 1 581 ? -3.738 -16.747 -23.195 1.00 67.19 581 HIS A C 1
ATOM 4385 O O . HIS A 1 581 ? -4.513 -15.801 -23.277 1.00 67.19 581 HIS A O 1
ATOM 4391 N N . ILE A 1 582 ? -3.007 -17.113 -24.245 1.00 66.19 582 ILE A N 1
ATOM 4392 C CA . ILE A 1 582 ? -3.148 -16.510 -25.578 1.00 66.19 582 ILE A CA 1
ATOM 4393 C C . ILE A 1 582 ? -4.063 -17.401 -26.402 1.00 66.19 582 ILE A C 1
ATOM 4395 O O . ILE A 1 582 ? -3.800 -18.594 -26.519 1.00 66.19 582 ILE A O 1
ATOM 4399 N N . LEU A 1 583 ? -5.102 -16.826 -26.999 1.00 68.25 583 LEU A N 1
ATOM 4400 C CA . LEU A 1 583 ? -6.066 -17.541 -27.819 1.00 68.25 583 LEU A CA 1
ATOM 4401 C C . LEU A 1 583 ? -5.973 -17.094 -29.279 1.00 68.25 583 LEU A C 1
ATOM 4403 O O . LEU A 1 583 ? -6.194 -15.936 -29.618 1.00 68.25 583 LEU A O 1
ATOM 4407 N N . SER A 1 584 ? -5.620 -18.008 -30.174 1.00 65.06 584 SER A N 1
ATOM 4408 C CA . SER A 1 584 ? -5.454 -17.705 -31.598 1.00 65.06 584 SER A CA 1
ATOM 4409 C C . SER A 1 584 ? -6.382 -18.544 -32.459 1.00 65.06 584 SER A C 1
ATOM 4411 O O . SER A 1 584 ? -6.396 -19.766 -32.328 1.00 65.06 584 SER A O 1
ATOM 4413 N N . GLY A 1 585 ? -7.111 -17.885 -33.359 1.00 63.28 585 GLY A N 1
ATOM 4414 C CA . GLY A 1 585 ? -7.855 -18.523 -34.439 1.00 63.28 585 GLY A CA 1
ATOM 4415 C C . GLY A 1 585 ? -6.967 -18.715 -35.666 1.00 63.28 585 GLY A C 1
ATOM 4416 O O . GLY A 1 585 ? -6.096 -17.886 -35.959 1.00 63.28 585 GLY A O 1
ATOM 4417 N N . SER A 1 586 ? -7.173 -19.824 -36.366 1.00 66.12 586 SER A N 1
ATOM 4418 C CA . SER A 1 586 ? -6.361 -20.230 -37.505 1.00 66.12 586 SER A CA 1
ATOM 4419 C C . SER A 1 586 ? -7.227 -20.625 -38.708 1.00 66.12 586 SER A C 1
ATOM 4421 O O . SER A 1 586 ? -8.398 -21.000 -38.582 1.00 66.12 586 SER A O 1
ATOM 4423 N N . SER A 1 587 ? -6.624 -20.512 -39.893 1.00 63.69 587 SER A N 1
ATOM 4424 C CA . SER A 1 587 ? -7.217 -20.847 -41.198 1.00 63.69 587 SER A CA 1
ATOM 4425 C C . SER A 1 587 ? -7.494 -22.344 -41.383 1.00 63.69 587 SER A C 1
ATOM 4427 O O . SER A 1 587 ? -8.265 -22.726 -42.258 1.00 63.69 587 SER A O 1
ATOM 4429 N N . ASP A 1 588 ? -6.939 -23.188 -40.512 1.00 64.75 588 ASP A N 1
ATOM 4430 C CA . ASP A 1 588 ? -7.178 -24.635 -40.450 1.00 64.75 588 ASP A CA 1
ATOM 4431 C C . ASP A 1 588 ? -8.486 -25.035 -39.736 1.00 64.75 588 ASP A C 1
ATOM 4433 O O . ASP A 1 588 ? -8.748 -26.226 -39.570 1.00 64.75 588 ASP A O 1
ATOM 4437 N N . GLY A 1 589 ? -9.289 -24.059 -39.297 1.00 64.31 589 GLY A N 1
ATOM 4438 C CA . GLY A 1 589 ? -10.554 -24.277 -38.587 1.00 64.31 589 GLY A CA 1
ATOM 4439 C C . GLY A 1 589 ? -10.410 -24.582 -37.094 1.00 64.31 589 GLY A C 1
ATOM 4440 O O . GLY A 1 589 ? -11.405 -24.836 -36.412 1.00 64.31 589 GLY A O 1
ATOM 4441 N N . ASN A 1 590 ? -9.191 -24.507 -36.553 1.00 72.81 590 ASN A N 1
ATOM 4442 C CA . ASN A 1 590 ? -8.930 -24.732 -35.135 1.00 72.81 590 ASN A CA 1
ATOM 4443 C C . ASN A 1 590 ? -8.700 -23.415 -34.383 1.00 72.81 590 ASN A C 1
ATOM 4445 O O . ASN A 1 590 ? -8.219 -22.418 -34.936 1.00 72.81 590 ASN A O 1
ATOM 4449 N N . ALA A 1 591 ? -8.997 -23.438 -33.084 1.00 71.00 591 ALA A N 1
ATOM 4450 C CA . ALA A 1 591 ? -8.528 -22.428 -32.146 1.00 71.00 591 ALA A CA 1
ATOM 4451 C C . ALA A 1 591 ? -7.447 -23.024 -31.236 1.00 71.00 591 ALA A C 1
ATOM 4453 O O . ALA A 1 591 ? -7.522 -24.181 -30.826 1.00 71.00 591 ALA A O 1
ATOM 4454 N N . TYR A 1 592 ? -6.430 -22.229 -30.928 1.00 69.94 592 TYR A N 1
ATOM 4455 C CA . TYR A 1 592 ? -5.271 -22.641 -30.143 1.00 69.94 592 TYR A CA 1
ATOM 4456 C C . TYR A 1 592 ? -5.180 -21.800 -28.877 1.00 69.94 592 TYR A C 1
ATOM 4458 O O . TYR A 1 592 ? -5.248 -20.573 -28.957 1.00 69.94 592 TYR A O 1
ATOM 4466 N N . ILE A 1 593 ? -4.989 -22.454 -27.732 1.00 72.19 593 ILE A N 1
ATOM 4467 C CA . ILE A 1 593 ? -4.754 -21.810 -26.439 1.00 72.19 593 ILE A CA 1
ATOM 4468 C C . ILE A 1 593 ? -3.312 -22.072 -26.017 1.00 72.19 593 ILE A C 1
ATOM 4470 O O . ILE A 1 593 ? -2.897 -23.221 -25.870 1.00 72.19 593 ILE A O 1
ATOM 4474 N N . TRP A 1 594 ? -2.564 -21.005 -25.773 1.00 68.88 594 TRP A N 1
ATOM 4475 C CA . TRP A 1 594 ? -1.178 -21.052 -25.324 1.00 68.88 594 TRP A CA 1
ATOM 4476 C C . TRP A 1 594 ? -1.072 -20.533 -23.896 1.00 68.88 594 TRP A C 1
ATOM 4478 O O . TRP A 1 594 ? -1.601 -19.466 -23.598 1.00 68.88 594 TRP A O 1
ATOM 4488 N N . GLN A 1 595 ? -0.348 -21.232 -23.025 1.00 66.50 595 GLN A N 1
ATOM 4489 C CA . GLN A 1 595 ? -0.048 -20.728 -21.684 1.00 66.50 595 GLN A CA 1
ATOM 4490 C C . GLN A 1 595 ? 1.163 -19.791 -21.718 1.00 66.50 595 GLN A C 1
ATOM 4492 O O . GLN A 1 595 ? 2.269 -20.196 -22.073 1.00 66.50 595 GLN A O 1
ATOM 4497 N N . VAL A 1 596 ? 0.973 -18.542 -21.286 1.00 62.59 596 VAL A N 1
ATOM 4498 C CA . VAL A 1 596 ? 2.027 -17.509 -21.264 1.00 62.59 596 VAL A CA 1
ATOM 4499 C C . VAL A 1 596 ? 3.177 -17.899 -20.330 1.00 62.59 596 VAL A C 1
ATOM 4501 O O . VAL A 1 596 ? 4.342 -17.661 -20.643 1.00 62.59 596 VAL A O 1
ATOM 4504 N N . ASN A 1 597 ? 2.865 -18.558 -19.212 1.00 55.53 597 ASN A N 1
ATOM 4505 C CA . ASN A 1 597 ? 3.852 -18.964 -18.206 1.00 55.53 597 ASN A CA 1
ATOM 4506 C C . ASN A 1 597 ? 4.690 -20.185 -18.620 1.00 55.53 597 ASN A C 1
ATOM 4508 O O . ASN A 1 597 ? 5.689 -20.489 -17.968 1.00 55.53 597 ASN A O 1
ATOM 4512 N N . LYS A 1 598 ? 4.303 -20.888 -19.691 1.00 64.75 598 LYS A N 1
ATOM 4513 C CA . LYS A 1 598 ? 4.962 -22.110 -20.158 1.00 64.75 598 LYS A CA 1
ATOM 4514 C C . LYS A 1 598 ? 5.163 -22.083 -21.677 1.00 64.75 598 LYS A C 1
ATOM 4516 O O . LYS A 1 598 ? 4.560 -22.863 -22.409 1.00 64.75 598 LYS A O 1
ATOM 4521 N N . PRO A 1 599 ? 6.064 -21.222 -22.177 1.00 54.47 599 PRO A N 1
ATOM 4522 C CA . PRO A 1 599 ? 6.235 -20.990 -23.614 1.00 54.47 599 PRO A CA 1
ATOM 4523 C C . PRO A 1 599 ? 6.826 -22.184 -24.389 1.00 54.47 599 PRO A C 1
ATOM 4525 O O . PRO A 1 599 ? 6.961 -22.107 -25.607 1.00 54.47 599 PRO A O 1
ATOM 4528 N N . GLN A 1 600 ? 7.228 -23.257 -23.699 1.00 56.09 600 GLN A N 1
ATOM 4529 C CA . GLN A 1 600 ? 7.752 -24.484 -24.310 1.00 56.09 600 GLN A CA 1
ATOM 4530 C C . GLN A 1 600 ? 6.720 -25.613 -24.408 1.00 56.09 600 GLN A C 1
ATOM 4532 O O . GLN A 1 600 ? 7.020 -26.629 -25.028 1.00 56.09 600 GLN A O 1
ATOM 4537 N N . GLU A 1 601 ? 5.542 -25.467 -23.795 1.00 65.12 601 GLU A N 1
ATOM 4538 C CA . GLU A 1 601 ? 4.480 -26.469 -23.898 1.00 65.12 601 GLU A CA 1
ATOM 4539 C C . GLU A 1 601 ? 3.661 -26.270 -25.183 1.00 65.12 601 GLU A C 1
ATOM 4541 O O . GLU A 1 601 ? 3.492 -25.148 -25.676 1.00 65.12 601 GLU A O 1
ATOM 4546 N N . ASP A 1 602 ? 3.176 -27.384 -25.734 1.00 63.06 602 ASP A N 1
ATOM 4547 C CA . ASP A 1 602 ? 2.305 -27.389 -26.908 1.00 63.06 602 ASP A CA 1
ATOM 4548 C C . ASP A 1 602 ? 0.943 -26.744 -26.582 1.00 63.06 602 ASP A C 1
ATOM 4550 O O . ASP A 1 602 ? 0.456 -26.846 -25.451 1.00 63.06 602 ASP A O 1
ATOM 4554 N N . PRO A 1 603 ? 0.298 -26.080 -27.558 1.00 70.31 603 PRO A N 1
ATOM 4555 C CA . PRO A 1 603 ? -0.980 -25.421 -27.331 1.00 70.31 603 PRO A CA 1
ATOM 4556 C C . PRO A 1 603 ? -2.102 -26.433 -27.109 1.00 70.31 603 PRO A C 1
ATOM 4558 O O . PRO A 1 603 ? -2.144 -27.496 -27.736 1.00 70.31 603 PRO A O 1
ATOM 4561 N N . VAL A 1 604 ? -3.095 -26.046 -26.313 1.00 76.38 604 VAL A N 1
ATOM 4562 C CA . VAL A 1 604 ? -4.373 -26.761 -26.275 1.00 76.38 604 VAL A CA 1
ATOM 4563 C C . VAL A 1 604 ? -5.130 -26.447 -27.563 1.00 76.38 604 VAL A C 1
ATOM 4565 O O . VAL A 1 604 ? -5.362 -25.283 -27.889 1.00 76.38 604 VAL A O 1
ATOM 4568 N N . ILE A 1 605 ? -5.501 -27.490 -28.307 1.00 77.50 605 ILE A N 1
ATOM 4569 C CA . ILE A 1 605 ? -6.181 -27.366 -29.601 1.00 77.50 605 ILE A CA 1
ATOM 4570 C C . ILE A 1 605 ? -7.683 -27.582 -29.407 1.00 77.50 605 ILE A C 1
ATOM 4572 O O . ILE A 1 605 ? -8.119 -28.679 -29.054 1.00 77.50 605 ILE A O 1
ATOM 4576 N N . LEU A 1 606 ? -8.474 -26.554 -29.698 1.00 74.81 606 LEU A N 1
ATOM 4577 C CA . LEU A 1 606 ? -9.929 -26.615 -29.768 1.00 74.81 606 LEU A CA 1
ATOM 4578 C C . LEU A 1 606 ? -10.351 -26.919 -31.208 1.00 74.81 606 LEU A C 1
ATOM 4580 O O . LEU A 1 606 ? -10.236 -26.074 -32.099 1.00 74.81 606 LEU A O 1
ATOM 4584 N N . LYS A 1 607 ? -10.830 -28.146 -31.427 1.00 73.69 607 LYS A N 1
ATOM 4585 C CA . LYS A 1 607 ? -11.324 -28.624 -32.724 1.00 73.69 607 LYS A CA 1
ATOM 4586 C C . LYS A 1 607 ? -12.848 -28.604 -32.723 1.00 73.69 607 LYS A C 1
ATOM 4588 O O . LYS A 1 607 ? -13.462 -29.502 -32.151 1.00 73.69 607 LYS A O 1
ATOM 4593 N N . SER A 1 608 ? -13.457 -27.592 -33.333 1.00 58.91 608 SER A N 1
ATOM 4594 C CA . SER A 1 608 ? -14.925 -27.481 -33.379 1.00 58.91 608 SER A CA 1
ATOM 4595 C C . SER A 1 608 ? -15.494 -26.894 -34.665 1.00 58.91 608 SER A C 1
ATOM 4597 O O . SER A 1 608 ? -16.680 -27.087 -34.920 1.00 58.91 608 SER A O 1
ATOM 4599 N N . HIS A 1 609 ? -14.704 -26.176 -35.468 1.00 67.44 609 HIS A N 1
ATOM 4600 C CA . HIS A 1 609 ? -15.219 -25.455 -36.628 1.00 67.44 609 HIS A CA 1
ATOM 4601 C C . HIS A 1 609 ? -14.772 -26.108 -37.942 1.00 67.44 609 HIS A C 1
ATOM 4603 O O . HIS A 1 609 ? -13.597 -26.391 -38.141 1.00 67.44 609 HIS A O 1
ATOM 4609 N N . ASP A 1 610 ? -15.721 -26.304 -38.863 1.00 57.91 610 ASP A N 1
ATOM 4610 C CA . ASP A 1 610 ? -15.480 -26.885 -40.197 1.00 57.91 610 ASP A CA 1
ATOM 4611 C C . ASP A 1 610 ? -14.845 -25.889 -41.193 1.00 57.91 610 ASP A C 1
ATOM 4613 O O . ASP A 1 610 ? -14.568 -26.230 -42.344 1.00 57.91 610 ASP A O 1
ATOM 4617 N N . GLY A 1 611 ? -14.636 -24.639 -40.773 1.00 61.88 611 GLY A N 1
ATOM 4618 C CA . GLY A 1 611 ? -14.069 -23.559 -41.577 1.00 61.88 611 GLY A CA 1
ATOM 4619 C C . GLY A 1 611 ? -13.253 -22.587 -40.729 1.00 61.88 611 GLY A C 1
ATOM 4620 O O . GLY A 1 611 ? -13.220 -22.701 -39.508 1.00 61.88 611 GLY A O 1
ATOM 4621 N N . GLU A 1 612 ? -12.595 -21.630 -41.384 1.00 62.03 612 GLU A N 1
ATOM 4622 C CA . GLU A 1 612 ? -11.644 -20.705 -40.757 1.00 62.03 612 GLU A CA 1
ATOM 4623 C C . GLU A 1 612 ? -12.213 -19.955 -39.542 1.00 62.03 612 GLU A C 1
ATOM 4625 O O . GLU A 1 612 ? -13.285 -19.339 -39.589 1.00 62.03 612 GLU A O 1
ATOM 4630 N N . VAL A 1 613 ? -11.435 -19.945 -38.455 1.00 60.28 613 VAL A N 1
ATOM 4631 C CA . VAL A 1 613 ? -11.773 -19.214 -37.233 1.00 60.28 613 VAL A CA 1
ATOM 4632 C C . VAL A 1 613 ? -11.365 -17.750 -37.397 1.00 60.28 613 VAL A C 1
ATOM 4634 O O . VAL A 1 613 ? -10.250 -17.337 -37.081 1.00 60.28 613 VAL A O 1
ATOM 4637 N N . THR A 1 614 ? -12.299 -16.948 -37.908 1.00 52.00 614 THR A N 1
ATOM 4638 C CA . THR A 1 614 ? -12.069 -15.535 -38.265 1.00 52.00 614 THR A CA 1
ATOM 4639 C C . THR A 1 614 ? -12.190 -14.553 -37.101 1.00 52.00 614 THR A C 1
ATOM 4641 O O . THR A 1 614 ? -11.865 -13.375 -37.269 1.00 52.00 614 THR A O 1
ATOM 4644 N N . ALA A 1 615 ? -12.688 -14.965 -35.938 1.00 50.84 615 ALA A N 1
ATOM 4645 C CA . ALA A 1 615 ? -12.805 -14.127 -34.749 1.00 50.84 615 ALA A CA 1
ATOM 4646 C C . ALA A 1 615 ? -12.779 -14.997 -33.501 1.00 50.84 615 ALA A C 1
ATOM 4648 O O . ALA A 1 615 ? -13.333 -16.094 -33.500 1.00 50.84 615 ALA A O 1
ATOM 4649 N N . VAL A 1 616 ? -12.144 -14.489 -32.449 1.00 60.59 616 VAL A N 1
ATOM 4650 C CA . VAL A 1 616 ? -12.106 -15.166 -31.163 1.00 60.59 616 VAL A CA 1
ATOM 4651 C C . VAL A 1 616 ? -12.231 -14.149 -30.039 1.00 60.59 616 VAL A C 1
ATOM 4653 O O . VAL A 1 616 ? -11.654 -13.068 -30.150 1.00 60.59 616 VAL A O 1
ATOM 4656 N N . ASP A 1 617 ? -12.990 -14.495 -29.001 1.00 48.94 617 ASP A N 1
ATOM 4657 C CA . ASP A 1 617 ? -13.242 -13.658 -27.830 1.00 48.94 617 ASP A CA 1
ATOM 4658 C C . ASP A 1 617 ? -13.303 -14.510 -26.550 1.00 48.94 617 ASP A C 1
ATOM 4660 O O . ASP A 1 617 ? -13.567 -15.713 -26.619 1.00 48.94 617 ASP A O 1
ATOM 4664 N N . CYS A 1 618 ? -13.044 -13.898 -25.395 1.00 56.47 618 CYS A N 1
ATOM 4665 C CA . CYS A 1 618 ? -12.999 -14.563 -24.093 1.00 56.47 618 CYS A CA 1
ATOM 4666 C C . CYS A 1 618 ? -14.054 -13.956 -23.155 1.00 56.47 618 CYS A C 1
ATOM 4668 O O . CYS A 1 618 ? -13.953 -12.789 -22.786 1.00 56.47 618 CYS A O 1
ATOM 4670 N N . SER A 1 619 ? -15.035 -14.751 -22.718 1.00 45.97 619 SER A N 1
ATOM 4671 C CA . SER A 1 619 ? -16.061 -14.334 -21.749 1.00 45.97 619 SER A CA 1
ATOM 4672 C C . SER A 1 619 ? -15.802 -14.899 -20.349 1.00 45.97 619 SER A C 1
ATOM 4674 O O . SER A 1 619 ? -15.446 -16.066 -20.225 1.00 45.97 619 SER A O 1
ATOM 4676 N N . HIS A 1 620 ? -16.076 -14.116 -19.299 1.00 43.25 620 HIS A N 1
ATOM 4677 C CA . HIS A 1 620 ? -15.977 -14.527 -17.883 1.00 43.25 620 HIS A CA 1
ATOM 4678 C C . HIS A 1 620 ? -17.195 -15.305 -17.344 1.00 43.25 620 HIS A C 1
ATOM 4680 O O . HIS A 1 620 ? -17.333 -15.474 -16.138 1.00 43.25 620 HIS A O 1
ATOM 4686 N N . LEU A 1 621 ? -18.104 -15.757 -18.209 1.00 33.94 621 LEU A N 1
ATOM 4687 C CA . LEU A 1 621 ? -19.308 -16.466 -17.780 1.00 33.94 621 LEU A CA 1
ATOM 4688 C C . LEU A 1 621 ? -18.961 -17.884 -17.313 1.00 33.94 621 LEU A C 1
ATOM 4690 O O . LEU A 1 621 ? -18.720 -18.768 -18.134 1.00 33.94 621 LEU A O 1
ATOM 4694 N N . GLU A 1 622 ? -18.996 -18.106 -15.998 1.00 32.69 622 GLU A N 1
ATOM 4695 C CA . GLU A 1 622 ? -19.284 -19.431 -15.452 1.00 32.69 622 GLU A CA 1
ATOM 4696 C C . GLU A 1 622 ? -20.705 -19.797 -15.896 1.00 32.69 622 GLU A C 1
ATOM 4698 O O . GLU A 1 622 ? -21.698 -19.285 -15.377 1.00 32.69 622 GLU A O 1
ATOM 4703 N N . LEU A 1 623 ? -20.815 -20.638 -16.923 1.00 27.52 623 LEU A N 1
ATOM 4704 C CA . LEU A 1 623 ? -22.070 -21.315 -17.210 1.00 27.52 623 LEU A CA 1
ATOM 4705 C C . LEU A 1 623 ? -22.285 -22.311 -16.071 1.00 27.52 623 LEU A C 1
ATOM 4707 O O . LEU A 1 623 ? -21.633 -23.349 -16.026 1.00 27.52 623 LEU A O 1
ATOM 4711 N N . SER A 1 624 ? -23.156 -21.948 -15.132 1.00 32.50 624 SER A N 1
ATOM 4712 C CA . SER A 1 624 ? -23.666 -22.864 -14.115 1.00 32.50 624 SER A CA 1
ATOM 4713 C C . SER A 1 624 ? -24.262 -24.094 -14.805 1.00 32.50 624 SER A C 1
ATOM 4715 O O . SER A 1 624 ? -25.215 -23.940 -15.577 1.00 32.50 624 SER A O 1
ATOM 4717 N N . GLU A 1 625 ? -23.705 -25.278 -14.546 1.00 32.59 625 GLU A N 1
ATOM 4718 C CA . GLU A 1 625 ? -24.379 -26.554 -14.833 1.00 32.59 625 GLU A CA 1
ATOM 4719 C C . GLU A 1 625 ? -25.526 -26.817 -13.854 1.00 32.59 625 GLU A C 1
ATOM 4721 O O . GLU A 1 625 ? -25.370 -26.511 -12.646 1.00 32.59 625 GLU A O 1
#

Radius of gyration: 27.97 Å; chains: 1; bounding box: 72×62×96 Å

Organism: Prunus dulcis (NCBI:txid3755)

Sequence (625 aa):
QSSTLPGAALLCLSFTPKDVNTLGTSKGLRDVHAGYEKALLEIASSLQLSRNIFIALISLQSWKSFVRRWVRADVLSFDAKVPSVLLDKTAKAASDILKSMIKAAEEAIPRSAENIALAIGALCVVLPPSAHAVKSDASKFLLNWLVQHEHEHRKWSAAISLGLISSCLHVTDHKQKFENITGLVEVMCSSNSTLVRGACGLALGFSCQDLLTRVDAGDNSDMDKETGKMTEADLLGMIVKALSLMIGQLTQLPSDVMESLSAYFPPNTFGIDMNITAELSHENSDDSLEDIWGVAGLVLGLASSVGALYRAGAHDAVLKIKDLIISWIPHMTTSVQGSRSFSGVSEIVLSVGSCLALPIVVEFCQRLELMDDNKVRHLVNGYRELISELLSVKKSGTFYHSLLMASCIGAGSLLACILNDDTQIMTASGDHNNIKVWDIQEKKCTAILMGHTGSVKSLCPHPTNPEIIVSGSRDGSFALWDMRCNSSSKNIHGEIAICSTAVVKGAHLFPRAKRVRRRKAASMSITPVLYLKDEVSIATAGAVDSIVKFWDTRSLKNVVTQTSPHLESTEKSIISPDAAHILSGSSDGNAYIWQVNKPQEDPVILKSHDGEVTAVDCSHLELSE

InterPro domains:
  IPR001680 WD40 repeat [PF00400] (444-482)
  IPR001680 WD40 repeat [PF00400] (575-594)
  IPR001680 WD40 repeat [PS50082] (449-491)
  IPR001680 WD40 repeat [PS50082] (563-604)
  IPR001680 WD40 repeat [SM00320] (392-439)
  IPR001680 WD40 repeat [SM00320] (442-482)
  IPR001680 WD40 repeat [SM00320] (512-552)
  IPR001680 WD40 repeat [SM00320] (557-595)
  IPR015943 WD40/YVTN repeat-like-containing domain superfamily [G3DSA:2.130.10.10] (388-622)
  IPR016024 Armadillo-type fold [SSF48371] (95-209)
  IPR036322 WD40-repeat-containing domain superfamily [SSF50978] (417-620)
  IPR045163 Focadhesin/RST1 [PTHR16212] (4-421)

Foldseek 3Di:
DCLVCVLVCLVPDADDLVVQVVDDPPPSLVVLLVVLLVSLQSSLVRDFDDLFVVVLVSLLVSLLSSLLRQLVSNLVSPDPPDPDDSLVSSLVSLQVSLVSLLVSLVPDDLSSVLSSLSNLLSSLLNRDQSSQVSLLVNLVSLLVQLPDDDDPSSNLSSLLSNLSSLLSHDPVVLVSNVSSLVSLLVSLLPDPALSNVLSSLLSLLSNLLNQLVDDPPDPPVDDDDDDDDQHSLNSLLSSLLSLLVSLCVVQVDPVVLSVVLSVVHDDDPDDPPSPSPPPPPDDDPDDDPHDLNSSLSSLLSNLSNLVNCVSVVVVVSLVSNLVVLQVLAPQLDPDDDDDPDPDDPSSLSSNLSSLQSNLSSVLVCVVVVVDDPVSLVSVLVSLVVVLVVLVVPPDDDPSSVSNNVSSVVSSVSSVCSVVVPCQWDWDFDQADQKIFIAGPVVRDTQAIEHEGPAGWQEKEAQPPDNQWIWTWGQQLKIFIFRNPPDPFDQDPVRHTYGYTPDMDGNPPPDPPPPDDDDDPDDRSGWNYWYHAPVSFKIWIDTQQQQWIWIAGPVVRDTDDIAHDPDRFGFQDWDAEPNNQWIWTWGQCQWIWIDGPVCRPDGTDIHHDGPGTPNDDDDDPDPPDD

pLDDT: mean 70.08, std 16.49, range [26.59, 93.56]